Protein AF-0000000077962799 (afdb_homodimer)

pLDDT: mean 71.96, std 23.7, range [18.91, 96.94]

Secondary structure (DSSP, 8-state):
-HHHHHHHHHHHHHHHHT---S-TTSHHHHHHHHHHHHHHHHHHHHHHHHHHHHHHHHHHHHHHHHTT--SS-S-HHHHHTSHHHHHHHHHHHHHHHHHHHHHHH-HHHHHHHHHHHHHHHTS--HHHHHHHHHHHHHHHHHHT--GGGGGGG-SS----PPPHHHHHHHHHHHHHTT-HHHHHHHHHHHHHHHHTT---SS-HHHHHHHHHHHHHHHHHHHHSTTGGGS-HHHHHHHHHHHHHHHHS--TT-HHHHHHHHHSSTHHHHHHHHTSSTTTTTTT---------/-HHHHHHHHHHHHHHHHT---S-TTSHHHHHHHHHHHHHHHHHHHHHHHHHHHHHHHHHHHHHHHHTT--SS-S-HHHHHHSHHHHHHHHHHHHHHHHHHHHHHH-HHHHHHHHHHHHHHHTS--HHHHHHHHHHHHHHHHHHT--GGGHHHH-SS----PPPHHHHHHHHHHHHHTT-HHHHHHHHHHHHHHHHTT---SS-HHHHHHHHHHHHHHHHHHHHSTTGGGS-HHHHHHHHHHHHHHHHS--TT-HHHHHHHHHSSTHHHHHHHHTSSGGGTTTT---------

Sequence (584 aa):
MELKWMYLLLLAVWTSCFAIEEFYSSTEHMTQLLSVRKEFSRSLRRYLEALDNRMNFLRGTLNALEEGFEDTPKDPESLLSHPLAAFKLVSRLSRARDITLNLLEEQHAEESKENLHTAAQGLPREDDVQGVVMALIRLQEIYRLDPWNFSLLSEKSHNLTLDPNESFQIAAISALHHRLHYALLWMEDTLRRLDEGQDASITKDEVLYQRASINSQLAITRFLPGLETFSKDLYSGLYQILTESTKTWDMTSPLLNHVASLHPMEKTYRDLCSGTGAGKVMLSHDSTNDLKMELKWMYLLLLAVWTSCFAIEEFYSSTEHMTQLLSVRKEFSRSLRRYLEALDNRMNFLRGTLNALEEGFEDTPKDPESLLSHPLAAFKLVSRLSRARDITLNLLEEQHAEESKENLHTAAQGLPREDDVQGVVMALIRLQEIYRLDPWNFSLLSEKSHNLTLDPNESFQIAAISALHHRLHYALLWMEDTLRRLDEGQDASITKDEVLYQRASINSQLAITRFLPGLETFSKDLYSGLYQILTESTKTWDMTSPLLNHVASLHPMEKTYRDLCSGTGAGKVMLSHDSTNDLK

InterPro domains:
  IPR011990 Tetratricopeptide-like helical domain superfamily [G3DSA:1.25.40.10] (126-223)
  IPR013547 Prolyl 4-hydroxylase, N-terminal [PF08336] (26-150)

Organism: NCBI:txid2873325

Solvent-accessible surface area (backbone atoms only — not comparable to full-atom values): 32682 Å² total; per-residue (Å²): 117,67,68,63,51,51,51,52,48,52,53,49,46,55,56,52,68,60,55,60,67,92,37,79,70,46,65,67,48,46,50,51,46,50,53,49,50,47,50,44,51,51,40,49,49,51,36,51,50,47,50,50,53,52,48,51,54,52,49,52,43,49,49,59,61,46,58,95,46,64,86,74,54,92,53,54,60,66,52,50,66,35,60,68,47,40,38,51,54,44,44,44,40,20,49,43,23,52,54,51,53,50,62,76,61,40,59,67,60,51,48,37,48,51,50,36,52,56,50,37,68,72,39,48,47,70,67,52,36,49,42,45,44,51,53,47,50,50,49,26,63,75,68,69,54,51,83,81,46,56,62,68,69,38,86,68,77,70,76,77,74,79,50,37,55,56,32,38,48,50,13,52,50,29,41,74,71,66,39,40,72,60,13,48,54,25,39,50,51,20,50,53,39,48,72,74,66,53,79,58,88,69,50,71,67,59,50,51,52,50,46,51,52,45,51,52,51,46,53,48,41,71,73,40,76,71,48,81,78,54,59,75,61,59,52,51,50,52,45,49,49,49,55,54,31,60,74,60,62,61,79,73,42,59,67,56,40,53,56,33,69,68,45,83,64,44,66,62,52,53,37,49,70,63,70,69,37,69,70,64,77,69,66,73,78,69,78,76,70,83,64,130,117,67,66,63,51,50,52,52,49,52,53,49,47,56,57,53,70,59,55,59,66,94,38,78,68,45,64,65,48,47,51,49,47,51,51,48,50,47,53,45,49,50,41,50,50,52,35,51,51,47,51,51,52,53,49,52,53,52,50,52,44,48,49,60,61,45,59,96,46,64,85,74,54,92,54,54,60,67,52,50,64,32,61,67,48,40,39,50,53,44,44,44,39,21,48,43,22,51,53,50,54,50,62,75,62,41,58,67,57,50,49,37,48,51,51,36,52,54,51,35,69,71,40,49,46,70,67,52,36,50,42,44,44,50,52,46,51,48,50,26,64,74,69,68,54,51,81,78,45,56,63,64,68,39,84,68,78,67,79,74,74,79,49,37,57,56,33,38,47,49,13,51,50,28,43,74,70,67,39,40,72,58,13,49,52,26,40,49,51,20,50,52,38,49,73,73,64,52,80,57,91,68,50,71,67,59,50,52,53,51,46,50,52,47,52,50,50,46,54,49,42,71,72,40,76,72,50,81,78,55,58,77,60,58,52,52,50,52,46,49,48,50,55,54,31,61,74,60,64,62,78,71,43,58,66,55,40,54,56,36,69,69,44,83,64,48,66,60,52,55,36,49,72,64,71,71,38,72,70,65,78,69,66,72,82,70,79,75,78,75,75,124

Foldseek 3Di:
DVVVVVVVVVVVVVVVVVVLPVQCPDPVSVVVVVVLVVVLVVLVVVLVVLVVVLVVLLVVLVCQQPPPDDPDDPCPPVQCVPPVSVVSNVVSVVVSVVSVVCSVPPVVSVVSVVVSVVSVVPHDDPVSVLSVLVVVVVVCVVVVDAPVCVCVPDPPNPVDDDALVRLLVSLVSCVVLVVLVNSLRSLVVSLVRVVVVTDDPDDNVNSVVVSVLSVVVVVVCVLPPPCSPPDPVVSVVVVCCVVVCVVVVPCPDVVNVVSCVVDVCSVVVCCVVVVNNPPPVPDPPPPPPPPD/DVVVVVVVVVVVVVVVVPVLPVQCPDPVSVVVVVVLVVVLVVLVVVLVVLVVVLVVLLVVLVCQQPPPDDPDDPCPPVQCVPPVSVVSNVVSVVVSVVSVVCSVPPVVSVVSVVVSVVSVVPHDDPVSVLSVLVVVVVVCVVVVDAPVCVCVPDPPNPVDDDALVRLLVSLVSCVVLVVLVNSLRSLVVSLVRVVVVTDDPDDNVNSVVVSVLSVVVVVVCVLPPPCSPPDPVVSVVVVCCVVVCVVVVPCPDVVNVVSCVVGVCSVVVCCVVVVNPPPPPPDPPPPPPPPD

Structure (mmCIF, N/CA/C/O backbone):
data_AF-0000000077962799-model_v1
#
loop_
_entity.id
_entity.type
_entity.pdbx_description
1 polymer 'Prolyl 4-hydroxylase alpha-subunit N-terminal domain-containing protein'
#
loop_
_atom_site.group_PDB
_atom_site.id
_atom_site.type_symbol
_atom_site.label_atom_id
_atom_site.label_alt_id
_atom_site.label_comp_id
_atom_site.label_asym_id
_atom_site.label_entity_id
_atom_site.label_seq_id
_atom_site.pdbx_PDB_ins_code
_atom_site.Cartn_x
_atom_site.Cartn_y
_atom_site.Cartn_z
_atom_site.occupancy
_atom_site.B_iso_or_equiv
_atom_site.auth_seq_id
_atom_site.auth_comp_id
_atom_site.auth_asym_id
_atom_site.auth_atom_id
_atom_site.pdbx_PDB_model_num
ATOM 1 N N . MET A 1 1 ? 14.133 -48.344 -53.25 1 56.03 1 MET A N 1
ATOM 2 C CA . MET A 1 1 ? 14.273 -46.906 -53.094 1 56.03 1 MET A CA 1
ATOM 3 C C . MET A 1 1 ? 13.078 -46.312 -52.344 1 56.03 1 MET A C 1
ATOM 5 O O . MET A 1 1 ? 13.203 -45.281 -51.656 1 56.03 1 MET A O 1
ATOM 9 N N . GLU A 1 2 ? 11.953 -47.031 -52.406 1 65.06 2 GLU A N 1
ATOM 10 C CA . GLU A 1 2 ? 10.719 -46.5 -51.844 1 65.06 2 GLU A CA 1
ATOM 11 C C . GLU A 1 2 ? 10.695 -46.688 -50.312 1 65.06 2 GLU A C 1
ATOM 13 O O . GLU A 1 2 ? 10.211 -45.844 -49.594 1 65.06 2 GLU A O 1
ATOM 18 N N . LEU A 1 3 ? 11.281 -47.781 -49.844 1 64.44 3 LEU A N 1
ATOM 19 C CA . LEU A 1 3 ? 11.258 -48.094 -48.438 1 64.44 3 LEU A CA 1
ATOM 20 C C . LEU A 1 3 ? 12.18 -47.156 -47.656 1 64.44 3 LEU A C 1
ATOM 22 O O . LEU A 1 3 ? 11.859 -46.75 -46.531 1 64.44 3 LEU A O 1
ATOM 26 N N . LYS A 1 4 ? 13.281 -46.812 -48.312 1 66.81 4 LYS A N 1
ATOM 27 C CA . LYS A 1 4 ? 14.219 -45.875 -47.656 1 66.81 4 LYS A CA 1
ATOM 28 C C . LYS A 1 4 ? 13.609 -44.5 -47.531 1 66.81 4 LYS A C 1
ATOM 30 O O . LYS A 1 4 ? 13.797 -43.844 -46.5 1 66.81 4 LYS A O 1
ATOM 35 N N . TRP A 1 5 ? 12.75 -44.156 -48.438 1 64.31 5 TRP A N 1
ATOM 36 C CA . TRP A 1 5 ? 12.102 -42.844 -48.406 1 64.31 5 TRP A CA 1
ATOM 37 C C . TRP A 1 5 ? 11 -42.812 -47.344 1 64.31 5 TRP A C 1
ATOM 39 O O . TRP A 1 5 ? 10.812 -41.812 -46.656 1 64.31 5 TRP A O 1
ATOM 49 N N . MET A 1 6 ? 10.383 -43.969 -47.094 1 60.94 6 MET A N 1
ATOM 50 C CA . MET A 1 6 ? 9.336 -44.031 -46.062 1 60.94 6 MET A CA 1
ATOM 51 C C . MET A 1 6 ? 9.938 -43.969 -44.656 1 60.94 6 MET A C 1
ATOM 53 O O . MET A 1 6 ? 9.375 -43.312 -43.781 1 60.94 6 MET A O 1
ATOM 57 N N . TYR A 1 7 ? 11.086 -44.562 -44.469 1 63.09 7 TYR A N 1
ATOM 58 C CA . TYR A 1 7 ? 11.758 -44.469 -43.188 1 63.09 7 TYR A CA 1
ATOM 59 C C . TYR A 1 7 ? 12.281 -43.062 -42.938 1 63.09 7 TYR A C 1
ATOM 61 O O . TYR A 1 7 ? 12.203 -42.562 -41.812 1 63.09 7 TYR A O 1
ATOM 69 N N . LEU A 1 8 ? 12.734 -42.375 -43.938 1 63.22 8 LEU A N 1
ATOM 70 C CA . LEU A 1 8 ? 13.172 -41 -43.812 1 63.22 8 LEU A CA 1
ATOM 71 C C . LEU A 1 8 ? 11.992 -40.062 -43.531 1 63.22 8 LEU A C 1
ATOM 73 O O . LEU A 1 8 ? 12.109 -39.125 -42.75 1 63.22 8 LEU A O 1
ATOM 77 N N . LEU A 1 9 ? 10.883 -40.375 -44.062 1 58.22 9 LEU A N 1
ATOM 78 C CA . LEU A 1 9 ? 9.68 -39.594 -43.781 1 58.22 9 LEU A CA 1
ATOM 79 C C . LEU A 1 9 ? 9.18 -39.875 -42.375 1 58.22 9 LEU A C 1
ATOM 81 O O . LEU A 1 9 ? 8.773 -38.938 -41.656 1 58.22 9 LEU A O 1
ATOM 85 N N . LEU A 1 10 ? 9.25 -41.062 -41.875 1 56.16 10 LEU A N 1
ATOM 86 C CA . LEU A 1 10 ? 8.852 -41.406 -40.5 1 56.16 10 LEU A CA 1
ATOM 87 C C . LEU A 1 10 ? 9.805 -40.75 -39.5 1 56.16 10 LEU A C 1
ATOM 89 O O . LEU A 1 10 ? 9.367 -40.25 -38.469 1 56.16 10 LEU A O 1
ATOM 93 N N . LEU A 1 11 ? 11.102 -40.719 -39.781 1 54.19 11 LEU A N 1
ATOM 94 C CA . LEU A 1 11 ? 12.055 -40.031 -38.906 1 54.19 11 LEU A CA 1
ATOM 95 C C . LEU A 1 11 ? 11.797 -38.531 -38.938 1 54.19 11 LEU A C 1
ATOM 97 O O . LEU A 1 11 ? 11.922 -37.844 -37.906 1 54.19 11 LEU A O 1
ATOM 101 N N . ALA A 1 12 ? 11.477 -37.969 -40.031 1 53.16 12 ALA A N 1
ATOM 102 C CA . ALA A 1 12 ? 11.164 -36.531 -40.156 1 53.16 12 ALA A CA 1
ATOM 103 C C . ALA A 1 12 ? 9.867 -36.219 -39.406 1 53.16 12 ALA A C 1
ATOM 105 O O . ALA A 1 12 ? 9.766 -35.156 -38.781 1 53.16 12 ALA A O 1
ATOM 106 N N . VAL A 1 13 ? 8.883 -37.062 -39.5 1 50.28 13 VAL A N 1
ATOM 107 C CA . VAL A 1 13 ? 7.645 -36.844 -38.781 1 50.28 13 VAL A CA 1
ATOM 108 C C . VAL A 1 13 ? 7.902 -37 -37.281 1 50.28 13 VAL A C 1
ATOM 110 O O . VAL A 1 13 ? 7.363 -36.25 -36.469 1 50.28 13 VAL A O 1
ATOM 113 N N . TRP A 1 14 ? 8.75 -37.969 -36.875 1 47.94 14 TRP A N 1
ATOM 114 C CA . TRP A 1 14 ? 9.102 -38.094 -35.469 1 47.94 14 TRP A CA 1
ATOM 115 C C . TRP A 1 14 ? 9.828 -36.844 -34.969 1 47.94 14 TRP A C 1
ATOM 117 O O . TRP A 1 14 ? 9.633 -36.438 -33.844 1 47.94 14 TRP A O 1
ATOM 127 N N . THR A 1 15 ? 10.742 -36.312 -35.781 1 45.78 15 THR A N 1
ATOM 128 C CA . THR A 1 15 ? 11.375 -35.062 -35.344 1 45.78 15 THR A CA 1
ATOM 129 C C . THR A 1 15 ? 10.367 -33.906 -35.344 1 45.78 15 THR A C 1
ATOM 131 O O . THR A 1 15 ? 10.484 -33 -34.531 1 45.78 15 THR A O 1
ATOM 134 N N . SER A 1 16 ? 9.484 -33.844 -36.312 1 41.38 16 SER A N 1
ATOM 135 C CA . SER A 1 16 ? 8.508 -32.781 -36.344 1 41.38 16 SER A CA 1
ATOM 136 C C . SER A 1 16 ? 7.473 -32.906 -35.219 1 41.38 16 SER A C 1
ATOM 138 O O . SER A 1 16 ? 6.875 -31.938 -34.781 1 41.38 16 SER A O 1
ATOM 140 N N . CYS A 1 17 ? 6.992 -34.031 -34.969 1 39.09 17 CYS A N 1
ATOM 141 C CA . CYS A 1 17 ? 5.988 -34.25 -33.906 1 39.09 17 CYS A CA 1
ATOM 142 C C . CYS A 1 17 ? 6.527 -33.844 -32.562 1 39.09 17 CYS A C 1
ATOM 144 O O . CYS A 1 17 ? 5.754 -33.625 -31.625 1 39.09 17 CYS A O 1
ATOM 146 N N . PHE A 1 18 ? 7.812 -34.031 -32.406 1 38.09 18 PHE A N 1
ATOM 147 C CA . PHE A 1 18 ? 8.367 -33.469 -31.203 1 38.09 18 PHE A CA 1
ATOM 148 C C . PHE A 1 18 ? 8.531 -31.953 -31.344 1 38.09 18 PHE A C 1
ATOM 150 O O . PHE A 1 18 ? 9.438 -31.359 -30.75 1 38.09 18 PHE A O 1
ATOM 157 N N . ALA A 1 19 ? 8.117 -31.391 -32.438 1 35.84 19 ALA A N 1
ATOM 158 C CA . ALA A 1 19 ? 7.977 -29.953 -32.281 1 35.84 19 ALA A CA 1
ATOM 159 C C . ALA A 1 19 ? 7.223 -29.625 -30.984 1 35.84 19 ALA A C 1
ATOM 161 O O . ALA A 1 19 ? 5.992 -29.578 -30.969 1 35.84 19 ALA A O 1
ATOM 162 N N . ILE A 1 20 ? 7.594 -30.125 -29.906 1 38.34 20 ILE A N 1
ATOM 163 C CA . ILE A 1 20 ? 7.25 -29.484 -28.641 1 38.34 20 ILE A CA 1
ATOM 164 C C . ILE A 1 20 ? 7.07 -27.984 -28.875 1 38.34 20 ILE A C 1
ATOM 166 O O . ILE A 1 20 ? 7.98 -27.312 -29.359 1 38.34 20 ILE A O 1
ATOM 170 N N . GLU A 1 21 ? 5.98 -27.422 -29.188 1 40.56 21 GLU A N 1
ATOM 171 C CA . GLU A 1 21 ? 5.766 -25.984 -29.078 1 40.56 21 GLU A CA 1
ATOM 172 C C . GLU A 1 21 ? 6.875 -25.328 -28.25 1 40.56 21 GLU A C 1
ATOM 174 O O . GLU A 1 21 ? 7.461 -25.969 -27.375 1 40.56 21 GLU A O 1
ATOM 179 N N . GLU A 1 22 ? 7.555 -24.297 -28.781 1 43.28 22 GLU A N 1
ATOM 180 C CA . GLU A 1 22 ? 8.586 -23.453 -28.172 1 43.28 22 GLU A CA 1
ATOM 181 C C . GLU A 1 22 ? 8.383 -23.328 -26.672 1 43.28 22 GLU A C 1
ATOM 183 O O . GLU A 1 22 ? 7.801 -22.359 -26.188 1 43.28 22 GLU A O 1
ATOM 188 N N . PHE A 1 23 ? 7.82 -24.328 -26.016 1 44.53 23 PHE A N 1
ATOM 189 C CA . PHE A 1 23 ? 7.875 -24.438 -24.562 1 44.53 23 PHE A CA 1
ATOM 190 C C . PHE A 1 23 ? 9.258 -24.062 -24.047 1 44.53 23 PHE A C 1
ATOM 192 O O . PHE A 1 23 ? 10.25 -24.172 -24.766 1 44.53 23 PHE A O 1
ATOM 199 N N . TYR A 1 24 ? 9.211 -23.312 -23.016 1 49.34 24 TYR A N 1
ATOM 200 C CA . TYR A 1 24 ? 10.438 -23.062 -22.281 1 49.34 24 TYR A CA 1
ATOM 201 C C . TYR A 1 24 ? 11.234 -24.344 -22.062 1 49.34 24 TYR A C 1
ATOM 203 O O . TYR A 1 24 ? 11.133 -24.984 -21.016 1 49.34 24 TYR A O 1
ATOM 211 N N . SER A 1 25 ? 11.383 -25.156 -23.203 1 55.72 25 SER A N 1
ATOM 212 C CA . SER A 1 25 ? 11.93 -26.5 -23.062 1 55.72 25 SER A CA 1
ATOM 213 C C . SER A 1 25 ? 13.453 -26.484 -23.078 1 55.72 25 SER A C 1
ATOM 215 O O . SER A 1 25 ? 14.102 -27.359 -22.531 1 55.72 25 SER A O 1
ATOM 217 N N . SER A 1 26 ? 13.984 -25.344 -23.609 1 65.25 26 SER A N 1
ATOM 218 C CA . SER A 1 26 ? 15.438 -25.5 -23.641 1 65.25 26 SER A CA 1
ATOM 219 C C . SER A 1 26 ? 16.062 -24.969 -22.359 1 65.25 26 SER A C 1
ATOM 221 O O . SER A 1 26 ? 15.484 -24.125 -21.672 1 65.25 26 SER A O 1
ATOM 223 N N . THR A 1 27 ? 17.078 -25.625 -21.875 1 73.38 27 THR A N 1
ATOM 224 C CA . THR A 1 27 ? 17.859 -25.219 -20.719 1 73.38 27 THR A CA 1
ATOM 225 C C . THR A 1 27 ? 18.219 -23.734 -20.812 1 73.38 27 THR A C 1
ATOM 227 O O . THR A 1 27 ? 18.25 -23.031 -19.797 1 73.38 27 THR A O 1
ATOM 230 N N . GLU A 1 28 ? 18.375 -23.25 -22.016 1 76.5 28 GLU A N 1
ATOM 231 C CA . GLU A 1 28 ? 18.703 -21.844 -22.219 1 76.5 28 GLU A CA 1
ATOM 232 C C . GLU A 1 28 ? 17.516 -20.953 -21.875 1 76.5 28 GLU A C 1
ATOM 234 O O . GLU A 1 28 ? 17.688 -19.922 -21.203 1 76.5 28 GLU A O 1
ATOM 239 N N . HIS A 1 29 ? 16.375 -21.359 -22.297 1 82.25 29 HIS A N 1
ATOM 240 C CA . HIS A 1 29 ? 15.188 -20.594 -22 1 82.25 29 HIS A CA 1
ATOM 241 C C . HIS A 1 29 ? 14.883 -20.578 -20.516 1 82.25 29 HIS A C 1
ATOM 243 O O . HIS A 1 29 ? 14.5 -19.547 -19.953 1 82.25 29 HIS A O 1
ATOM 249 N N . MET A 1 30 ? 15.125 -21.672 -19.875 1 85.19 30 MET A N 1
ATOM 250 C CA . MET A 1 30 ? 14.867 -21.766 -18.438 1 85.19 30 MET A CA 1
ATOM 251 C C . MET A 1 30 ? 15.844 -20.891 -17.656 1 85.19 30 MET A C 1
ATOM 253 O O . MET A 1 30 ? 15.469 -20.297 -16.641 1 85.19 30 MET A O 1
ATOM 257 N N . THR A 1 31 ? 17.047 -20.844 -18.141 1 84.75 31 THR A N 1
ATOM 258 C CA . THR A 1 31 ? 18.031 -19.969 -17.5 1 84.75 31 THR A CA 1
ATOM 259 C C . THR A 1 31 ? 17.625 -18.5 -17.625 1 84.75 31 THR A C 1
ATOM 261 O O . THR A 1 31 ? 17.812 -17.719 -16.703 1 84.75 31 THR A O 1
ATOM 264 N N . GLN A 1 32 ? 17.125 -18.172 -18.812 1 88.38 32 GLN A N 1
ATOM 265 C CA . GLN A 1 32 ? 16.594 -16.828 -19 1 88.38 32 GLN A CA 1
ATOM 266 C C . GLN A 1 32 ? 15.445 -16.547 -18.031 1 88.38 32 GLN A C 1
ATOM 268 O O . GLN A 1 32 ? 15.32 -15.438 -17.516 1 88.38 32 GLN A O 1
ATOM 273 N N . LEU A 1 33 ? 14.625 -17.531 -17.766 1 91.31 33 LEU A N 1
ATOM 274 C CA . LEU A 1 33 ? 13.492 -17.359 -16.859 1 91.31 33 LEU A CA 1
ATOM 275 C C . LEU A 1 33 ? 13.969 -17.125 -15.43 1 91.31 33 LEU A C 1
ATOM 277 O O . LEU A 1 33 ? 13.32 -16.391 -14.672 1 91.31 33 LEU A O 1
ATOM 281 N N . LEU A 1 34 ? 15.094 -17.75 -15.102 1 91 34 LEU A N 1
ATOM 282 C CA . LEU A 1 34 ? 15.672 -17.469 -13.789 1 91 34 LEU A CA 1
ATOM 283 C C . LEU A 1 34 ? 16.047 -16 -13.648 1 91 34 LEU A C 1
ATOM 285 O O . LEU A 1 34 ? 15.852 -15.406 -12.586 1 91 34 LEU A O 1
ATOM 289 N N . SER A 1 35 ? 16.609 -15.445 -14.742 1 90.31 35 SER A N 1
ATOM 290 C CA . SER A 1 35 ? 16.938 -14.023 -14.734 1 90.31 35 SER A CA 1
ATOM 291 C C . SER A 1 35 ? 15.672 -13.164 -14.68 1 90.31 35 SER A C 1
ATOM 293 O O . SER A 1 35 ? 15.648 -12.133 -14.008 1 90.31 35 SER A O 1
ATOM 295 N N . VAL A 1 36 ? 14.656 -13.57 -15.391 1 93.88 36 VAL A N 1
ATOM 296 C CA . VAL A 1 36 ? 13.375 -12.867 -15.375 1 93.88 36 VAL A CA 1
ATOM 297 C C . VAL A 1 36 ? 12.781 -12.906 -13.969 1 93.88 36 VAL A C 1
ATOM 299 O O . VAL A 1 36 ? 12.258 -11.906 -13.477 1 93.88 36 VAL A O 1
ATOM 302 N N . ARG A 1 37 ? 12.828 -14.078 -13.305 1 95.19 37 ARG A N 1
ATOM 303 C CA . ARG A 1 37 ? 12.359 -14.203 -11.93 1 95.19 37 ARG A CA 1
ATOM 304 C C . ARG A 1 37 ? 13.047 -13.188 -11.023 1 95.19 37 ARG A C 1
ATOM 306 O O . ARG A 1 37 ? 12.391 -12.516 -10.227 1 95.19 37 ARG A O 1
ATOM 313 N N . LYS A 1 38 ? 14.383 -13.125 -11.195 1 93.25 38 LYS A N 1
ATOM 314 C CA . LYS A 1 38 ? 15.18 -12.203 -10.383 1 93.25 38 LYS A CA 1
ATOM 315 C C . LYS A 1 38 ? 14.742 -10.758 -10.609 1 93.25 38 LYS A C 1
ATOM 317 O O . LYS A 1 38 ? 14.562 -10 -9.656 1 93.25 38 LYS A O 1
ATOM 322 N N . GLU A 1 39 ? 14.609 -10.414 -11.836 1 93.5 39 GLU A N 1
ATOM 323 C CA . GLU A 1 39 ? 14.219 -9.055 -12.18 1 93.5 39 GLU A CA 1
ATOM 324 C C . GLU A 1 39 ? 12.812 -8.742 -11.68 1 93.5 39 GLU A C 1
ATOM 326 O O . GLU A 1 39 ? 12.547 -7.637 -11.203 1 93.5 39 GLU A O 1
ATOM 331 N N . PHE A 1 40 ? 11.93 -9.648 -11.867 1 96.75 40 PHE A N 1
ATOM 332 C CA . PHE A 1 40 ? 10.57 -9.445 -11.398 1 96.75 40 PHE A CA 1
ATOM 333 C C . PHE A 1 40 ? 10.539 -9.289 -9.883 1 96.75 40 PHE A C 1
ATOM 335 O O . PHE A 1 40 ? 9.836 -8.422 -9.352 1 96.75 40 PHE A O 1
ATOM 342 N N . SER A 1 41 ? 11.273 -10.164 -9.156 1 95.81 41 SER A N 1
ATOM 343 C CA . SER A 1 41 ? 11.352 -10.055 -7.703 1 95.81 41 SER A CA 1
ATOM 344 C C . SER A 1 41 ? 11.852 -8.672 -7.281 1 95.81 41 SER A C 1
ATOM 346 O O . SER A 1 41 ? 11.344 -8.102 -6.312 1 95.81 41 SER A O 1
ATOM 348 N N . ARG A 1 42 ? 12.797 -8.18 -8.047 1 93.94 42 ARG A N 1
ATOM 349 C CA . ARG A 1 42 ? 13.328 -6.852 -7.75 1 93.94 42 ARG A CA 1
ATOM 350 C C . ARG A 1 42 ? 12.266 -5.781 -7.953 1 93.94 42 ARG A C 1
ATOM 352 O O . ARG A 1 42 ? 12.117 -4.883 -7.121 1 93.94 42 ARG A O 1
ATOM 359 N N . SER A 1 43 ? 11.547 -5.879 -9.062 1 94.56 43 SER A N 1
ATOM 360 C CA . SER A 1 43 ? 10.477 -4.93 -9.336 1 94.56 43 SER A CA 1
ATOM 361 C C . SER A 1 43 ? 9.391 -5 -8.273 1 94.56 43 SER A C 1
ATOM 363 O O . SER A 1 43 ? 8.859 -3.971 -7.852 1 94.56 43 SER A O 1
ATOM 365 N N . LEU A 1 44 ? 9.062 -6.16 -7.887 1 96.19 44 LEU A N 1
ATOM 366 C CA . LEU A 1 44 ? 8.047 -6.363 -6.855 1 96.19 44 LEU A CA 1
ATOM 367 C C . LEU A 1 44 ? 8.5 -5.77 -5.527 1 96.19 44 LEU A C 1
ATOM 369 O O . LEU A 1 44 ? 7.711 -5.113 -4.836 1 96.19 44 LEU A O 1
ATOM 373 N N . ARG A 1 45 ? 9.781 -5.977 -5.188 1 95.06 45 ARG A N 1
ATOM 374 C CA . ARG A 1 45 ? 10.328 -5.41 -3.961 1 95.06 45 ARG A CA 1
ATOM 375 C C . ARG A 1 45 ? 10.258 -3.887 -3.984 1 95.06 45 ARG A C 1
ATOM 377 O O . ARG A 1 45 ? 9.93 -3.26 -2.975 1 95.06 45 ARG A O 1
ATOM 384 N N . ARG A 1 46 ? 10.547 -3.322 -5.078 1 92.75 46 ARG A N 1
ATOM 385 C CA . ARG A 1 46 ? 10.508 -1.869 -5.207 1 92.75 46 ARG A CA 1
ATOM 386 C C . ARG A 1 46 ? 9.086 -1.346 -5.012 1 92.75 46 ARG A C 1
ATOM 388 O O . ARG A 1 46 ? 8.875 -0.341 -4.328 1 92.75 46 ARG A O 1
ATOM 395 N N . TYR A 1 47 ? 8.156 -1.927 -5.625 1 94.19 47 TYR A N 1
ATOM 396 C CA . TYR A 1 47 ? 6.766 -1.524 -5.48 1 94.19 47 TYR A CA 1
ATOM 397 C C . TYR A 1 47 ? 6.301 -1.671 -4.035 1 94.19 47 TYR A C 1
ATOM 399 O O . TYR A 1 47 ? 5.621 -0.792 -3.504 1 94.19 47 TYR A O 1
ATOM 407 N N . LEU A 1 48 ? 6.664 -2.789 -3.418 1 95.25 48 LEU A N 1
ATOM 408 C CA . LEU A 1 48 ? 6.301 -3.018 -2.023 1 95.25 48 LEU A CA 1
ATOM 409 C C . LEU A 1 48 ? 6.898 -1.945 -1.122 1 95.25 48 LEU A C 1
ATOM 411 O O . LEU A 1 48 ? 6.254 -1.494 -0.172 1 95.25 48 LEU A O 1
ATOM 415 N N . GLU A 1 49 ? 8.117 -1.547 -1.389 1 93.75 49 GLU A N 1
ATOM 416 C CA . GLU A 1 49 ? 8.773 -0.491 -0.62 1 93.75 49 GLU A CA 1
ATOM 417 C C . GLU A 1 49 ? 8.039 0.839 -0.779 1 93.75 49 GLU A C 1
ATOM 419 O O . GLU A 1 49 ? 7.848 1.568 0.196 1 93.75 49 GLU A O 1
ATOM 424 N N . ALA A 1 50 ? 7.668 1.164 -1.982 1 91 50 ALA A N 1
ATOM 425 C CA . ALA A 1 50 ? 6.91 2.387 -2.236 1 91 50 ALA A CA 1
ATOM 426 C C . ALA A 1 50 ? 5.582 2.375 -1.488 1 91 50 ALA A C 1
ATOM 428 O O . ALA A 1 50 ? 5.172 3.393 -0.923 1 91 50 ALA A O 1
ATOM 429 N N . LEU A 1 51 ? 4.887 1.244 -1.482 1 91.44 51 LEU A N 1
ATOM 430 C CA . LEU A 1 51 ? 3.625 1.113 -0.761 1 91.44 51 LEU A CA 1
ATOM 431 C C . LEU A 1 51 ? 3.842 1.259 0.742 1 91.44 51 LEU A C 1
ATOM 433 O O . LEU A 1 51 ? 3.041 1.896 1.43 1 91.44 51 LEU A O 1
ATOM 437 N N . ASP A 1 52 ? 4.883 0.642 1.196 1 93.81 52 ASP A N 1
ATOM 438 C CA . ASP A 1 52 ? 5.188 0.707 2.623 1 93.81 52 ASP A CA 1
ATOM 439 C C . ASP A 1 52 ? 5.426 2.148 3.068 1 93.81 52 ASP A C 1
ATOM 441 O O . ASP A 1 52 ? 4.953 2.561 4.129 1 93.81 52 ASP A O 1
ATOM 445 N N . ASN A 1 53 ? 6.164 2.873 2.311 1 91.88 53 ASN A N 1
ATOM 446 C CA . ASN A 1 53 ? 6.406 4.281 2.615 1 91.88 53 ASN A CA 1
ATOM 447 C C . ASN A 1 53 ? 5.105 5.082 2.633 1 91.88 53 ASN A C 1
ATOM 449 O O . ASN A 1 53 ? 4.883 5.887 3.537 1 91.88 53 ASN A O 1
ATOM 453 N N . ARG A 1 54 ? 4.336 4.883 1.614 1 91.38 54 ARG A N 1
ATOM 454 C CA . ARG A 1 54 ? 3.037 5.539 1.544 1 91.38 54 ARG A CA 1
ATOM 455 C C . ARG A 1 54 ? 2.188 5.211 2.768 1 91.38 54 ARG A C 1
ATOM 457 O O . ARG A 1 54 ? 1.577 6.098 3.363 1 91.38 54 ARG A O 1
ATOM 464 N N . MET A 1 55 ? 2.172 3.977 3.154 1 94.12 55 MET A N 1
ATOM 465 C CA . MET A 1 55 ? 1.378 3.531 4.297 1 94.12 55 MET A CA 1
ATOM 466 C C . MET A 1 55 ? 1.882 4.164 5.59 1 94.12 55 MET A C 1
ATOM 468 O O . MET A 1 55 ? 1.088 4.539 6.453 1 94.12 55 MET A O 1
ATOM 472 N N . ASN A 1 56 ? 3.166 4.285 5.703 1 94.69 56 ASN A N 1
ATOM 473 C CA . ASN A 1 56 ? 3.74 4.875 6.91 1 94.69 56 ASN A CA 1
ATOM 474 C C . ASN A 1 56 ? 3.336 6.34 7.062 1 94.69 56 ASN A C 1
ATOM 476 O O . ASN A 1 56 ? 2.979 6.777 8.156 1 94.69 56 ASN A O 1
ATOM 480 N N . PHE A 1 57 ? 3.342 7.051 5.977 1 93.5 57 PHE A N 1
ATOM 481 C CA . PHE A 1 57 ? 2.932 8.453 6.012 1 93.5 57 PHE A CA 1
ATOM 482 C C . PHE A 1 57 ? 1.451 8.578 6.348 1 93.5 57 PHE A C 1
ATOM 484 O O . PHE A 1 57 ? 1.061 9.422 7.156 1 93.5 57 PHE A O 1
ATOM 491 N N . LEU A 1 58 ? 0.677 7.75 5.77 1 95.44 58 LEU A N 1
ATOM 492 C CA . LEU A 1 58 ? -0.763 7.797 6 1 95.44 58 LEU A CA 1
ATOM 493 C C . LEU A 1 58 ? -1.1 7.383 7.43 1 95.44 58 LEU A C 1
ATOM 495 O O . LEU A 1 58 ? -2.006 7.945 8.047 1 95.44 58 LEU A O 1
ATOM 499 N N . ARG A 1 59 ? -0.395 6.43 7.957 1 96.56 59 ARG A N 1
ATOM 500 C CA . ARG A 1 59 ? -0.584 6.023 9.344 1 96.56 59 ARG A CA 1
ATOM 501 C C . ARG A 1 59 ? -0.213 7.148 10.305 1 96.56 59 ARG A C 1
ATOM 503 O O . ARG A 1 59 ? -0.895 7.371 11.305 1 96.56 59 ARG A O 1
ATOM 510 N N . GLY A 1 60 ? 0.895 7.793 9.984 1 94.62 60 GLY A N 1
ATOM 511 C CA . GLY A 1 60 ? 1.268 8.953 10.773 1 94.62 60 GLY A CA 1
ATOM 512 C C . GLY A 1 60 ? 0.208 10.039 10.781 1 94.62 60 GLY A C 1
ATOM 513 O O . GLY A 1 60 ? -0.085 10.625 11.82 1 94.62 60 GLY A O 1
ATOM 514 N N . THR A 1 61 ? -0.346 10.258 9.633 1 95.06 61 THR A N 1
ATOM 515 C CA . THR A 1 61 ? -1.416 11.242 9.484 1 95.06 61 THR A CA 1
ATOM 516 C C . THR A 1 61 ? -2.641 10.828 10.297 1 95.06 61 THR A C 1
ATOM 518 O O . THR A 1 61 ? -3.246 11.656 10.977 1 95.06 61 THR A O 1
ATOM 521 N N . LEU A 1 62 ? -2.98 9.57 10.242 1 96.38 62 LEU A N 1
ATOM 522 C CA . LEU A 1 62 ? -4.117 9.047 10.992 1 96.38 62 LEU A CA 1
ATOM 523 C C . LEU A 1 62 ? -3.9 9.211 12.492 1 96.38 62 LEU A C 1
ATOM 525 O O . LEU A 1 62 ? -4.805 9.641 13.211 1 96.38 62 LEU A O 1
ATOM 529 N N . ASN A 1 63 ? -2.727 8.922 12.938 1 93.88 63 ASN A N 1
ATOM 530 C CA . ASN A 1 63 ? -2.396 9.062 14.352 1 93.88 63 ASN A CA 1
ATOM 531 C C . ASN A 1 63 ? -2.486 10.516 14.812 1 93.88 63 ASN A C 1
ATOM 533 O O . ASN A 1 63 ? -3.004 10.797 15.891 1 93.88 63 ASN A O 1
ATOM 537 N N . ALA A 1 64 ? -1.965 11.383 13.984 1 91.62 64 ALA A N 1
ATOM 538 C CA . ALA A 1 64 ? -2.014 12.805 14.305 1 91.62 64 ALA A CA 1
ATOM 539 C C . ALA A 1 64 ? -3.455 13.297 14.398 1 91.62 64 ALA A C 1
ATOM 541 O O . ALA A 1 64 ? -3.785 14.109 15.273 1 91.62 64 ALA A O 1
ATOM 542 N N . LEU A 1 65 ? -4.32 12.852 13.547 1 92.94 65 LEU A N 1
ATOM 543 C CA . LEU A 1 65 ? -5.715 13.266 13.508 1 92.94 65 LEU A CA 1
ATOM 544 C C . LEU A 1 65 ? -6.465 12.766 14.742 1 92.94 65 LEU A C 1
ATOM 546 O O . LEU A 1 65 ? -7.398 13.414 15.211 1 92.94 65 LEU A O 1
ATOM 550 N N . GLU A 1 66 ? -6.035 11.68 15.234 1 90.12 66 GLU A N 1
ATOM 551 C CA . GLU A 1 66 ? -6.793 11.047 16.312 1 90.12 66 GLU A CA 1
ATOM 552 C C . GLU A 1 66 ? -6.227 11.422 17.672 1 90.12 66 GLU A C 1
ATOM 554 O O . GLU A 1 66 ? -6.906 11.289 18.688 1 90.12 66 GLU A O 1
ATOM 559 N N . GLU A 1 67 ? -5.039 11.828 17.656 1 87.25 67 GLU A N 1
ATOM 560 C CA . GLU A 1 67 ? -4.414 12.211 18.906 1 87.25 67 GLU A CA 1
ATOM 561 C C . GLU A 1 67 ? -5.109 13.414 19.531 1 87.25 67 GLU A C 1
ATOM 563 O O . GLU A 1 67 ? -5.215 14.469 18.906 1 87.25 67 GLU A O 1
ATOM 568 N N . GLY A 1 68 ? -5.668 13.359 20.734 1 78.69 68 GLY A N 1
ATOM 569 C CA . GLY A 1 68 ? -6.234 14.469 21.469 1 78.69 68 GLY A CA 1
ATOM 570 C C . GLY A 1 68 ? -7.723 14.656 21.234 1 78.69 68 GLY A C 1
ATOM 571 O O . GLY A 1 68 ? -8.375 15.43 21.938 1 78.69 68 GLY A O 1
ATOM 572 N N . PHE A 1 69 ? -8.188 14.078 20.156 1 83 69 PHE A N 1
ATOM 573 C CA . PHE A 1 69 ? -9.609 14.211 19.844 1 83 69 PHE A CA 1
ATOM 574 C C . PHE A 1 69 ? -10.297 12.852 19.875 1 83 69 PHE A C 1
ATOM 576 O O . PHE A 1 69 ? -9.914 11.938 19.141 1 83 69 PHE A O 1
ATOM 583 N N . GLU A 1 70 ? -11.188 12.836 20.797 1 78.5 70 GLU A N 1
ATOM 584 C CA . GLU A 1 70 ? -11.984 11.617 20.828 1 78.5 70 GLU A CA 1
ATOM 585 C C . GLU A 1 70 ? -13.023 11.594 19.703 1 78.5 70 GLU A C 1
ATOM 587 O O . GLU A 1 70 ? -13.477 12.648 19.25 1 78.5 70 GLU A O 1
ATOM 592 N N . ASP A 1 71 ? -13.359 10.492 19.25 1 73.56 71 ASP A N 1
ATOM 593 C CA . ASP A 1 71 ? -14.344 10.352 18.188 1 73.56 71 ASP A CA 1
ATOM 594 C C . ASP A 1 71 ? -15.711 10.883 18.625 1 73.56 71 ASP A C 1
ATOM 596 O O . ASP A 1 71 ? -16.438 11.469 17.812 1 73.56 71 ASP A O 1
ATOM 600 N N . THR A 1 72 ? -16 10.633 19.812 1 76.5 72 THR A N 1
ATOM 601 C CA . THR A 1 72 ? -17.266 11.133 20.344 1 76.5 72 THR A CA 1
ATOM 602 C C . THR A 1 72 ? -17.031 11.805 21.703 1 76.5 72 THR A C 1
ATOM 604 O O . THR A 1 72 ? -17.312 11.219 22.75 1 76.5 72 THR A O 1
ATOM 607 N N . PRO A 1 73 ? -16.562 13.023 21.547 1 78.62 73 PRO A N 1
ATOM 608 C CA . PRO A 1 73 ? -16.344 13.703 22.828 1 78.62 73 PRO A CA 1
ATOM 609 C C . PRO A 1 73 ? -17.641 13.984 23.578 1 78.62 73 PRO A C 1
ATOM 611 O O . PRO A 1 73 ? -18.672 14.242 22.953 1 78.62 73 PRO A O 1
ATOM 614 N N . LYS A 1 74 ? -17.625 13.898 24.859 1 78.06 74 LYS A N 1
ATOM 615 C CA . LYS A 1 74 ? -18.781 14.125 25.719 1 78.06 74 LYS A CA 1
ATOM 616 C C . LYS A 1 74 ? -19.312 15.547 25.547 1 78.06 74 LYS A C 1
ATOM 618 O O . LYS A 1 74 ? -20.531 15.758 25.438 1 78.06 74 LYS A O 1
ATOM 623 N N . ASP A 1 75 ? -18.469 16.562 25.469 1 81.31 75 ASP A N 1
ATOM 624 C CA . ASP A 1 75 ? -18.844 17.953 25.312 1 81.31 75 ASP A CA 1
ATOM 625 C C . ASP A 1 75 ? -17.984 18.625 24.234 1 81.31 75 ASP A C 1
ATOM 627 O O . ASP A 1 75 ? -17.078 19.406 24.547 1 81.31 75 ASP A O 1
ATOM 631 N N . PRO A 1 76 ? -18.438 18.312 23.016 1 82.38 76 PRO A N 1
ATOM 632 C CA . PRO A 1 76 ? -17.641 18.844 21.906 1 82.38 76 PRO A CA 1
ATOM 633 C C . PRO A 1 76 ? -17.609 20.359 21.875 1 82.38 76 PRO A C 1
ATOM 635 O O . PRO A 1 76 ? -16.578 20.953 21.516 1 82.38 76 PRO A O 1
ATOM 638 N N . GLU A 1 77 ? -18.641 20.984 22.312 1 77.62 77 GLU A N 1
ATOM 639 C CA . GLU A 1 77 ? -18.688 22.438 22.281 1 77.62 77 GLU A CA 1
ATOM 640 C C . GLU A 1 77 ? -17.703 23.047 23.266 1 77.62 77 GLU A C 1
ATOM 642 O O . GLU A 1 77 ? -17.031 24.031 22.953 1 77.62 77 GLU A O 1
ATOM 647 N N . SER A 1 78 ? -17.641 22.422 24.391 1 76.44 78 SER A N 1
ATOM 648 C CA . SER A 1 78 ? -16.703 22.922 25.391 1 76.44 78 SER A CA 1
ATOM 649 C C . SER A 1 78 ? -15.258 22.734 24.938 1 76.44 78 SER A C 1
ATOM 651 O O . SER A 1 78 ? -14.414 23.594 25.172 1 76.44 78 SER A O 1
ATOM 653 N N . LEU A 1 79 ? -15 21.703 24.344 1 80.44 79 LEU A N 1
ATOM 654 C CA . LEU A 1 79 ? -13.656 21.391 23.844 1 80.44 79 LEU A CA 1
ATOM 655 C C . LEU A 1 79 ? -13.242 22.359 22.75 1 80.44 79 LEU A C 1
ATOM 657 O O . LEU A 1 79 ? -12.141 22.938 22.812 1 80.44 79 LEU A O 1
ATOM 661 N N . LEU A 1 80 ? -14.211 22.688 21.891 1 83 80 LEU A N 1
ATOM 662 C CA . LEU A 1 80 ? -13.867 23.453 20.688 1 83 80 LEU A CA 1
ATOM 663 C C . LEU A 1 80 ? -13.984 24.953 20.938 1 83 80 LEU A C 1
ATOM 665 O O . LEU A 1 80 ? -13.617 25.766 20.078 1 83 80 LEU A O 1
ATOM 669 N N . SER A 1 81 ? -14.484 25.234 22.125 1 77.56 81 SER A N 1
ATOM 670 C CA . SER A 1 81 ? -14.5 26.641 22.516 1 77.56 81 SER A CA 1
ATOM 671 C C . SER A 1 81 ? -13.109 27.125 22.891 1 77.56 81 SER A C 1
ATOM 673 O O . SER A 1 81 ? -12.844 28.328 22.906 1 77.56 81 SER A O 1
ATOM 675 N N . HIS A 1 82 ? -12.266 26.094 23.234 1 79.69 82 HIS A N 1
ATOM 676 C CA . HIS A 1 82 ? -10.883 26.453 23.484 1 79.69 82 HIS A CA 1
ATOM 677 C C . HIS A 1 82 ? -10.148 26.797 22.188 1 79.69 82 HIS A C 1
ATOM 679 O O . HIS A 1 82 ? -10.086 25.969 21.281 1 79.69 82 HIS A O 1
ATOM 685 N N . PRO A 1 83 ? -9.586 27.953 22.078 1 83 83 PRO A N 1
ATOM 686 C CA . PRO A 1 83 ? -9 28.422 20.828 1 83 83 PRO A CA 1
ATOM 687 C C . PRO A 1 83 ? -7.895 27.5 20.312 1 83 83 PRO A C 1
ATOM 689 O O . PRO A 1 83 ? -7.777 27.281 19.109 1 83 83 PRO A O 1
ATOM 692 N N . LEU A 1 84 ? -7.105 26.953 21.188 1 86.75 84 LEU A N 1
ATOM 693 C CA . LEU A 1 84 ? -6.016 26.078 20.766 1 86.75 84 LEU A CA 1
ATOM 694 C C . LEU A 1 84 ? -6.555 24.766 20.203 1 86.75 84 LEU A C 1
ATOM 696 O O . LEU A 1 84 ? -5.961 24.188 19.297 1 86.75 84 LEU A O 1
ATOM 700 N N . ALA A 1 85 ? -7.664 24.266 20.766 1 86 85 ALA A N 1
ATOM 701 C CA . ALA A 1 85 ? -8.289 23.047 20.281 1 86 85 ALA A CA 1
ATOM 702 C C . ALA A 1 85 ? -8.836 23.234 18.875 1 86 85 ALA A C 1
ATOM 704 O O . ALA A 1 85 ? -8.703 22.344 18.016 1 86 85 ALA A O 1
ATOM 705 N N . ALA A 1 86 ? -9.469 24.391 18.719 1 87.5 86 ALA A N 1
ATOM 706 C CA . ALA A 1 86 ? -9.992 24.703 17.391 1 87.5 86 ALA A CA 1
ATOM 707 C C . ALA A 1 86 ? -8.867 24.797 16.359 1 87.5 86 ALA A C 1
ATOM 709 O O . ALA A 1 86 ? -8.977 24.234 15.273 1 87.5 86 ALA A O 1
ATOM 710 N N . PHE A 1 87 ? -7.82 25.438 16.734 1 91.5 87 PHE A N 1
ATOM 711 C CA . PHE A 1 87 ? -6.672 25.547 15.836 1 91.5 87 PHE A CA 1
ATOM 712 C C . PHE A 1 87 ? -6.109 24.172 15.516 1 91.5 87 PHE A C 1
ATOM 714 O O . PHE A 1 87 ? -5.852 23.844 14.352 1 91.5 87 PHE A O 1
ATOM 721 N N . LYS A 1 88 ? -5.883 23.359 16.547 1 92.31 88 LYS A N 1
ATOM 722 C CA . LYS A 1 88 ? -5.316 22.016 16.375 1 92.31 88 LYS A CA 1
ATOM 723 C C . LYS A 1 88 ? -6.156 21.188 15.406 1 92.31 88 LYS A C 1
ATOM 725 O O . LYS A 1 88 ? -5.617 20.531 14.523 1 92.31 88 LYS A O 1
ATOM 730 N N . LEU A 1 89 ? -7.438 21.219 15.617 1 92.12 89 LEU A N 1
ATOM 731 C CA . LEU A 1 89 ? -8.352 20.453 14.773 1 92.12 89 LEU A CA 1
ATOM 732 C C . LEU A 1 89 ? -8.242 20.891 13.32 1 92.12 89 LEU A C 1
ATOM 734 O O . LEU A 1 89 ? -8.023 20.047 12.438 1 92.12 89 LEU A O 1
ATOM 738 N N . VAL A 1 90 ? -8.328 22.172 13.07 1 94.19 90 VAL A N 1
ATOM 739 C CA . VAL A 1 90 ? -8.328 22.703 11.711 1 94.19 90 VAL A CA 1
ATOM 740 C C . VAL A 1 90 ? -6.957 22.484 11.078 1 94.19 90 VAL A C 1
ATOM 742 O O . VAL A 1 90 ? -6.859 22.078 9.922 1 94.19 90 VAL A O 1
ATOM 745 N N . SER A 1 91 ? -5.93 22.766 11.805 1 95.38 91 SER A N 1
ATOM 746 C CA . SER A 1 91 ? -4.566 22.625 11.305 1 95.38 91 SER A CA 1
ATOM 747 C C . SER A 1 91 ? -4.27 21.172 10.93 1 95.38 91 SER A C 1
ATOM 749 O O . SER A 1 91 ? -3.719 20.891 9.859 1 95.38 91 SER A O 1
ATOM 751 N N . ARG A 1 92 ? -4.617 20.266 11.789 1 95.31 92 ARG A N 1
ATOM 752 C CA . ARG A 1 92 ? -4.348 18.844 11.539 1 95.31 92 ARG A CA 1
ATOM 753 C C . ARG A 1 92 ? -5.164 18.344 10.359 1 95.31 92 ARG A C 1
ATOM 755 O O . ARG A 1 92 ? -4.68 17.531 9.57 1 95.31 92 ARG A O 1
ATOM 762 N N . LEU A 1 93 ? -6.402 18.766 10.234 1 96.62 93 LEU A N 1
ATOM 763 C CA . LEU A 1 93 ? -7.223 18.391 9.094 1 96.62 93 LEU A CA 1
ATOM 764 C C . LEU A 1 93 ? -6.629 18.938 7.797 1 96.62 93 LEU A C 1
ATOM 766 O O . LEU A 1 93 ? -6.598 18.25 6.781 1 96.62 93 LEU A O 1
ATOM 770 N N . SER A 1 94 ? -6.184 20.125 7.867 1 96.94 94 SER A N 1
ATOM 771 C CA . SER A 1 94 ? -5.57 20.75 6.695 1 96.94 94 SER A CA 1
ATOM 772 C C . SER A 1 94 ? -4.293 20.016 6.293 1 96.94 94 SER A C 1
ATOM 774 O O . SER A 1 94 ? -4.062 19.75 5.109 1 96.94 94 SER A O 1
ATOM 776 N N . ARG A 1 95 ? -3.508 19.719 7.25 1 95.69 95 ARG A N 1
ATOM 777 C CA . ARG A 1 95 ? -2.287 18.953 6.98 1 95.69 95 ARG A CA 1
ATOM 778 C C . ARG A 1 95 ? -2.607 17.594 6.398 1 95.69 95 ARG A C 1
ATOM 780 O O . ARG A 1 95 ? -1.947 17.141 5.461 1 95.69 95 ARG A O 1
ATOM 787 N N . ALA A 1 96 ? -3.562 16.953 6.996 1 96.69 96 ALA A N 1
ATOM 788 C CA . ALA A 1 96 ? -3.988 15.641 6.5 1 96.69 96 ALA A CA 1
ATOM 789 C C . ALA A 1 96 ? -4.41 15.727 5.035 1 96.69 96 ALA A C 1
ATOM 791 O O . ALA A 1 96 ? -4.102 14.828 4.242 1 96.69 96 ALA A O 1
ATOM 792 N N . ARG A 1 97 ? -5.148 16.75 4.734 1 96.75 97 ARG A N 1
ATOM 793 C CA . ARG A 1 97 ? -5.562 16.984 3.355 1 96.75 97 ARG A CA 1
ATOM 794 C C . ARG A 1 97 ? -4.355 17.016 2.422 1 96.75 97 ARG A C 1
ATOM 796 O O . ARG A 1 97 ? -4.285 16.266 1.456 1 96.75 97 ARG A O 1
ATOM 803 N N . ASP A 1 98 ? -3.414 17.781 2.77 1 95.5 98 ASP A N 1
ATOM 804 C CA . ASP A 1 98 ? -2.266 18.016 1.899 1 95.5 98 ASP A CA 1
ATOM 805 C C . ASP A 1 98 ? -1.426 16.75 1.755 1 95.5 98 ASP A C 1
ATOM 807 O O . ASP A 1 98 ? -1.025 16.391 0.647 1 95.5 98 ASP A O 1
ATOM 811 N N . ILE A 1 99 ? -1.165 16.156 2.857 1 94.44 99 ILE A N 1
ATOM 812 C CA . ILE A 1 99 ? -0.365 14.93 2.83 1 94.44 99 ILE A CA 1
ATOM 813 C C . ILE A 1 99 ? -1.069 13.875 1.986 1 94.44 99 ILE A C 1
ATOM 815 O O . ILE A 1 99 ? -0.449 13.234 1.129 1 94.44 99 ILE A O 1
ATOM 819 N N . THR A 1 100 ? -2.342 13.656 2.225 1 95.69 100 THR A N 1
ATOM 820 C CA . THR A 1 100 ? -3.107 12.625 1.535 1 95.69 100 THR A CA 1
ATOM 821 C C . THR A 1 100 ? -3.152 12.898 0.034 1 95.69 100 THR A C 1
ATOM 823 O O . THR A 1 100 ? -2.857 12.008 -0.771 1 95.69 100 THR A O 1
ATOM 826 N N . LEU A 1 101 ? -3.449 14.109 -0.344 1 94.25 101 LEU A N 1
ATOM 827 C CA . LEU A 1 101 ? -3.564 14.445 -1.76 1 94.25 101 LEU A CA 1
ATOM 828 C C . LEU A 1 101 ? -2.215 14.32 -2.459 1 94.25 101 LEU A C 1
ATOM 830 O O . LEU A 1 101 ? -2.139 13.836 -3.59 1 94.25 101 LEU A O 1
ATOM 834 N N . ASN A 1 102 ? -1.188 14.734 -1.796 1 91.81 102 ASN A N 1
ATOM 835 C CA . ASN A 1 102 ? 0.146 14.617 -2.373 1 91.81 102 ASN A CA 1
ATOM 836 C C . ASN A 1 102 ? 0.539 13.156 -2.572 1 91.81 102 ASN A C 1
ATOM 838 O O . ASN A 1 102 ? 1.091 12.789 -3.613 1 91.81 102 ASN A O 1
ATOM 842 N N . LEU A 1 103 ? 0.241 12.352 -1.598 1 91.25 103 LEU A N 1
ATOM 843 C CA . LEU A 1 103 ? 0.599 10.945 -1.657 1 91.25 103 LEU A CA 1
ATOM 844 C C . LEU A 1 103 ? -0.214 10.219 -2.727 1 91.25 103 LEU A C 1
ATOM 846 O O . LEU A 1 103 ? 0.304 9.336 -3.418 1 91.25 103 LEU A O 1
ATOM 850 N N . LEU A 1 104 ? -1.49 10.562 -2.855 1 89.12 104 LEU A N 1
ATOM 851 C CA . LEU A 1 104 ? -2.354 9.906 -3.832 1 89.12 104 LEU A CA 1
ATOM 852 C C . LEU A 1 104 ? -1.995 10.344 -5.25 1 89.12 104 LEU A C 1
ATOM 854 O O . LEU A 1 104 ? -2.242 9.609 -6.211 1 89.12 104 LEU A O 1
ATOM 858 N N . GLU A 1 105 ? -1.337 11.484 -5.387 1 83.38 105 GLU A N 1
ATOM 859 C CA . GLU A 1 105 ? -0.976 12.016 -6.699 1 83.38 105 GLU A CA 1
ATOM 860 C C . GLU A 1 105 ? 0.478 11.695 -7.039 1 83.38 105 GLU A C 1
ATOM 862 O O . GLU A 1 105 ? 0.914 11.906 -8.172 1 83.38 105 GLU A O 1
ATOM 867 N N . GLU A 1 106 ? 1.198 11.297 -6.078 1 78.75 106 GLU A N 1
ATOM 868 C CA . GLU A 1 106 ? 2.623 11.055 -6.273 1 78.75 106 GLU A CA 1
ATOM 869 C C . GLU A 1 106 ? 2.873 10.188 -7.504 1 78.75 106 GLU A C 1
ATOM 871 O O . GLU A 1 106 ? 2.342 9.078 -7.605 1 78.75 106 GLU A O 1
ATOM 876 N N . GLN A 1 107 ? 3.719 10.516 -8.352 1 70.38 107 GLN A N 1
ATOM 877 C CA . GLN A 1 107 ? 4.039 9.914 -9.641 1 70.38 107 GLN A CA 1
ATOM 878 C C . GLN A 1 107 ? 4.949 8.703 -9.469 1 70.38 107 GLN A C 1
ATOM 880 O O . GLN A 1 107 ? 4.809 7.707 -10.188 1 70.38 107 GLN A O 1
ATOM 885 N N . HIS A 1 108 ? 5.777 8.789 -8.43 1 72 108 HIS A N 1
ATOM 886 C CA . HIS A 1 108 ? 6.742 7.707 -8.258 1 72 108 HIS A CA 1
ATOM 887 C C . HIS A 1 108 ? 6.039 6.383 -7.965 1 72 108 HIS A C 1
ATOM 889 O O . HIS A 1 108 ? 6.414 5.344 -8.508 1 72 108 HIS A O 1
ATOM 895 N N . ALA A 1 109 ? 5.043 6.445 -7.129 1 75.38 109 ALA A N 1
ATOM 896 C CA . ALA A 1 109 ? 4.297 5.23 -6.805 1 75.38 109 ALA A CA 1
ATOM 897 C C . ALA A 1 109 ? 3.559 4.699 -8.031 1 75.38 109 ALA A C 1
ATOM 899 O O . ALA A 1 109 ? 3.498 3.488 -8.25 1 75.38 109 ALA A O 1
ATOM 900 N N . GLU A 1 110 ? 3.158 5.59 -8.789 1 79.94 110 GLU A N 1
ATOM 901 C CA . GLU A 1 110 ? 2.451 5.207 -10.008 1 79.94 110 GLU A CA 1
ATOM 902 C C . GLU A 1 110 ? 3.408 4.609 -11.031 1 79.94 110 GLU A C 1
ATOM 904 O O . GLU A 1 110 ? 3.059 3.662 -11.742 1 79.94 110 GLU A O 1
ATOM 909 N N . GLU A 1 111 ? 4.559 5.16 -11.055 1 85.19 111 GLU A N 1
ATOM 910 C CA . GLU A 1 111 ? 5.582 4.625 -11.953 1 85.19 111 GLU A CA 1
ATOM 911 C C . GLU A 1 111 ? 5.969 3.203 -11.555 1 85.19 111 GLU A C 1
ATOM 913 O O . GLU A 1 111 ? 6.129 2.336 -12.414 1 85.19 111 GLU A O 1
ATOM 918 N N . SER A 1 112 ? 6.219 3.008 -10.281 1 89.12 112 SER A N 1
ATOM 919 C CA . SER A 1 112 ? 6.551 1.672 -9.805 1 89.12 112 SER A CA 1
ATOM 920 C C . SER A 1 112 ? 5.438 0.678 -10.117 1 89.12 112 SER A C 1
ATOM 922 O O . SER A 1 112 ? 5.703 -0.482 -10.438 1 89.12 112 SER A O 1
ATOM 924 N N . LYS A 1 113 ? 4.23 1.114 -10.008 1 89.44 113 LYS A N 1
ATOM 925 C CA . LYS A 1 113 ? 3.078 0.279 -10.336 1 89.44 113 LYS A CA 1
ATOM 926 C C . LYS A 1 113 ? 3.084 -0.111 -11.812 1 89.44 113 LYS A C 1
ATOM 928 O O . LYS A 1 113 ? 2.877 -1.278 -12.148 1 89.44 113 LYS A O 1
ATOM 933 N N . GLU A 1 114 ? 3.299 0.857 -12.641 1 90.19 114 GLU A N 1
ATOM 934 C CA . GLU A 1 114 ? 3.328 0.617 -14.078 1 90.19 114 GLU A CA 1
ATOM 935 C C . GLU A 1 114 ? 4.465 -0.328 -14.461 1 90.19 114 GLU A C 1
ATOM 937 O O . GLU A 1 114 ? 4.301 -1.191 -15.32 1 90.19 114 GLU A O 1
ATOM 942 N N . ASN A 1 115 ? 5.598 -0.119 -13.844 1 91.56 115 ASN A N 1
ATOM 943 C CA . ASN A 1 115 ? 6.734 -0.996 -14.102 1 91.56 115 ASN A CA 1
ATOM 944 C C . ASN A 1 115 ? 6.434 -2.438 -13.703 1 91.56 115 ASN A C 1
ATOM 946 O O . ASN A 1 115 ? 6.77 -3.371 -14.43 1 91.56 115 ASN A O 1
ATOM 950 N N . LEU A 1 116 ? 5.828 -2.545 -12.617 1 95 116 LEU A N 1
ATOM 951 C CA . LEU A 1 116 ? 5.473 -3.881 -12.148 1 95 116 LEU A CA 1
ATOM 952 C C . LEU A 1 116 ? 4.461 -4.531 -13.086 1 95 116 LEU A C 1
ATOM 954 O O . LEU A 1 116 ? 4.551 -5.73 -13.367 1 95 116 LEU A O 1
ATOM 958 N N . HIS A 1 117 ? 3.496 -3.734 -13.516 1 94 117 HIS A N 1
ATOM 959 C CA . HIS A 1 117 ? 2.49 -4.227 -14.445 1 94 117 HIS A CA 1
ATOM 960 C C . HIS A 1 117 ? 3.135 -4.746 -15.727 1 94 117 HIS A C 1
ATOM 962 O O . HIS A 1 117 ? 2.795 -5.832 -16.203 1 94 117 HIS A O 1
ATOM 968 N N . THR A 1 118 ? 4.059 -3.973 -16.219 1 94.69 118 THR A N 1
ATOM 969 C CA . THR A 1 118 ? 4.77 -4.352 -17.438 1 94.69 118 THR A CA 1
ATOM 970 C C . THR A 1 118 ? 5.598 -5.613 -17.219 1 94.69 118 THR A C 1
ATOM 972 O O . THR A 1 118 ? 5.602 -6.52 -18.047 1 94.69 118 THR A O 1
ATOM 975 N N . ALA A 1 119 ? 6.301 -5.652 -16.125 1 95.44 119 ALA A N 1
ATOM 976 C CA . ALA A 1 119 ? 7.105 -6.824 -15.789 1 95.44 119 ALA A CA 1
ATOM 977 C C . ALA A 1 119 ? 6.23 -8.07 -15.664 1 95.44 119 ALA A C 1
ATOM 979 O O . ALA A 1 119 ? 6.617 -9.148 -16.109 1 95.44 119 ALA A O 1
ATOM 980 N N . ALA A 1 120 ? 5.062 -7.934 -15.07 1 96.56 120 ALA A N 1
ATOM 981 C CA . ALA A 1 120 ? 4.152 -9.062 -14.867 1 96.56 120 ALA A CA 1
ATOM 982 C C . ALA A 1 120 ? 3.631 -9.594 -16.203 1 96.56 120 ALA A C 1
ATOM 984 O O . ALA A 1 120 ? 3.434 -10.797 -16.359 1 96.56 120 ALA A O 1
ATOM 985 N N . GLN A 1 121 ? 3.439 -8.711 -17.141 1 94.19 121 GLN A N 1
ATOM 986 C CA . GLN A 1 121 ? 2.926 -9.102 -18.453 1 94.19 121 GLN A CA 1
ATOM 987 C C . GLN A 1 121 ? 3.93 -9.977 -19.203 1 94.19 121 GLN A C 1
ATOM 989 O O . GLN A 1 121 ? 3.547 -10.766 -20.062 1 94.19 121 GLN A O 1
ATOM 994 N N . GLY A 1 122 ? 5.16 -9.844 -18.828 1 93.81 122 GLY A N 1
ATOM 995 C CA . GLY A 1 122 ? 6.203 -10.602 -19.5 1 93.81 122 GLY A CA 1
ATOM 996 C C . GLY A 1 122 ? 6.426 -11.969 -18.906 1 93.81 122 GLY A C 1
ATOM 997 O O . GLY A 1 122 ? 7.246 -12.75 -19.391 1 93.81 122 GLY A O 1
ATOM 998 N N . LEU A 1 123 ? 5.703 -12.328 -17.953 1 96.88 123 LEU A N 1
ATOM 999 C CA . LEU A 1 123 ? 5.867 -13.609 -17.266 1 96.88 123 LEU A CA 1
ATOM 1000 C C . LEU A 1 123 ? 5.094 -14.711 -17.969 1 96.88 123 LEU A C 1
ATOM 1002 O O . LEU A 1 123 ? 4.203 -14.43 -18.781 1 96.88 123 LEU A O 1
ATOM 1006 N N . PRO A 1 124 ? 5.438 -15.977 -17.656 1 95.31 124 PRO A N 1
ATOM 1007 C CA . PRO A 1 124 ? 4.762 -17.109 -18.297 1 95.31 124 PRO A CA 1
ATOM 1008 C C . PRO A 1 124 ? 3.26 -17.125 -18.016 1 95.31 124 PRO A C 1
ATOM 1010 O O . PRO A 1 124 ? 2.812 -16.656 -16.969 1 95.31 124 PRO A O 1
ATOM 1013 N N . ARG A 1 125 ? 2.541 -17.688 -18.984 1 95.12 125 ARG A N 1
ATOM 1014 C CA . ARG A 1 125 ? 1.091 -17.812 -18.891 1 95.12 125 ARG A CA 1
ATOM 1015 C C . ARG A 1 125 ? 0.692 -19.266 -18.594 1 95.12 125 ARG A C 1
ATOM 1017 O O . ARG A 1 125 ? 1.552 -20.141 -18.5 1 95.12 125 ARG A O 1
ATOM 1024 N N . GLU A 1 126 ? -0.529 -19.422 -18.484 1 93.06 126 GLU A N 1
ATOM 1025 C CA . GLU A 1 126 ? -1.061 -20.75 -18.188 1 93.06 126 GLU A CA 1
ATOM 1026 C C . GLU A 1 126 ? -0.664 -21.766 -19.25 1 93.06 126 GLU A C 1
ATOM 1028 O O . GLU A 1 126 ? -0.392 -22.922 -18.953 1 93.06 126 GLU A O 1
ATOM 1033 N N . ASP A 1 127 ? -0.619 -21.281 -20.469 1 93.44 127 ASP A N 1
ATOM 1034 C CA . ASP A 1 127 ? -0.235 -22.172 -21.562 1 93.44 127 ASP A CA 1
ATOM 1035 C C . ASP A 1 127 ? 1.202 -22.656 -21.391 1 93.44 127 ASP A C 1
ATOM 1037 O O . ASP A 1 127 ? 1.521 -23.797 -21.734 1 93.44 127 ASP A O 1
ATOM 1041 N N . ASP A 1 128 ? 2.029 -21.781 -20.938 1 92.69 128 ASP A N 1
ATOM 1042 C CA . ASP A 1 128 ? 3.418 -22.156 -20.688 1 92.69 128 ASP A CA 1
ATOM 1043 C C . ASP A 1 128 ? 3.512 -23.219 -19.594 1 92.69 128 ASP A C 1
ATOM 1045 O O . ASP A 1 128 ? 4.344 -24.125 -19.672 1 92.69 128 ASP A O 1
ATOM 1049 N N . VAL A 1 129 ? 2.666 -23.125 -18.625 1 95.5 129 VAL A N 1
ATOM 1050 C CA . VAL A 1 129 ? 2.643 -24.109 -17.547 1 95.5 129 VAL A CA 1
ATOM 1051 C C . VAL A 1 129 ? 2.166 -25.453 -18.094 1 95.5 129 VAL A C 1
ATOM 1053 O O . VAL A 1 129 ? 2.742 -26.5 -17.766 1 95.5 129 VAL A O 1
ATOM 1056 N N . GLN A 1 130 ? 1.146 -25.391 -18.875 1 94.31 130 GLN A N 1
ATOM 1057 C CA . GLN A 1 130 ? 0.658 -26.625 -19.484 1 94.31 130 GLN A CA 1
ATOM 1058 C C . GLN A 1 130 ? 1.749 -27.297 -20.297 1 94.31 130 GLN A C 1
ATOM 1060 O O . GLN A 1 130 ? 1.889 -28.531 -20.266 1 94.31 130 GLN A O 1
ATOM 1065 N N . GLY A 1 131 ? 2.475 -26.438 -21.047 1 91.25 131 GLY A N 1
ATOM 1066 C CA . GLY A 1 131 ? 3.568 -26.984 -21.844 1 91.25 131 GLY A CA 1
ATOM 1067 C C . GLY A 1 131 ? 4.602 -27.719 -21 1 91.25 131 GLY A C 1
ATOM 1068 O O . GLY A 1 131 ? 5.004 -28.828 -21.344 1 91.25 131 GLY A O 1
ATOM 1069 N N . VAL A 1 132 ? 5.012 -27.125 -19.906 1 91.62 132 VAL A N 1
ATOM 1070 C CA . VAL A 1 132 ? 6.043 -27.719 -19.062 1 91.62 132 VAL A CA 1
ATOM 1071 C C . VAL A 1 132 ? 5.488 -28.969 -18.375 1 91.62 132 VAL A C 1
ATOM 1073 O O . VAL A 1 132 ? 6.203 -29.969 -18.203 1 91.62 132 VAL A O 1
ATOM 1076 N N . VAL A 1 133 ? 4.238 -28.984 -17.953 1 94.69 133 VAL A N 1
ATOM 1077 C CA . VAL A 1 133 ? 3.623 -30.141 -17.328 1 94.69 133 VAL A CA 1
ATOM 1078 C C . VAL A 1 133 ? 3.564 -31.297 -18.328 1 94.69 133 VAL A C 1
ATOM 1080 O O . VAL A 1 133 ? 3.863 -32.438 -17.969 1 94.69 133 VAL A O 1
ATOM 1083 N N . MET A 1 134 ? 3.203 -31 -19.562 1 92.12 134 MET A N 1
ATOM 1084 C CA . MET A 1 134 ? 3.139 -32.062 -20.562 1 92.12 134 MET A CA 1
ATOM 1085 C C . MET A 1 134 ? 4.523 -32.625 -20.844 1 92.12 134 MET A C 1
ATOM 1087 O O . MET A 1 134 ? 4.668 -33.844 -21.109 1 92.12 134 MET A O 1
ATOM 1091 N N . ALA A 1 135 ? 5.508 -31.781 -20.828 1 87.75 135 ALA A N 1
ATOM 1092 C CA . ALA A 1 135 ? 6.875 -32.281 -20.953 1 87.75 135 ALA A CA 1
ATOM 1093 C C . ALA A 1 135 ? 7.23 -33.219 -19.797 1 87.75 135 ALA A C 1
ATOM 1095 O O . ALA A 1 135 ? 7.871 -34.25 -20 1 87.75 135 ALA A O 1
ATOM 1096 N N . LEU A 1 136 ? 6.824 -32.875 -18.609 1 88.94 136 LEU A N 1
ATOM 1097 C CA . LEU A 1 136 ? 7.055 -33.688 -17.422 1 88.94 136 LEU A CA 1
ATOM 1098 C C . LEU A 1 136 ? 6.352 -35.031 -17.547 1 88.94 136 LEU A C 1
ATOM 1100 O O . LEU A 1 136 ? 6.938 -36.062 -17.234 1 88.94 136 LEU A O 1
ATOM 1104 N N . ILE A 1 137 ? 5.113 -35.031 -18.031 1 90.56 137 ILE A N 1
ATOM 1105 C CA . ILE A 1 137 ? 4.328 -36.25 -18.156 1 90.56 137 ILE A CA 1
ATOM 1106 C C . ILE A 1 137 ? 4.938 -37.156 -19.25 1 90.56 137 ILE A C 1
ATOM 1108 O O . ILE A 1 137 ? 4.941 -38.375 -19.125 1 90.56 137 ILE A O 1
ATOM 1112 N N . ARG A 1 138 ? 5.469 -36.531 -20.281 1 85.56 138 ARG A N 1
ATOM 1113 C CA . ARG A 1 138 ? 6.125 -37.312 -21.328 1 85.56 138 ARG A CA 1
ATOM 1114 C C . ARG A 1 138 ? 7.336 -38.062 -20.766 1 85.56 138 ARG A C 1
ATOM 1116 O O . ARG A 1 138 ? 7.555 -39.219 -21.109 1 85.56 138 ARG A O 1
ATOM 1123 N N . LEU A 1 139 ? 8.07 -37.344 -19.953 1 80.56 139 LEU A N 1
ATOM 1124 C CA . LEU A 1 139 ? 9.203 -38 -19.312 1 80.56 139 LEU A CA 1
ATOM 1125 C C . LEU A 1 139 ? 8.734 -39.156 -18.422 1 80.56 139 LEU A C 1
ATOM 1127 O O . LEU A 1 139 ? 9.359 -40.219 -18.391 1 80.56 139 LEU A O 1
ATOM 1131 N N . GLN A 1 140 ? 7.668 -38.906 -17.734 1 84.31 140 GLN A N 1
ATOM 1132 C CA . GLN A 1 140 ? 7.094 -39.938 -16.891 1 84.31 140 GLN A CA 1
ATOM 1133 C C . GLN A 1 140 ? 6.66 -41.156 -17.719 1 84.31 140 GLN A C 1
ATOM 1135 O O . GLN A 1 140 ? 6.852 -42.312 -17.297 1 84.31 140 GLN A O 1
ATOM 1140 N N . GLU A 1 141 ? 6.145 -40.875 -18.844 1 81.06 141 GLU A N 1
ATOM 1141 C CA . GLU A 1 141 ? 5.68 -41.938 -19.734 1 81.06 141 GLU A CA 1
ATOM 1142 C C . GLU A 1 141 ? 6.852 -42.75 -20.297 1 81.06 141 GLU A C 1
ATOM 1144 O O . GLU A 1 141 ? 6.812 -43.969 -20.328 1 81.06 141 GLU A O 1
ATOM 1149 N N . ILE A 1 142 ? 7.863 -42 -20.672 1 74.75 142 ILE A N 1
ATOM 1150 C CA . ILE A 1 142 ? 9.008 -42.656 -21.312 1 74.75 142 ILE A CA 1
ATOM 1151 C C . ILE A 1 142 ? 9.781 -43.469 -20.281 1 74.75 142 ILE A C 1
ATOM 1153 O O . ILE A 1 142 ? 10.172 -44.594 -20.547 1 74.75 142 ILE A O 1
ATOM 1157 N N . TYR A 1 143 ? 9.898 -42.969 -19.031 1 74.62 143 TYR A N 1
ATOM 1158 C CA . TYR A 1 143 ? 10.773 -43.594 -18.062 1 74.62 143 TYR A CA 1
ATOM 1159 C C . TYR A 1 143 ? 9.961 -44.344 -17 1 74.62 143 TYR A C 1
ATOM 1161 O O . TYR A 1 143 ? 10.523 -44.969 -16.094 1 74.62 143 TYR A O 1
ATOM 1169 N N . ARG A 1 144 ? 8.578 -44.312 -17.156 1 75 144 ARG A N 1
ATOM 1170 C CA . ARG A 1 144 ? 7.676 -45 -16.234 1 75 144 ARG A CA 1
ATOM 1171 C C . ARG A 1 144 ? 7.953 -44.594 -14.789 1 75 144 ARG A C 1
ATOM 1173 O O . ARG A 1 144 ? 8.141 -45.438 -13.914 1 75 144 ARG A O 1
ATOM 1180 N N . LEU A 1 145 ? 8.031 -43.281 -14.625 1 77.69 145 LEU A N 1
ATOM 1181 C CA . LEU A 1 145 ? 8.312 -42.688 -13.312 1 77.69 145 LEU A CA 1
ATOM 1182 C C . LEU A 1 145 ? 7.02 -42.406 -12.555 1 77.69 145 LEU A C 1
ATOM 1184 O O . LEU A 1 145 ? 6.008 -42.062 -13.164 1 77.69 145 LEU A O 1
ATOM 1188 N N . ASP A 1 146 ? 7.156 -42.625 -11.258 1 78.5 146 ASP A N 1
ATOM 1189 C CA . ASP A 1 146 ? 6.094 -42.156 -10.367 1 78.5 146 ASP A CA 1
ATOM 1190 C C . ASP A 1 146 ? 6.418 -40.781 -9.797 1 78.5 146 ASP A C 1
ATOM 1192 O O . ASP A 1 146 ? 7.582 -40.375 -9.797 1 78.5 146 ASP A O 1
ATOM 1196 N N . PRO A 1 147 ? 5.367 -40.062 -9.367 1 85.06 147 PRO A N 1
ATOM 1197 C CA . PRO A 1 147 ? 5.602 -38.75 -8.805 1 85.06 147 PRO A CA 1
ATOM 1198 C C . PRO A 1 147 ? 6.656 -38.75 -7.703 1 85.06 147 PRO A C 1
ATOM 1200 O O . PRO A 1 147 ? 7.438 -37.781 -7.59 1 85.06 147 PRO A O 1
ATOM 1203 N N . TRP A 1 148 ? 6.77 -39.719 -6.98 1 74.94 148 TRP A N 1
ATOM 1204 C CA . TRP A 1 148 ? 7.688 -39.781 -5.848 1 74.94 148 TRP A CA 1
ATOM 1205 C C . TRP A 1 148 ? 9.102 -40.094 -6.312 1 74.94 148 TRP A C 1
ATOM 1207 O O . TRP A 1 148 ? 10.07 -39.875 -5.582 1 74.94 148 TRP A O 1
ATOM 1217 N N . ASN A 1 149 ? 9.234 -40.562 -7.566 1 71.19 149 ASN A N 1
ATOM 1218 C CA . ASN A 1 149 ? 10.539 -41 -8.062 1 71.19 149 ASN A CA 1
ATOM 1219 C C . ASN A 1 149 ? 11.273 -39.844 -8.75 1 71.19 149 ASN A C 1
ATOM 1221 O O . ASN A 1 149 ? 12.461 -39.969 -9.055 1 71.19 149 ASN A O 1
ATOM 1225 N N . PHE A 1 150 ? 10.547 -38.844 -9.031 1 74.19 150 PHE A N 1
ATOM 1226 C CA . PHE A 1 150 ? 11.219 -37.75 -9.719 1 74.19 150 PHE A CA 1
ATOM 1227 C C . PHE A 1 150 ? 12.414 -37.25 -8.906 1 74.19 150 PHE A C 1
ATOM 1229 O O . PHE A 1 150 ? 13.406 -36.781 -9.477 1 74.19 150 PHE A O 1
ATOM 1236 N N . SER A 1 151 ? 12.25 -37.312 -7.617 1 60.59 151 SER A N 1
ATOM 1237 C CA . SER A 1 151 ? 13.352 -36.875 -6.77 1 60.59 151 SER A CA 1
ATOM 1238 C C . SER A 1 151 ? 14.609 -37.688 -7.008 1 60.59 151 SER A C 1
ATOM 1240 O O . SER A 1 151 ? 15.727 -37.25 -6.754 1 60.59 151 SER A O 1
ATOM 1242 N N . LEU A 1 152 ? 14.391 -38.844 -7.484 1 59.06 152 LEU A N 1
ATOM 1243 C CA . LEU A 1 152 ? 15.5 -39.75 -7.691 1 59.06 152 LEU A CA 1
ATOM 1244 C C . LEU A 1 152 ? 16.266 -39.406 -8.961 1 59.06 152 LEU A C 1
ATOM 1246 O O . LEU A 1 152 ? 17.406 -39.844 -9.141 1 59.06 152 LEU A O 1
ATOM 1250 N N . LEU A 1 153 ? 15.656 -38.688 -9.82 1 59.41 153 LEU A N 1
ATOM 1251 C CA . LEU A 1 153 ? 16.312 -38.312 -11.07 1 59.41 153 LEU A CA 1
ATOM 1252 C C . LEU A 1 153 ? 17.469 -37.375 -10.828 1 59.41 153 LEU A C 1
ATOM 1254 O O . LEU A 1 153 ? 18.344 -37.219 -11.68 1 59.41 153 LEU A O 1
ATOM 1258 N N . SER A 1 154 ? 17.375 -36.625 -9.773 1 55.5 154 SER A N 1
ATOM 1259 C CA . SER A 1 154 ? 18.391 -35.594 -9.602 1 55.5 154 SER A CA 1
ATOM 1260 C C . SER A 1 154 ? 19.656 -36.156 -8.953 1 55.5 154 SER A C 1
ATOM 1262 O O . SER A 1 154 ? 19.578 -36.844 -7.926 1 55.5 154 SER A O 1
ATOM 1264 N N . GLU A 1 155 ? 20.578 -36.469 -9.812 1 55.22 155 GLU A N 1
ATOM 1265 C CA . GLU A 1 155 ? 21.844 -36.781 -9.141 1 55.22 155 GLU A CA 1
ATOM 1266 C C . GLU A 1 155 ? 22.031 -35.906 -7.902 1 55.22 155 GLU A C 1
ATOM 1268 O O . GLU A 1 155 ? 22.578 -36.375 -6.895 1 55.22 155 GLU A O 1
ATOM 1273 N N . LYS A 1 156 ? 22 -34.469 -8.148 1 54.34 156 LYS A N 1
ATOM 1274 C CA . LYS A 1 156 ? 22.266 -33.5 -7.086 1 54.34 156 LYS A CA 1
ATOM 1275 C C . LYS A 1 156 ? 20.969 -33.156 -6.344 1 54.34 156 LYS A C 1
ATOM 1277 O O . LYS A 1 156 ? 19.938 -32.906 -6.961 1 54.34 156 LYS A O 1
ATOM 1282 N N . SER A 1 157 ? 20.719 -33.625 -5.152 1 51.5 157 SER A N 1
ATOM 1283 C CA . SER A 1 157 ? 19.641 -33.562 -4.164 1 51.5 157 SER A CA 1
ATOM 1284 C C . SER A 1 157 ? 19.062 -32.156 -4.055 1 51.5 157 SER A C 1
ATOM 1286 O O . SER A 1 157 ? 19.5 -31.375 -3.215 1 51.5 157 SER A O 1
ATOM 1288 N N . HIS A 1 158 ? 18.641 -31.531 -5.191 1 53.84 158 HIS A N 1
ATOM 1289 C CA . HIS A 1 158 ? 18.203 -30.156 -5.023 1 53.84 158 HIS A CA 1
ATOM 1290 C C . HIS A 1 158 ? 16.953 -30.078 -4.168 1 53.84 158 HIS A C 1
ATOM 1292 O O . HIS A 1 158 ? 16.406 -28.984 -3.939 1 53.84 158 HIS A O 1
ATOM 1298 N N . ASN A 1 159 ? 16.859 -31.078 -3.219 1 59.75 159 ASN A N 1
ATOM 1299 C CA . ASN A 1 159 ? 15.742 -31 -2.281 1 59.75 159 ASN A CA 1
ATOM 1300 C C . ASN A 1 159 ? 14.523 -30.344 -2.91 1 59.75 159 ASN A C 1
ATOM 1302 O O . ASN A 1 159 ? 13.984 -29.375 -2.361 1 59.75 159 ASN A O 1
ATOM 1306 N N . LEU A 1 160 ? 14.172 -30.625 -4.176 1 72.12 160 LEU A N 1
ATOM 1307 C CA . LEU A 1 160 ? 13.023 -30.031 -4.855 1 72.12 160 LEU A CA 1
ATOM 1308 C C . LEU A 1 160 ? 11.742 -30.781 -4.496 1 72.12 160 LEU A C 1
ATOM 1310 O O . LEU A 1 160 ? 11.594 -31.969 -4.809 1 72.12 160 LEU A O 1
ATOM 1314 N N . THR A 1 161 ? 11.055 -30.312 -3.422 1 77.69 161 THR A N 1
ATOM 1315 C CA . THR A 1 161 ? 9.773 -30.891 -3.055 1 77.69 161 THR A CA 1
ATOM 1316 C C . THR A 1 161 ? 8.617 -30 -3.498 1 77.69 161 THR A C 1
ATOM 1318 O O . THR A 1 161 ? 8.727 -28.766 -3.447 1 77.69 161 THR A O 1
ATOM 1321 N N . LEU A 1 162 ? 7.621 -30.672 -4.055 1 88.62 162 LEU A N 1
ATOM 1322 C CA . LEU A 1 162 ? 6.41 -29.969 -4.453 1 88.62 162 LEU A CA 1
ATOM 1323 C C . LEU A 1 162 ? 5.473 -29.781 -3.266 1 88.62 162 LEU A C 1
ATOM 1325 O O . LEU A 1 162 ? 5.484 -30.578 -2.328 1 88.62 162 LEU A O 1
ATOM 1329 N N . ASP A 1 163 ? 4.789 -28.75 -3.279 1 89.69 163 ASP A N 1
ATOM 1330 C CA . ASP A 1 163 ? 3.697 -28.609 -2.32 1 89.69 163 ASP A CA 1
ATOM 1331 C C . ASP A 1 163 ? 2.4 -29.203 -2.877 1 89.69 163 ASP A C 1
ATOM 1333 O O . ASP A 1 163 ? 2.332 -29.562 -4.051 1 89.69 163 ASP A O 1
ATOM 1337 N N . PRO A 1 164 ? 1.394 -29.375 -1.973 1 94.12 164 PRO A N 1
ATOM 1338 C CA . PRO A 1 164 ? 0.158 -30.016 -2.434 1 94.12 164 PRO A CA 1
ATOM 1339 C C . PRO A 1 164 ? -0.509 -29.25 -3.574 1 94.12 164 PRO A C 1
ATOM 1341 O O . PRO A 1 164 ? -1.097 -29.859 -4.473 1 94.12 164 PRO A O 1
ATOM 1344 N N . ASN A 1 165 ? -0.456 -27.969 -3.566 1 94.31 165 ASN A N 1
ATOM 1345 C CA . ASN A 1 165 ? -1.062 -27.188 -4.633 1 94.31 165 ASN A CA 1
ATOM 1346 C C . ASN A 1 165 ? -0.368 -27.422 -5.973 1 94.31 165 ASN A C 1
ATOM 1348 O O . ASN A 1 165 ? -1.024 -27.484 -7.012 1 94.31 165 ASN A O 1
ATOM 1352 N N . GLU A 1 166 ? 0.892 -27.516 -5.926 1 94.19 166 GLU A N 1
ATOM 1353 C CA . GLU A 1 166 ? 1.673 -27.766 -7.133 1 94.19 166 GLU A CA 1
ATOM 1354 C C . GLU A 1 166 ? 1.416 -29.172 -7.676 1 94.19 166 GLU A C 1
ATOM 1356 O O . GLU A 1 166 ? 1.246 -29.344 -8.883 1 94.19 166 GLU A O 1
ATOM 1361 N N . SER A 1 167 ? 1.487 -30.125 -6.785 1 95.44 167 SER A N 1
ATOM 1362 C CA . SER A 1 167 ? 1.158 -31.484 -7.191 1 95.44 167 SER A CA 1
ATOM 1363 C C . SER A 1 167 ? -0.234 -31.562 -7.809 1 95.44 167 SER A C 1
ATOM 1365 O O . SER A 1 167 ? -0.424 -32.188 -8.852 1 95.44 167 SER A O 1
ATOM 1367 N N . PHE A 1 168 ? -1.215 -30.891 -7.227 1 96.69 168 PHE A N 1
ATOM 1368 C CA . PHE A 1 168 ? -2.586 -30.844 -7.723 1 96.69 168 PHE A CA 1
ATOM 1369 C C . PHE A 1 168 ? -2.645 -30.203 -9.102 1 96.69 168 PHE A C 1
ATOM 1371 O O . PHE A 1 168 ? -3.422 -30.625 -9.961 1 96.69 168 PHE A O 1
ATOM 1378 N N . GLN A 1 169 ? -1.843 -29.219 -9.266 1 96.88 169 GLN A N 1
ATOM 1379 C CA . GLN A 1 169 ? -1.815 -28.531 -10.547 1 96.88 169 GLN A CA 1
ATOM 1380 C C . GLN A 1 169 ? -1.357 -29.453 -11.664 1 96.88 169 GLN A C 1
ATOM 1382 O O . GLN A 1 169 ? -1.933 -29.453 -12.758 1 96.88 169 GLN A O 1
ATOM 1387 N N . ILE A 1 170 ? -0.332 -30.203 -11.398 1 96.56 170 ILE A N 1
ATOM 1388 C CA . ILE A 1 170 ? 0.143 -31.172 -12.375 1 96.56 170 ILE A CA 1
ATOM 1389 C C . ILE A 1 170 ? -0.968 -32.188 -12.695 1 96.56 170 ILE A C 1
ATOM 1391 O O . ILE A 1 170 ? -1.21 -32.5 -13.859 1 96.56 170 ILE A O 1
ATOM 1395 N N . ALA A 1 171 ? -1.646 -32.625 -11.656 1 96.75 171 ALA A N 1
ATOM 1396 C CA . ALA A 1 171 ? -2.734 -33.594 -11.82 1 96.75 171 ALA A CA 1
ATOM 1397 C C . ALA A 1 171 ? -3.85 -33 -12.688 1 96.75 171 ALA A C 1
ATOM 1399 O O . ALA A 1 171 ? -4.316 -33.656 -13.625 1 96.75 171 ALA A O 1
ATOM 1400 N N . ALA A 1 172 ? -4.25 -31.828 -12.383 1 95.94 172 ALA A N 1
ATOM 1401 C CA . ALA A 1 172 ? -5.352 -31.188 -13.086 1 95.94 172 ALA A CA 1
ATOM 1402 C C . ALA A 1 172 ? -5.012 -30.969 -14.562 1 95.94 172 ALA A C 1
ATOM 1404 O O . ALA A 1 172 ? -5.844 -31.219 -15.438 1 95.94 172 ALA A O 1
ATOM 1405 N N . ILE A 1 173 ? -3.818 -30.5 -14.836 1 96.12 173 ILE A N 1
ATOM 1406 C CA . ILE A 1 173 ? -3.395 -30.25 -16.203 1 96.12 173 ILE A CA 1
ATOM 1407 C C . ILE A 1 173 ? -3.281 -31.578 -16.953 1 96.12 173 ILE A C 1
ATOM 1409 O O . ILE A 1 173 ? -3.646 -31.656 -18.141 1 96.12 173 ILE A O 1
ATOM 1413 N N . SER A 1 174 ? -2.773 -32.594 -16.312 1 94.56 174 SER A N 1
ATOM 1414 C CA . SER A 1 174 ? -2.691 -33.906 -16.922 1 94.56 174 SER A CA 1
ATOM 1415 C C . SER A 1 174 ? -4.07 -34.438 -17.328 1 94.56 174 SER A C 1
ATOM 1417 O O . SER A 1 174 ? -4.242 -35 -18.406 1 94.56 174 SER A O 1
ATOM 1419 N N . ALA A 1 175 ? -5 -34.188 -16.406 1 92 175 ALA A N 1
ATOM 1420 C CA . ALA A 1 175 ? -6.371 -34.594 -16.703 1 92 175 ALA A CA 1
ATOM 1421 C C . ALA A 1 175 ? -6.941 -33.812 -17.875 1 92 175 ALA A C 1
ATOM 1423 O O . ALA A 1 175 ? -7.633 -34.375 -18.734 1 92 175 ALA A O 1
ATOM 1424 N N . LEU A 1 176 ? -6.66 -32.562 -17.891 1 90.19 176 LEU A N 1
ATOM 1425 C CA . LEU A 1 176 ? -7.121 -31.688 -18.969 1 90.19 176 LEU A CA 1
ATOM 1426 C C . LEU A 1 176 ? -6.633 -32.188 -20.328 1 90.19 176 LEU A C 1
ATOM 1428 O O . LEU A 1 176 ? -7.332 -32.062 -21.328 1 90.19 176 LEU A O 1
ATOM 1432 N N . HIS A 1 177 ? -5.465 -32.75 -20.359 1 88.69 177 HIS A N 1
ATOM 1433 C CA . HIS A 1 177 ? -4.879 -33.25 -21.609 1 88.69 177 HIS A CA 1
ATOM 1434 C C . HIS A 1 177 ? -5.105 -34.719 -21.797 1 88.69 177 HIS A C 1
ATOM 1436 O O . HIS A 1 177 ? -4.414 -35.375 -22.578 1 88.69 177 HIS A O 1
ATOM 1442 N N . HIS A 1 178 ? -5.949 -35.344 -20.953 1 85.94 178 HIS A N 1
ATOM 1443 C CA . HIS A 1 178 ? -6.465 -36.688 -21.078 1 85.94 178 HIS A CA 1
ATOM 1444 C C . HIS A 1 178 ? -5.375 -37.719 -20.781 1 85.94 178 HIS A C 1
ATOM 1446 O O . HIS A 1 178 ? -5.367 -38.812 -21.375 1 85.94 178 HIS A O 1
ATOM 1452 N N . ARG A 1 179 ? -4.367 -37.281 -20.047 1 88.06 179 ARG A N 1
ATOM 1453 C CA . ARG A 1 179 ? -3.422 -38.25 -19.5 1 88.06 179 ARG A CA 1
ATOM 1454 C C . ARG A 1 179 ? -3.881 -38.719 -18.125 1 88.06 179 ARG A C 1
ATOM 1456 O O . ARG A 1 179 ? -3.23 -38.438 -17.109 1 88.06 179 ARG A O 1
ATOM 1463 N N . LEU A 1 180 ? -4.926 -39.5 -18.156 1 87.12 180 LEU A N 1
ATOM 1464 C CA . LEU A 1 180 ? -5.746 -39.781 -16.984 1 87.12 180 LEU A CA 1
ATOM 1465 C C . LEU A 1 180 ? -4.992 -40.656 -15.992 1 87.12 180 LEU A C 1
ATOM 1467 O O . LEU A 1 180 ? -5.109 -40.469 -14.781 1 87.12 180 LEU A O 1
ATOM 1471 N N . HIS A 1 181 ? -4.238 -41.625 -16.531 1 84.94 181 HIS A N 1
ATOM 1472 C CA . HIS A 1 181 ? -3.455 -42.469 -15.641 1 84.94 181 HIS A CA 1
ATOM 1473 C C . HIS A 1 181 ? -2.496 -41.656 -14.789 1 84.94 181 HIS A C 1
ATOM 1475 O O . HIS A 1 181 ? -2.43 -41.844 -13.57 1 84.94 181 HIS A O 1
ATOM 1481 N N . TYR A 1 182 ? -1.825 -40.844 -15.43 1 89.75 182 TYR A N 1
ATOM 1482 C CA . TYR A 1 182 ? -0.847 -40.031 -14.727 1 89.75 182 TYR A CA 1
ATOM 1483 C C . TYR A 1 182 ? -1.536 -38.969 -13.852 1 89.75 182 TYR A C 1
ATOM 1485 O O . TYR A 1 182 ? -1.04 -38.625 -12.773 1 89.75 182 TYR A O 1
ATOM 1493 N N . ALA A 1 183 ? -2.67 -38.406 -14.281 1 94.62 183 ALA A N 1
ATOM 1494 C CA . ALA A 1 183 ? -3.459 -37.5 -13.453 1 94.62 183 ALA A CA 1
ATOM 1495 C C . ALA A 1 183 ? -3.812 -38.125 -12.117 1 94.62 183 ALA A C 1
ATOM 1497 O O . ALA A 1 183 ? -3.691 -37.5 -11.07 1 94.62 183 ALA A O 1
ATOM 1498 N N . LEU A 1 184 ? -4.133 -39.344 -12.188 1 90.56 184 LEU A N 1
ATOM 1499 C CA . LEU A 1 184 ? -4.516 -40.062 -10.977 1 90.56 184 LEU A CA 1
ATOM 1500 C C . LEU A 1 184 ? -3.318 -40.25 -10.047 1 90.56 184 LEU A C 1
ATOM 1502 O O . LEU A 1 184 ? -3.451 -40.125 -8.82 1 90.56 184 LEU A O 1
ATOM 1506 N N . LEU A 1 185 ? -2.15 -40.594 -10.641 1 91.44 185 LEU A N 1
ATOM 1507 C CA . LEU A 1 185 ? -0.946 -40.75 -9.836 1 91.44 185 LEU A CA 1
ATOM 1508 C C . LEU A 1 185 ? -0.618 -39.469 -9.094 1 91.44 185 LEU A C 1
ATOM 1510 O O . LEU A 1 185 ? -0.284 -39.5 -7.902 1 91.44 185 LEU A O 1
ATOM 1514 N N . TRP A 1 186 ? -0.741 -38.406 -9.766 1 95.19 186 TRP A N 1
ATOM 1515 C 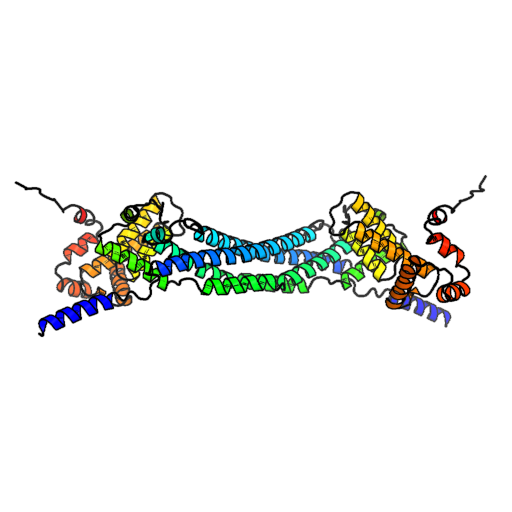CA . TRP A 1 186 ? -0.426 -37.094 -9.156 1 95.19 186 TRP A CA 1
ATOM 1516 C C . TRP A 1 186 ? -1.513 -36.688 -8.172 1 95.19 186 TRP A C 1
ATOM 1518 O O . TRP A 1 186 ? -1.233 -36.031 -7.172 1 95.19 186 TRP A O 1
ATOM 1528 N N . MET A 1 187 ? -2.777 -37.062 -8.391 1 94.44 187 MET A N 1
ATOM 1529 C CA . MET A 1 187 ? -3.834 -36.844 -7.406 1 94.44 187 MET A CA 1
ATOM 1530 C C . MET A 1 187 ? -3.549 -37.594 -6.117 1 94.44 187 MET A C 1
ATOM 1532 O O . MET A 1 187 ? -3.781 -37.094 -5.023 1 94.44 187 MET A O 1
ATOM 1536 N N . GLU A 1 188 ? -3.072 -38.75 -6.27 1 91.5 188 GLU A N 1
ATOM 1537 C CA . GLU A 1 188 ? -2.705 -39.562 -5.102 1 91.5 188 GLU A CA 1
ATOM 1538 C C . GLU A 1 188 ? -1.564 -38.906 -4.324 1 91.5 188 GLU A C 1
ATOM 1540 O O . GLU A 1 188 ? -1.56 -38.906 -3.09 1 91.5 188 GLU A O 1
ATOM 1545 N N . ASP A 1 189 ? -0.629 -38.469 -5.117 1 93.56 189 ASP A N 1
ATOM 1546 C CA . ASP A 1 189 ? 0.465 -37.75 -4.473 1 93.56 189 ASP A CA 1
ATOM 1547 C C . ASP A 1 189 ? -0.054 -36.531 -3.691 1 93.56 189 ASP A C 1
ATOM 1549 O O . ASP A 1 189 ? 0.408 -36.281 -2.58 1 93.56 189 ASP A O 1
ATOM 1553 N N . THR A 1 190 ? -0.975 -35.75 -4.25 1 95.56 190 THR A N 1
ATOM 1554 C CA . THR A 1 190 ? -1.591 -34.594 -3.604 1 95.56 190 THR A CA 1
ATOM 1555 C C . THR A 1 190 ? -2.264 -35 -2.297 1 95.56 190 THR A C 1
ATOM 1557 O O . THR A 1 190 ? -2.078 -34.375 -1.266 1 95.56 190 THR A O 1
ATOM 1560 N N . LEU A 1 191 ? -2.963 -36.094 -2.359 1 93.94 191 LEU A N 1
ATOM 1561 C CA . LEU A 1 191 ? -3.676 -36.594 -1.184 1 93.94 191 LEU A CA 1
ATOM 1562 C C . LEU A 1 191 ? -2.697 -37.031 -0.094 1 93.94 191 LEU A C 1
ATOM 1564 O O . LEU A 1 191 ? -2.928 -36.75 1.089 1 93.94 191 LEU A O 1
ATOM 1568 N N . ARG A 1 192 ? -1.655 -37.688 -0.447 1 92.38 192 ARG A N 1
ATOM 1569 C CA . ARG A 1 192 ? -0.632 -38.094 0.508 1 92.38 192 ARG A CA 1
ATOM 1570 C C . ARG A 1 192 ? -0.039 -36.906 1.232 1 92.38 192 ARG A C 1
ATOM 1572 O O . ARG A 1 192 ? 0.118 -36.906 2.455 1 92.38 192 ARG A O 1
ATOM 1579 N N . ARG A 1 193 ? 0.215 -35.875 0.484 1 93.12 193 ARG A N 1
ATOM 1580 C CA . ARG A 1 193 ? 0.814 -34.688 1.058 1 93.12 193 ARG A CA 1
ATOM 1581 C C . ARG A 1 193 ? -0.164 -33.969 1.988 1 93.12 193 ARG A C 1
ATOM 1583 O O . ARG A 1 193 ? 0.232 -33.438 3.033 1 93.12 193 ARG A O 1
ATOM 1590 N N . LEU A 1 194 ? -1.366 -33.906 1.602 1 94.5 194 LEU A N 1
ATOM 1591 C CA . LEU A 1 194 ? -2.391 -33.344 2.455 1 94.5 194 LEU A CA 1
ATOM 1592 C C . LEU A 1 194 ? -2.547 -34.125 3.746 1 94.5 194 LEU A C 1
ATOM 1594 O O . LEU A 1 194 ? -2.713 -33.562 4.824 1 94.5 194 LEU A O 1
ATOM 1598 N N . ASP A 1 195 ? -2.443 -35.375 3.658 1 93.31 195 ASP A N 1
ATOM 1599 C CA . ASP A 1 195 ? -2.574 -36.25 4.824 1 93.31 195 ASP A CA 1
ATOM 1600 C C . ASP A 1 195 ? -1.39 -36.062 5.773 1 93.31 195 ASP A C 1
ATOM 1602 O O . ASP A 1 195 ? -1.519 -36.281 6.984 1 93.31 195 ASP A O 1
ATOM 1606 N N . GLU A 1 196 ? -0.251 -35.719 5.223 1 93.12 196 GLU A N 1
ATOM 1607 C CA . GLU A 1 196 ? 0.94 -35.469 6.027 1 93.12 196 GLU A CA 1
ATOM 1608 C C . GLU A 1 196 ? 0.847 -34.125 6.734 1 93.12 196 GLU A C 1
ATOM 1610 O O . GLU A 1 196 ? 1.711 -33.781 7.543 1 93.12 196 GLU A O 1
ATOM 1615 N N . GLY A 1 197 ? -0.143 -33.281 6.438 1 92 197 GLY A N 1
ATOM 1616 C CA . GLY A 1 197 ? -0.407 -32.062 7.148 1 92 197 GLY A CA 1
ATOM 1617 C C . GLY A 1 197 ? 0.257 -30.844 6.512 1 92 197 GLY A C 1
ATOM 1618 O O . GLY A 1 197 ? 0.485 -29.844 7.18 1 92 197 GLY A O 1
ATOM 1619 N N . GLN A 1 198 ? 0.628 -31.031 5.227 1 90.94 198 GLN A N 1
ATOM 1620 C CA . GLN A 1 198 ? 1.24 -29.906 4.543 1 90.94 198 GLN A CA 1
ATOM 1621 C C . GLN A 1 198 ? 0.212 -28.812 4.258 1 90.94 198 GLN A C 1
ATOM 1623 O O . GLN A 1 198 ? -0.945 -29.109 3.949 1 90.94 198 GLN A O 1
ATOM 1628 N N . ASP A 1 199 ? 0.671 -27.594 4.355 1 87.38 199 ASP A N 1
ATOM 1629 C CA . ASP A 1 199 ? -0.22 -26.453 4.137 1 87.38 199 ASP A CA 1
ATOM 1630 C C . ASP A 1 199 ? -0.61 -26.344 2.666 1 87.38 199 ASP A C 1
ATOM 1632 O O . ASP A 1 199 ? 0.232 -26.5 1.78 1 87.38 199 ASP A O 1
ATOM 1636 N N . ALA A 1 200 ? -1.971 -26.172 2.467 1 91.31 200 ALA A N 1
ATOM 1637 C CA . ALA A 1 200 ? -2.477 -26.047 1.102 1 91.31 200 ALA A CA 1
ATOM 1638 C C . ALA A 1 200 ? -3.752 -25.203 1.065 1 91.31 200 ALA A C 1
ATOM 1640 O O . ALA A 1 200 ? -4.441 -25.062 2.078 1 91.31 200 ALA A O 1
ATOM 1641 N N . SER A 1 201 ? -3.936 -24.594 -0.101 1 90.19 201 SER A N 1
ATOM 1642 C CA . SER A 1 201 ? -5.18 -23.875 -0.327 1 90.19 201 SER A CA 1
ATOM 1643 C C . SER A 1 201 ? -6.297 -24.812 -0.763 1 90.19 201 SER A C 1
ATOM 1645 O O . SER A 1 201 ? -7.477 -24.531 -0.562 1 90.19 201 SER A O 1
ATOM 1647 N N . ILE A 1 202 ? -5.926 -25.906 -1.317 1 92.25 202 ILE A N 1
ATOM 1648 C CA . ILE A 1 202 ? -6.906 -26.875 -1.781 1 92.25 202 ILE A CA 1
ATOM 1649 C C . ILE A 1 202 ? -7.277 -27.812 -0.638 1 92.25 202 ILE A C 1
ATOM 1651 O O . ILE A 1 202 ? -6.422 -28.188 0.175 1 92.25 202 ILE A O 1
ATOM 1655 N N . THR A 1 203 ? -8.5 -28.188 -0.596 1 92.25 203 THR A N 1
ATOM 1656 C CA . THR A 1 203 ? -8.969 -29.078 0.458 1 92.25 203 THR A CA 1
ATOM 1657 C C . THR A 1 203 ? -8.922 -30.531 -0.006 1 92.25 203 THR A C 1
ATOM 1659 O O . THR A 1 203 ? -8.977 -30.812 -1.207 1 92.25 203 THR A O 1
ATOM 1662 N N . LYS A 1 204 ? -8.836 -31.391 0.982 1 92.75 204 LYS A N 1
ATOM 1663 C CA . LYS A 1 204 ? -8.836 -32.812 0.684 1 92.75 204 LYS A CA 1
ATOM 1664 C C . LYS A 1 204 ? -10.109 -33.25 -0.045 1 92.75 204 LYS A C 1
ATOM 1666 O O . LYS A 1 204 ? -10.062 -34.062 -0.973 1 92.75 204 LYS A O 1
ATOM 1671 N N . ASP A 1 205 ? -11.234 -32.625 0.344 1 89.62 205 ASP A N 1
ATOM 1672 C CA . ASP A 1 205 ? -12.516 -32.938 -0.274 1 89.62 205 ASP A CA 1
ATOM 1673 C C . ASP A 1 205 ? -12.523 -32.594 -1.754 1 89.62 205 ASP A C 1
ATOM 1675 O O . ASP A 1 205 ? -13.07 -33.312 -2.582 1 89.62 205 ASP A O 1
ATOM 1679 N N . GLU A 1 206 ? -11.977 -31.484 -2.037 1 91.5 206 GLU A N 1
ATOM 1680 C CA . GLU A 1 206 ? -11.906 -31.047 -3.426 1 91.5 206 GLU A CA 1
ATOM 1681 C C . GLU A 1 206 ? -11.055 -32 -4.266 1 91.5 206 GLU A C 1
ATOM 1683 O O . GLU A 1 206 ? -11.406 -32.312 -5.41 1 91.5 206 GLU A O 1
ATOM 1688 N N . VAL A 1 207 ? -9.984 -32.469 -3.695 1 93.81 207 VAL A N 1
ATOM 1689 C CA . VAL A 1 207 ? -9.086 -33.375 -4.398 1 93.81 207 VAL A CA 1
ATOM 1690 C C . VAL A 1 207 ? -9.781 -34.719 -4.605 1 93.81 207 VAL A C 1
ATOM 1692 O O . VAL A 1 207 ? -9.695 -35.312 -5.688 1 93.81 207 VAL A O 1
ATOM 1695 N N . LEU A 1 208 ? -10.453 -35.188 -3.609 1 89.19 208 LEU A N 1
ATOM 1696 C CA . LEU A 1 208 ? -11.156 -36.469 -3.689 1 89.19 208 LEU A CA 1
ATOM 1697 C C . LEU A 1 208 ? -12.258 -36.406 -4.746 1 89.19 208 LEU A C 1
ATOM 1699 O O . LEU A 1 208 ? -12.461 -37.375 -5.484 1 89.19 208 LEU A O 1
ATOM 1703 N N . TYR A 1 209 ? -12.93 -35.312 -4.789 1 86.81 209 TYR A N 1
ATOM 1704 C CA . TYR A 1 209 ? -13.969 -35.156 -5.789 1 86.81 209 TYR A CA 1
ATOM 1705 C C . TYR A 1 209 ? -13.391 -35.219 -7.199 1 86.81 209 TYR A C 1
ATOM 1707 O O . TYR A 1 209 ? -13.945 -35.875 -8.07 1 86.81 209 TYR A O 1
ATOM 1715 N N . GLN A 1 210 ? -12.336 -34.5 -7.391 1 90.19 210 GLN A N 1
ATOM 1716 C CA . GLN A 1 210 ? -11.711 -34.5 -8.711 1 90.19 210 GLN A CA 1
ATOM 1717 C C . GLN A 1 210 ? -11.133 -35.844 -9.07 1 90.19 210 GLN A C 1
ATOM 1719 O O . GLN A 1 210 ? -11.188 -36.281 -10.227 1 90.19 210 GLN A O 1
ATOM 1724 N N . ARG A 1 211 ? -10.492 -36.469 -8.086 1 88.06 211 ARG A N 1
ATOM 1725 C CA . ARG A 1 211 ? -9.945 -37.812 -8.305 1 88.06 211 ARG A CA 1
ATOM 1726 C C . ARG A 1 211 ? -11.031 -38.781 -8.758 1 88.06 211 ARG A C 1
ATOM 1728 O O . ARG A 1 211 ? -10.812 -39.594 -9.664 1 88.06 211 ARG A O 1
ATOM 1735 N N . ALA A 1 212 ? -12.148 -38.688 -8.102 1 79.94 212 ALA A N 1
ATOM 1736 C CA . ALA A 1 212 ? -13.273 -39.562 -8.461 1 79.94 212 ALA A CA 1
ATOM 1737 C C . ALA A 1 212 ? -13.719 -39.281 -9.898 1 79.94 212 ALA A C 1
ATOM 1739 O O . ALA A 1 212 ? -14.031 -40.25 -10.633 1 79.94 212 ALA A O 1
ATOM 1740 N N . SER A 1 213 ? -13.789 -38.094 -10.242 1 80.06 213 SER A N 1
ATOM 1741 C CA . SER A 1 213 ? -14.164 -37.719 -11.602 1 80.06 213 SER A CA 1
ATOM 1742 C C . SER A 1 213 ? -13.188 -38.281 -12.617 1 80.06 213 SER A C 1
ATOM 1744 O O . SER A 1 213 ? -13.602 -38.812 -13.656 1 80.06 213 SER A O 1
ATOM 1746 N N . ILE A 1 214 ? -11.898 -38.156 -12.352 1 83.88 214 ILE A N 1
ATOM 1747 C CA . ILE A 1 214 ? -10.859 -38.656 -13.25 1 83.88 214 ILE A CA 1
ATOM 1748 C C . ILE A 1 214 ? -10.938 -40.188 -13.367 1 83.88 214 ILE A C 1
ATOM 1750 O O . ILE A 1 214 ? -10.797 -40.719 -14.453 1 83.88 214 ILE A O 1
ATOM 1754 N N . ASN A 1 215 ? -11.172 -40.812 -12.281 1 75.06 215 ASN A N 1
ATOM 1755 C CA . ASN A 1 215 ? -11.32 -42.25 -12.273 1 75.06 215 ASN A CA 1
ATOM 1756 C C . ASN A 1 215 ? -12.484 -42.688 -13.148 1 75.06 215 ASN A C 1
ATOM 1758 O O . ASN A 1 215 ? -12.383 -43.688 -13.875 1 75.06 215 ASN A O 1
ATOM 1762 N N . SER A 1 216 ? -13.516 -41.969 -13.047 1 71.12 216 SER A N 1
ATOM 1763 C CA . SER A 1 216 ? -14.68 -42.281 -13.875 1 71.12 216 SER A CA 1
ATOM 1764 C C . SER A 1 216 ? -14.359 -42.125 -15.359 1 71.12 216 SER A C 1
ATOM 1766 O O . SER A 1 216 ? -14.758 -42.938 -16.172 1 71.12 216 SER A O 1
ATOM 1768 N N . GLN A 1 217 ? -13.695 -41.094 -15.625 1 75.75 217 GLN A N 1
ATOM 1769 C CA . GLN A 1 217 ? -13.289 -40.844 -17.016 1 75.75 217 GLN A CA 1
ATOM 1770 C C . GLN A 1 217 ? -12.391 -41.969 -17.516 1 75.75 217 GLN A C 1
ATOM 1772 O O . GLN A 1 217 ? -12.547 -42.438 -18.656 1 75.75 217 GLN A O 1
ATOM 1777 N N . LEU A 1 218 ? -11.461 -42.344 -16.688 1 74.75 218 LEU A N 1
ATOM 1778 C CA . LEU A 1 218 ? -10.539 -43.406 -17.047 1 74.75 218 LEU A CA 1
ATOM 1779 C C . LEU A 1 218 ? -11.289 -44.719 -17.297 1 74.75 218 LEU A C 1
ATOM 1781 O O . LEU A 1 218 ? -10.969 -45.438 -18.234 1 74.75 218 LEU A O 1
ATOM 1785 N N . ALA A 1 219 ? -12.258 -45 -16.531 1 67.88 219 ALA A N 1
ATOM 1786 C CA . ALA A 1 219 ? -13.078 -46.188 -16.688 1 67.88 219 ALA A CA 1
ATOM 1787 C C . ALA A 1 219 ? -13.828 -46.188 -18.016 1 67.88 219 ALA A C 1
ATOM 1789 O O . ALA A 1 219 ? -13.898 -47.188 -18.719 1 67.88 219 ALA A O 1
ATOM 1790 N N . ILE A 1 220 ? -14.266 -45.062 -18.359 1 62.41 220 ILE A N 1
ATOM 1791 C CA . ILE A 1 220 ? -15.016 -44.906 -19.594 1 62.41 220 ILE A CA 1
ATOM 1792 C C . ILE A 1 220 ? -14.078 -45.094 -20.781 1 62.41 220 ILE A C 1
ATOM 1794 O O . ILE A 1 220 ? -14.438 -45.781 -21.766 1 62.41 220 ILE A O 1
ATOM 1798 N N . THR A 1 221 ? -12.875 -44.531 -20.734 1 65 221 THR A N 1
ATOM 1799 C CA . THR A 1 221 ? -11.914 -44.625 -21.828 1 65 221 THR A CA 1
ATOM 1800 C C . THR A 1 221 ? -11.469 -46.062 -22.016 1 65 221 THR A C 1
ATOM 1802 O O . THR A 1 221 ? -11.172 -46.5 -23.141 1 65 221 THR A O 1
ATOM 1805 N N . ARG A 1 222 ? -11.352 -46.812 -21.031 1 63.78 222 ARG A N 1
ATOM 1806 C CA . ARG A 1 222 ? -10.953 -48.188 -21.109 1 63.78 222 ARG A CA 1
ATOM 1807 C C . ARG A 1 222 ? -12.039 -49.031 -21.781 1 63.78 222 ARG A C 1
ATOM 1809 O O . ARG A 1 222 ? -11.734 -49.969 -22.516 1 63.78 222 ARG A O 1
ATOM 1816 N N . PHE A 1 223 ? -13.258 -48.594 -21.562 1 56.84 223 PHE A N 1
ATOM 1817 C CA . PHE A 1 223 ? -14.391 -49.344 -22.094 1 56.84 223 PHE A CA 1
ATOM 1818 C C . PHE A 1 223 ? -14.672 -48.969 -23.547 1 56.84 223 PHE A C 1
ATOM 1820 O O . PHE A 1 223 ? -15.156 -49.781 -24.328 1 56.84 223 PHE A O 1
ATOM 1827 N N . LEU A 1 224 ? -14.445 -47.656 -23.859 1 49.91 224 LEU A N 1
ATOM 1828 C CA . LEU A 1 224 ? -14.625 -47.156 -25.219 1 49.91 224 LEU A CA 1
ATOM 1829 C C . LEU A 1 224 ? -13.312 -46.625 -25.781 1 49.91 224 LEU A C 1
ATOM 1831 O O . LEU A 1 224 ? -13.117 -45.406 -25.859 1 49.91 224 LEU A O 1
ATOM 1835 N N . PRO A 1 225 ? -12.438 -47.656 -26.219 1 46.53 225 PRO A N 1
ATOM 1836 C CA . PRO A 1 225 ? -11.164 -47.219 -26.797 1 46.53 225 PRO A CA 1
ATOM 1837 C C . PRO A 1 225 ? -11.352 -46.312 -28.031 1 46.53 225 PRO A C 1
ATOM 1839 O O . PRO A 1 225 ? -12.266 -46.562 -28.828 1 46.53 225 PRO A O 1
ATOM 1842 N N . GLY A 1 226 ? -10.836 -45.125 -28.188 1 47.44 226 GLY A N 1
ATOM 1843 C CA . GLY A 1 226 ? -10.984 -44.156 -29.25 1 47.44 226 GLY A CA 1
ATOM 1844 C C . GLY A 1 226 ? -11.766 -42.938 -28.828 1 47.44 226 GLY A C 1
ATOM 1845 O O . GLY A 1 226 ? -11.875 -41.969 -29.594 1 47.44 226 GLY A O 1
ATOM 1846 N N . LEU A 1 227 ? -12.5 -43.094 -27.875 1 46.41 227 LEU A N 1
ATOM 1847 C CA . LEU A 1 227 ? -13.258 -41.969 -27.359 1 46.41 227 LEU A CA 1
ATOM 1848 C C . LEU A 1 227 ? -12.32 -40.844 -26.906 1 46.41 227 LEU A C 1
ATOM 1850 O O . LEU A 1 227 ? -12.766 -39.75 -26.609 1 46.41 227 LEU A O 1
ATOM 1854 N N . GLU A 1 228 ? -11.156 -41.219 -26.641 1 46.56 228 GLU A N 1
ATOM 1855 C CA . GLU A 1 228 ? -10.172 -40.219 -26.219 1 46.56 228 GLU A CA 1
ATOM 1856 C C . GLU A 1 228 ? -10.195 -39 -27.141 1 46.56 228 GLU A C 1
ATOM 1858 O O . GLU A 1 228 ? -9.805 -37.906 -26.734 1 46.56 228 GLU A O 1
ATOM 1863 N N . THR A 1 229 ? -10.562 -39.312 -28.391 1 42.12 229 THR A N 1
ATOM 1864 C CA . THR A 1 229 ? -10.656 -38.219 -29.359 1 42.12 229 THR A CA 1
ATOM 1865 C C . THR A 1 229 ? -11.969 -37.438 -29.188 1 42.12 229 THR A C 1
ATOM 1867 O O . THR A 1 229 ? -12.242 -36.5 -29.922 1 42.12 229 THR A O 1
ATOM 1870 N N . PHE A 1 230 ? -12.922 -37.844 -28.375 1 38.84 230 PHE A N 1
ATOM 1871 C CA . PHE A 1 230 ? -14.219 -37.188 -28.328 1 38.84 230 PHE A CA 1
ATOM 1872 C C . PHE A 1 230 ? -14.18 -35.969 -27.406 1 38.84 230 PHE A C 1
ATOM 1874 O O . PHE A 1 230 ? -13.398 -35.938 -26.453 1 38.84 230 PHE A O 1
ATOM 1881 N N . SER A 1 231 ? -14.891 -34.812 -27.719 1 42.38 231 SER A N 1
ATOM 1882 C CA . SER A 1 231 ? -14.969 -33.469 -27.141 1 42.38 231 SER A CA 1
ATOM 1883 C C . SER A 1 231 ? -15.32 -33.531 -25.656 1 42.38 231 SER A C 1
ATOM 1885 O O . SER A 1 231 ? -15.922 -34.5 -25.188 1 42.38 231 SER A O 1
ATOM 1887 N N . LYS A 1 232 ? -14.797 -32.656 -24.797 1 44.94 232 LYS A N 1
ATOM 1888 C CA . LYS A 1 232 ? -15.133 -32.375 -23.391 1 44.94 232 LYS A CA 1
ATOM 1889 C C . LYS A 1 232 ? -16.625 -32.562 -23.141 1 44.94 232 LYS A C 1
ATOM 1891 O O . LYS A 1 232 ? -17.016 -33.062 -22.078 1 44.94 232 LYS A O 1
ATOM 1896 N N . ASP A 1 233 ? -17.422 -32.344 -24.125 1 44.28 233 ASP A N 1
ATOM 1897 C CA . ASP A 1 233 ? -18.875 -32.344 -23.984 1 44.28 233 ASP A CA 1
ATOM 1898 C C . ASP A 1 233 ? -19.422 -33.75 -23.875 1 44.28 233 ASP A C 1
ATOM 1900 O O . ASP A 1 233 ? -20.344 -34.031 -23.094 1 44.28 233 ASP A O 1
ATOM 1904 N N . LEU A 1 234 ? -18.875 -34.594 -24.625 1 44.59 234 LEU A N 1
ATOM 1905 C CA . LEU A 1 234 ? -19.391 -35.938 -24.578 1 44.59 234 LEU A CA 1
ATOM 1906 C C . LEU A 1 234 ? -19.047 -36.594 -23.25 1 44.59 234 LEU A C 1
ATOM 1908 O O . LEU A 1 234 ? -19.875 -37.312 -22.672 1 44.59 234 LEU A O 1
ATOM 1912 N N . TYR A 1 235 ? -17.984 -36.156 -22.734 1 43.34 235 TYR A N 1
ATOM 1913 C CA . TYR A 1 235 ? -17.562 -36.688 -21.438 1 43.34 235 TYR A CA 1
ATOM 1914 C C . TYR A 1 235 ? -18.453 -36.188 -20.328 1 43.34 235 TYR A C 1
ATOM 1916 O O . TYR A 1 235 ? -18.859 -36.938 -19.438 1 43.34 235 TYR A O 1
ATOM 1924 N N . SER A 1 236 ? -18.688 -34.906 -20.375 1 44.75 236 SER A N 1
ATOM 1925 C CA . SER A 1 236 ? -19.578 -34.312 -19.391 1 44.75 236 SER A CA 1
ATOM 1926 C C . SER A 1 236 ? -20.969 -34.938 -19.469 1 44.75 236 SER A C 1
ATOM 1928 O O . SER A 1 236 ? -21.594 -35.219 -18.438 1 44.75 236 SER A O 1
ATOM 1930 N N . GLY A 1 237 ? -21.391 -35.125 -20.625 1 44 237 GLY A N 1
ATOM 1931 C CA . GLY A 1 237 ? -22.672 -35.75 -20.812 1 44 237 GLY A CA 1
ATOM 1932 C C . GLY A 1 237 ? -22.703 -37.219 -20.344 1 44 237 GLY A C 1
ATOM 1933 O O . GLY A 1 237 ? -23.625 -37.625 -19.656 1 44 237 GLY A O 1
ATOM 1934 N N . LEU A 1 238 ? -21.719 -37.906 -20.641 1 44.84 238 LEU A N 1
ATOM 1935 C CA . LEU A 1 238 ? -21.672 -39.312 -20.219 1 44.84 238 LEU A CA 1
ATOM 1936 C C . LEU A 1 238 ? -21.484 -39.406 -18.719 1 44.84 238 LEU A C 1
ATOM 1938 O O . LEU A 1 238 ? -22.094 -40.25 -18.062 1 44.84 238 LEU A O 1
ATOM 1942 N N . TYR A 1 239 ? -20.797 -38.438 -18.156 1 44.5 239 TYR A N 1
ATOM 1943 C CA . TYR A 1 239 ? -20.625 -38.375 -16.719 1 44.5 239 TYR A CA 1
ATOM 1944 C C . TYR A 1 239 ? -21.953 -38.062 -16.031 1 44.5 239 TYR A C 1
ATOM 1946 O O . TYR A 1 239 ? -22.281 -38.656 -15 1 44.5 239 TYR A O 1
ATOM 1954 N N . GLN A 1 240 ? -22.625 -37.094 -16.516 1 45.91 240 GLN A N 1
ATOM 1955 C CA . GLN A 1 240 ? -23.953 -36.781 -15.992 1 45.91 240 GLN A CA 1
ATOM 1956 C C . GLN A 1 240 ? -24.875 -37.969 -16.094 1 45.91 240 GLN A C 1
ATOM 1958 O O . GLN A 1 240 ? -25.641 -38.281 -15.172 1 45.91 240 GLN A O 1
ATOM 1963 N N . ILE A 1 241 ? -24.781 -38.656 -17.094 1 46 241 ILE A N 1
ATOM 1964 C CA . ILE A 1 241 ? -25.609 -39.812 -17.281 1 46 241 ILE A CA 1
ATOM 1965 C C . ILE A 1 241 ? -25.188 -40.906 -16.297 1 46 241 ILE A C 1
ATOM 1967 O O . ILE A 1 241 ? -26.031 -41.562 -15.688 1 46 241 ILE A O 1
ATOM 1971 N N . LEU A 1 242 ? -23.922 -40.906 -16.125 1 44.09 242 LEU A N 1
ATOM 1972 C CA . LEU A 1 242 ? -23.406 -41.938 -15.211 1 44.09 242 LEU A CA 1
ATOM 1973 C C . LEU A 1 242 ? -23.703 -41.562 -13.758 1 44.09 242 LEU A C 1
ATOM 1975 O O . LEU A 1 242 ? -24.047 -42.438 -12.953 1 44.09 242 LEU A O 1
ATOM 1979 N N . THR A 1 243 ? -23.594 -40.344 -13.422 1 44.62 243 THR A N 1
ATOM 1980 C CA . THR A 1 243 ? -23.906 -39.875 -12.078 1 44.62 243 THR A CA 1
ATOM 1981 C C . THR A 1 243 ? -25.422 -39.875 -11.836 1 44.62 243 THR A C 1
ATOM 1983 O O . THR A 1 243 ? -25.875 -40.156 -10.734 1 44.62 243 THR A O 1
ATOM 1986 N N . GLU A 1 244 ? -26.188 -39.406 -12.703 1 44.88 244 GLU A N 1
ATOM 1987 C CA . GLU A 1 244 ? -27.641 -39.469 -12.586 1 44.88 244 GLU A CA 1
ATOM 1988 C C . GLU A 1 244 ? -28.125 -40.906 -12.625 1 44.88 244 GLU A C 1
ATOM 1990 O O . GLU A 1 244 ? -29.109 -41.25 -11.953 1 44.88 244 GLU A O 1
ATOM 1995 N N . SER A 1 245 ? -27.484 -41.625 -13.492 1 40.06 245 SER A N 1
ATOM 1996 C CA . SER A 1 245 ? -27.859 -43.031 -13.516 1 40.06 245 SER A CA 1
ATOM 1997 C C . SER A 1 245 ? -27.438 -43.75 -12.242 1 40.06 245 SER A C 1
ATOM 1999 O O . SER A 1 245 ? -28.047 -44.75 -11.844 1 40.06 245 SER A O 1
ATOM 2001 N N . THR A 1 246 ? -26.375 -43.344 -11.625 1 39.28 246 THR A N 1
ATOM 2002 C CA . THR A 1 246 ? -26.016 -43.938 -10.344 1 39.28 246 THR A CA 1
ATOM 2003 C C . THR A 1 246 ? -27.062 -43.625 -9.281 1 39.28 246 THR A C 1
ATOM 2005 O O . THR A 1 246 ? -27.109 -44.25 -8.227 1 39.28 246 THR A O 1
ATOM 2008 N N . LYS A 1 247 ? -27.734 -42.531 -9.227 1 41.19 247 LYS A N 1
ATOM 2009 C CA . LYS A 1 247 ? -28.828 -42.406 -8.266 1 41.19 247 LYS A CA 1
ATOM 2010 C C . LYS A 1 247 ? -29.938 -43.406 -8.531 1 41.19 247 LYS A C 1
ATOM 2012 O O . LYS A 1 247 ? -30.547 -43.938 -7.598 1 41.19 247 LYS A O 1
ATOM 2017 N N . THR A 1 248 ? -30.656 -43.438 -9.805 1 36.59 248 THR A N 1
ATOM 2018 C CA . THR A 1 248 ? -31.578 -44.5 -10.195 1 36.59 248 THR A CA 1
ATOM 2019 C C . THR A 1 248 ? -30.875 -45.531 -11.07 1 36.59 248 THR A C 1
ATOM 2021 O O . THR A 1 248 ? -30.672 -45.312 -12.266 1 36.59 248 THR A O 1
ATOM 2024 N N . TRP A 1 249 ? -29.859 -46.156 -10.758 1 34.78 249 TRP A N 1
ATOM 2025 C CA . TRP A 1 249 ? -29.125 -47.219 -11.445 1 34.78 249 TRP A CA 1
ATOM 2026 C C . TRP A 1 249 ? -30.078 -48.25 -12.023 1 34.78 249 TRP A C 1
ATOM 2028 O O . TRP A 1 249 ? -30.422 -49.25 -11.359 1 34.78 249 TRP A O 1
ATOM 2038 N N . ASP A 1 250 ? -31.281 -47.875 -12.453 1 35.19 250 ASP A N 1
ATOM 2039 C CA . ASP A 1 250 ? -31.953 -48.906 -13.234 1 35.19 250 ASP A CA 1
ATOM 2040 C C . ASP A 1 250 ? -31.125 -49.312 -14.453 1 35.19 250 ASP A C 1
ATOM 2042 O O . ASP A 1 250 ? -30.859 -48.469 -15.336 1 35.19 250 ASP A O 1
ATOM 2046 N N . MET A 1 251 ? -30.188 -50.25 -14.406 1 38.03 251 MET A N 1
ATOM 2047 C CA . MET A 1 251 ? -29.438 -51.031 -15.383 1 38.03 251 MET A CA 1
ATOM 2048 C C . MET A 1 251 ? -30.25 -51.25 -16.656 1 38.03 251 MET A C 1
ATOM 2050 O O . MET A 1 251 ? -29.766 -51.812 -17.625 1 38.03 251 MET A O 1
ATOM 2054 N N . THR A 1 252 ? -31.609 -51.062 -16.656 1 38.66 252 THR A N 1
ATOM 2055 C CA . THR A 1 252 ? -32.5 -51.344 -17.781 1 38.66 252 THR A CA 1
ATOM 2056 C C . THR A 1 252 ? -32.531 -50.156 -18.734 1 38.66 252 THR A C 1
ATOM 2058 O O . THR A 1 252 ? -33.344 -50.094 -19.656 1 38.66 252 THR A O 1
ATOM 2061 N N . SER A 1 253 ? -31.953 -49.125 -18.422 1 39.66 253 SER A N 1
ATOM 2062 C CA . SER A 1 253 ? -32.125 -48.031 -19.375 1 39.66 253 SER A CA 1
ATOM 2063 C C . SER A 1 253 ? -31.578 -48.406 -20.75 1 39.66 253 SER A C 1
ATOM 2065 O O . SER A 1 253 ? -30.5 -49 -20.844 1 39.66 253 SER A O 1
ATOM 2067 N N . PRO A 1 254 ? -32.344 -48.469 -21.766 1 41.81 254 PRO A N 1
ATOM 2068 C CA . PRO A 1 254 ? -31.984 -48.875 -23.125 1 41.81 254 PRO A CA 1
ATOM 2069 C C . PRO A 1 254 ? -30.641 -48.281 -23.562 1 41.81 254 PRO A C 1
ATOM 2071 O O . PRO A 1 254 ? -29.875 -48.938 -24.297 1 41.81 254 PRO A O 1
ATOM 2074 N N . LEU A 1 255 ? -30.359 -47.094 -23.172 1 39.34 255 LEU A N 1
ATOM 2075 C CA . LEU A 1 255 ? -29.094 -46.531 -23.609 1 39.34 255 LEU A CA 1
ATOM 2076 C C . LEU A 1 255 ? -27.922 -47.281 -22.984 1 39.34 255 LEU A C 1
ATOM 2078 O O . LEU A 1 255 ? -26.922 -47.562 -23.672 1 39.34 255 LEU A O 1
ATOM 2082 N N . LEU A 1 256 ? -27.969 -47.688 -21.734 1 41.38 256 LEU A N 1
ATOM 2083 C CA . LEU A 1 256 ? -26.969 -48.562 -21.125 1 41.38 256 LEU A CA 1
ATOM 2084 C C . LEU A 1 256 ? -27.047 -49.969 -21.734 1 41.38 256 LEU A C 1
ATOM 2086 O O . LEU A 1 256 ? -26.016 -50.594 -21.984 1 41.38 256 LEU A O 1
ATOM 2090 N N . ASN A 1 257 ? -28.219 -50.5 -21.969 1 42.44 257 ASN A N 1
ATOM 2091 C CA . ASN A 1 257 ? -28.359 -51.719 -22.719 1 42.44 257 ASN A CA 1
ATOM 2092 C C . ASN A 1 257 ? -27.797 -51.625 -24.125 1 42.44 257 ASN A C 1
ATOM 2094 O O . ASN A 1 257 ? -27.188 -52.562 -24.641 1 42.44 257 ASN A O 1
ATOM 2098 N N . HIS A 1 258 ? -28.078 -50.531 -24.875 1 40.91 258 HIS A N 1
ATOM 2099 C CA . HIS A 1 258 ? -27.5 -50.344 -26.203 1 40.91 258 HIS A CA 1
ATOM 2100 C C . HIS A 1 258 ? -25.984 -50.188 -26.125 1 40.91 258 HIS A C 1
ATOM 2102 O O . HIS A 1 258 ? -25.25 -50.812 -26.922 1 40.91 258 HIS A O 1
ATOM 2108 N N . VAL A 1 259 ? -25.469 -49.375 -25.203 1 40.94 259 VAL A N 1
ATOM 2109 C CA . VAL A 1 259 ? -24.031 -49.344 -25.016 1 40.94 259 VAL A CA 1
ATOM 2110 C C . VAL A 1 259 ? -23.547 -50.688 -24.438 1 40.94 259 VAL A C 1
ATOM 2112 O O . VAL A 1 259 ? -22.5 -51.188 -24.844 1 40.94 259 VAL A O 1
ATOM 2115 N N . ALA A 1 260 ? -24.219 -51.312 -23.531 1 40.19 260 ALA A N 1
ATOM 2116 C CA . ALA A 1 260 ? -23.938 -52.656 -23.016 1 40.19 260 ALA A CA 1
ATOM 2117 C C . ALA A 1 260 ? -24.031 -53.688 -24.125 1 40.19 260 ALA A C 1
ATOM 2119 O O . ALA A 1 260 ? -23.297 -54.688 -24.109 1 40.19 260 ALA A O 1
ATOM 2120 N N . SER A 1 261 ? -25.078 -53.75 -24.891 1 39.75 261 SER A N 1
ATOM 2121 C CA . SER A 1 261 ? -25.188 -54.688 -26 1 39.75 261 SER A CA 1
ATOM 2122 C C . SER A 1 261 ? -24.031 -54.531 -26.984 1 39.75 261 SER A C 1
ATOM 2124 O O . SER A 1 261 ? -23.734 -55.469 -27.75 1 39.75 261 SER A O 1
ATOM 2126 N N . LEU A 1 262 ? -23.594 -53.375 -27.203 1 36.94 262 LEU A N 1
ATOM 2127 C CA . LEU A 1 262 ? -22.484 -53.281 -28.141 1 36.94 262 LEU A CA 1
ATOM 2128 C C . LEU A 1 262 ? -21.219 -53.906 -27.547 1 36.94 262 LEU A C 1
ATOM 2130 O O . LEU A 1 262 ? -20.375 -54.406 -28.266 1 36.94 262 LEU A O 1
ATOM 2134 N N . HIS A 1 263 ? -20.656 -53.469 -26.344 1 34.66 263 HIS A N 1
ATOM 2135 C CA . HIS A 1 263 ? -19.469 -54.188 -25.844 1 34.66 263 HIS A CA 1
ATOM 2136 C C . HIS A 1 263 ? -19.828 -55.094 -24.672 1 34.66 263 HIS A C 1
ATOM 2138 O O . HIS A 1 263 ? -20.688 -54.75 -23.859 1 34.66 263 HIS A O 1
ATOM 2144 N N . PRO A 1 264 ? -19.531 -56.438 -24.719 1 36.59 264 PRO A N 1
ATOM 2145 C CA . PRO A 1 264 ? -19.672 -57.469 -23.688 1 36.59 264 PRO A CA 1
ATOM 2146 C C . PRO A 1 264 ? -19.266 -57 -22.312 1 36.59 264 PRO A C 1
ATOM 2148 O O . PRO A 1 264 ? -19.5 -57.688 -21.312 1 36.59 264 PRO A O 1
ATOM 2151 N N . MET A 1 265 ? -18.531 -56.031 -22.172 1 33.75 265 MET A N 1
ATOM 2152 C CA . MET A 1 265 ? -17.875 -55.688 -20.906 1 33.75 265 MET A CA 1
ATOM 2153 C C . MET A 1 265 ? -18.875 -55.094 -19.922 1 33.75 265 MET A C 1
ATOM 2155 O O . MET A 1 265 ? -18.5 -54.406 -18.984 1 33.75 265 MET A O 1
ATOM 2159 N N . GLU A 1 266 ? -20.031 -55.312 -19.906 1 39.53 266 GLU A N 1
ATOM 2160 C CA . GLU A 1 266 ? -21.125 -54.844 -19.062 1 39.53 266 GLU A CA 1
ATOM 2161 C C . GLU A 1 266 ? -20.938 -55.281 -17.609 1 39.53 266 GLU A C 1
ATOM 2163 O O . GLU A 1 266 ? -21.109 -54.5 -16.688 1 39.53 266 GLU A O 1
ATOM 2168 N N . LYS A 1 267 ? -20.703 -56.625 -17.469 1 40.19 267 LYS A N 1
ATOM 2169 C CA . LYS A 1 267 ? -20.656 -57.188 -16.125 1 40.19 267 LYS A CA 1
ATOM 2170 C C . LYS A 1 267 ? -19.562 -56.531 -15.297 1 40.19 267 LYS A C 1
ATOM 2172 O O . LYS A 1 267 ? -19.766 -56.188 -14.133 1 40.19 267 LYS A O 1
ATOM 2177 N N . THR A 1 268 ? -18.406 -56.281 -15.961 1 37.28 268 THR A N 1
ATOM 2178 C CA . THR A 1 268 ? -17.266 -55.812 -15.195 1 37.28 268 THR A CA 1
ATOM 2179 C C . THR A 1 268 ? -17.484 -54.344 -14.773 1 37.28 268 THR A C 1
ATOM 2181 O O . THR A 1 268 ? -17.109 -53.969 -13.664 1 37.28 268 THR A O 1
ATOM 2184 N N . TYR A 1 269 ? -18.156 -53.625 -15.547 1 36.41 269 TYR A N 1
ATOM 2185 C CA . TYR A 1 269 ? -18.469 -52.25 -15.172 1 36.41 269 TYR A CA 1
ATOM 2186 C C . TYR A 1 269 ? -19.406 -52.188 -13.977 1 36.41 269 TYR A C 1
ATOM 2188 O O . TYR A 1 269 ? -19.203 -51.406 -13.039 1 36.41 269 TYR A O 1
ATOM 2196 N N . ARG A 1 270 ? -20.359 -53.031 -13.938 1 39.09 270 ARG A N 1
ATOM 2197 C CA . ARG A 1 270 ? -21.312 -53.094 -12.828 1 39.09 270 ARG A CA 1
ATOM 2198 C C . ARG A 1 270 ? -20.609 -53.469 -11.523 1 39.09 270 ARG A C 1
ATOM 2200 O O . ARG A 1 270 ? -20.922 -52.875 -10.477 1 39.09 270 ARG A O 1
ATOM 2207 N N . ASP A 1 271 ? -19.594 -54.344 -11.609 1 39.44 271 ASP A N 1
ATOM 2208 C CA . ASP A 1 271 ? -18.875 -54.781 -10.414 1 39.44 271 ASP A CA 1
ATOM 2209 C C . ASP A 1 271 ? -17.969 -53.656 -9.875 1 39.44 271 ASP A C 1
ATOM 2211 O O . ASP A 1 271 ? -17.828 -53.5 -8.664 1 39.44 271 ASP A O 1
ATOM 2215 N N . LEU A 1 272 ? -17.359 -52.906 -10.758 1 35.22 272 LEU A N 1
ATOM 2216 C CA . LEU A 1 272 ? -16.438 -51.844 -10.367 1 35.22 272 LEU A CA 1
ATOM 2217 C C . LEU A 1 272 ? -17.188 -50.656 -9.766 1 35.22 272 LEU A C 1
ATOM 2219 O O . LEU A 1 272 ? -16.734 -50.062 -8.781 1 35.22 272 LEU A O 1
ATOM 2223 N N . CYS A 1 273 ? -18.281 -50.344 -10.312 1 35.12 273 CYS A N 1
ATOM 2224 C CA . CYS A 1 273 ? -19.062 -49.219 -9.789 1 35.12 273 CYS A CA 1
ATOM 2225 C C . CYS A 1 273 ? -19.75 -49.594 -8.484 1 35.12 273 CYS A C 1
ATOM 2227 O O . CYS A 1 273 ? -20.172 -48.719 -7.715 1 35.12 273 CYS A O 1
ATOM 2229 N N . SER A 1 274 ? -20.188 -50.875 -8.414 1 37.78 274 SER A N 1
ATOM 2230 C CA . SER A 1 274 ? -20.953 -51.312 -7.234 1 37.78 274 SER A CA 1
ATOM 2231 C C . SER A 1 274 ? -20.062 -51.375 -6.004 1 37.78 274 SER A C 1
ATOM 2233 O O . SER A 1 274 ? -20.531 -51.656 -4.898 1 37.78 274 SER A O 1
ATOM 2235 N N . GLY A 1 275 ? -18.953 -50.594 -5.691 1 34.22 275 GLY A N 1
ATOM 2236 C CA . GLY A 1 275 ? -18.062 -50.656 -4.543 1 34.22 275 GLY A CA 1
ATOM 2237 C C . GLY A 1 275 ? -17.531 -52.031 -4.254 1 34.22 275 GLY A C 1
ATOM 2238 O O . GLY A 1 275 ? -16.703 -52.219 -3.359 1 34.22 275 GLY A O 1
ATOM 2239 N N . THR A 1 276 ? -18.078 -53.094 -4.656 1 34.22 276 THR A N 1
ATOM 2240 C CA . THR A 1 276 ? -17.641 -54.438 -4.324 1 34.22 276 THR A CA 1
ATOM 2241 C C . THR A 1 276 ? -16.422 -54.844 -5.148 1 34.22 276 THR A C 1
ATOM 2243 O O . THR A 1 276 ? -15.641 -55.688 -4.73 1 34.22 276 THR A O 1
ATOM 2246 N N . GLY A 1 277 ? -16.203 -54.406 -6.348 1 32.19 277 GLY A N 1
ATOM 2247 C CA . GLY A 1 277 ? -15.133 -54.875 -7.215 1 32.19 277 GLY A CA 1
ATOM 2248 C C . GLY A 1 277 ? -13.852 -54.094 -7.07 1 32.19 277 GLY A C 1
ATOM 2249 O O . GLY A 1 277 ? -12.875 -54.344 -7.773 1 32.19 277 GLY A O 1
ATOM 2250 N N . ALA A 1 278 ? -13.711 -53.062 -6.383 1 31.95 278 ALA A N 1
ATOM 2251 C CA . ALA A 1 278 ? -12.438 -52.375 -6.176 1 31.95 278 ALA A CA 1
ATOM 2252 C C . ALA A 1 278 ? -11.398 -53.312 -5.57 1 31.95 278 ALA A C 1
ATOM 2254 O O . ALA A 1 278 ? -10.203 -53.031 -5.578 1 31.95 278 ALA A O 1
ATOM 2255 N N . GLY A 1 279 ? -11.656 -54.406 -4.867 1 29.11 279 GLY A N 1
ATOM 2256 C CA . GLY A 1 279 ? -10.695 -55.312 -4.27 1 29.11 279 GLY A CA 1
ATOM 2257 C C . GLY A 1 279 ? -9.938 -56.125 -5.293 1 29.11 279 GLY A C 1
ATOM 2258 O O . GLY A 1 279 ? -8.758 -56.438 -5.102 1 29.11 279 GLY A O 1
ATOM 2259 N N . LYS A 1 280 ? -10.578 -56.719 -6.297 1 32.19 280 LYS A N 1
ATOM 2260 C CA . LYS A 1 280 ? -9.984 -57.844 -7.035 1 32.19 280 LYS A CA 1
ATOM 2261 C C . LYS A 1 280 ? -9.086 -57.344 -8.164 1 32.19 280 LYS A C 1
ATOM 2263 O O . LYS A 1 280 ? -8.156 -58.031 -8.578 1 32.19 280 LYS A O 1
ATOM 2268 N N . VAL A 1 281 ? -9.305 -56.219 -8.734 1 30.64 281 VAL A N 1
ATOM 2269 C CA . VAL A 1 281 ? -8.461 -55.938 -9.891 1 30.64 281 VAL A CA 1
ATOM 2270 C C . VAL A 1 281 ? -7.066 -55.531 -9.414 1 30.64 281 VAL A C 1
ATOM 2272 O O . VAL A 1 281 ? -6.172 -55.312 -10.234 1 30.64 281 VAL A O 1
ATOM 2275 N N . MET A 1 282 ? -6.793 -55.406 -8.102 1 25.28 282 MET A N 1
ATOM 2276 C CA . MET A 1 282 ? -5.383 -55.156 -7.812 1 25.28 282 MET A CA 1
ATOM 2277 C C . MET A 1 282 ? -4.531 -56.344 -8.234 1 25.28 282 MET A C 1
ATOM 2279 O O . MET A 1 282 ? -3.463 -56.188 -8.82 1 25.28 282 MET A O 1
ATOM 2283 N N . LEU A 1 283 ? -4.582 -57.531 -7.457 1 24.47 283 LEU A N 1
ATOM 2284 C CA . LEU A 1 283 ? -3.518 -58.438 -7.039 1 24.47 283 LEU A CA 1
ATOM 2285 C C . LEU A 1 283 ? -3.281 -59.5 -8.086 1 24.47 283 LEU A C 1
ATOM 2287 O O . LEU A 1 283 ? -2.461 -60.406 -7.887 1 24.47 283 LEU A O 1
ATOM 2291 N N . SER A 1 284 ? -4.031 -59.719 -9.07 1 24.89 284 SER A N 1
ATOM 2292 C CA . SER A 1 284 ? -3.734 -61.062 -9.602 1 24.89 284 SER A CA 1
ATOM 2293 C C . SER A 1 284 ? -2.477 -61.031 -10.469 1 24.89 284 SER A C 1
ATOM 2295 O O . SER A 1 284 ? -2.297 -61.906 -11.328 1 24.89 284 SER A O 1
ATOM 2297 N N . HIS A 1 285 ? -1.496 -60.125 -10.484 1 23.88 285 HIS A N 1
ATOM 2298 C CA . HIS A 1 285 ? -0.257 -60.594 -11.086 1 23.88 285 HIS A CA 1
ATOM 2299 C C . HIS A 1 285 ? 0.341 -61.75 -10.258 1 23.88 285 HIS A C 1
ATOM 2301 O O . HIS A 1 285 ? 0.965 -61.5 -9.219 1 23.88 285 HIS A O 1
ATOM 2307 N N . ASP A 1 286 ? -0.229 -62.875 -9.961 1 23.77 286 ASP A N 1
ATOM 2308 C CA . ASP A 1 286 ? 0.463 -64.125 -9.594 1 23.77 286 ASP A CA 1
ATOM 2309 C C . ASP A 1 286 ? 1.552 -64.438 -10.602 1 23.77 286 ASP A C 1
ATOM 2311 O O . ASP A 1 286 ? 1.266 -64.688 -11.789 1 23.77 286 ASP A O 1
ATOM 2315 N N . SER A 1 287 ? 2.799 -63.844 -10.547 1 23.62 287 SER A N 1
ATOM 2316 C CA . SER A 1 287 ? 4.027 -64.5 -10.938 1 23.62 287 SER A CA 1
ATOM 2317 C C . SER A 1 287 ? 4.047 -65.938 -10.406 1 23.62 287 SER A C 1
ATOM 2319 O O . SER A 1 287 ? 4.145 -66.188 -9.195 1 23.62 287 SER A O 1
ATOM 2321 N N . THR A 1 288 ? 3.223 -66.875 -10.703 1 22.92 288 THR A N 1
ATOM 2322 C CA . THR A 1 288 ? 3.604 -68.312 -10.656 1 22.92 288 THR A CA 1
ATOM 2323 C C . THR A 1 288 ? 4.934 -68.562 -11.367 1 22.92 288 THR A C 1
ATOM 2325 O O . THR A 1 288 ? 5.039 -68.312 -12.578 1 22.92 288 THR A O 1
ATOM 2328 N N . ASN A 1 289 ? 6.199 -68.125 -10.75 1 21.55 289 ASN A N 1
ATOM 2329 C CA . ASN A 1 289 ? 7.449 -68.875 -10.719 1 21.55 289 ASN A CA 1
ATOM 2330 C C . ASN A 1 289 ? 7.207 -70.375 -10.508 1 21.55 289 ASN A C 1
ATOM 2332 O O . ASN A 1 289 ? 6.797 -70.812 -9.422 1 21.55 289 ASN A O 1
ATOM 2336 N N . ASP A 1 290 ? 6.508 -71.062 -11.32 1 20.08 290 ASP A N 1
ATOM 2337 C CA . ASP A 1 290 ? 6.898 -72.438 -11.617 1 20.08 290 ASP A CA 1
ATOM 2338 C C . ASP A 1 290 ? 8.336 -72.5 -12.125 1 20.08 290 ASP A C 1
ATOM 2340 O O . ASP A 1 290 ? 8.578 -72.625 -13.328 1 20.08 290 ASP A O 1
ATOM 2344 N N . LEU A 1 291 ? 9.227 -71.562 -11.82 1 19.89 291 LEU A N 1
ATOM 2345 C CA . LEU A 1 291 ? 10.547 -72.125 -11.547 1 19.89 291 LEU A CA 1
ATOM 2346 C C . LEU A 1 291 ? 10.531 -73 -10.305 1 19.89 291 LEU A C 1
ATOM 2348 O O . LEU A 1 291 ? 9.984 -72.562 -9.266 1 19.89 291 LEU A O 1
ATOM 2352 N N . LYS A 1 292 ? 10.773 -74.312 -10.234 1 18.91 292 LYS A N 1
ATOM 2353 C CA . LYS A 1 292 ? 11.484 -75.188 -9.312 1 18.91 292 LYS A CA 1
ATOM 2354 C C . LYS A 1 292 ? 12.766 -74.5 -8.805 1 18.91 292 LYS A C 1
ATOM 2356 O O . LYS A 1 292 ? 13.484 -73.875 -9.562 1 18.91 292 LYS A O 1
ATOM 2361 N N . MET B 1 1 ? -29.516 65 15.219 1 56.38 1 MET B N 1
ATOM 2362 C CA . MET B 1 1 ? -29.938 63.812 14.438 1 56.38 1 MET B CA 1
ATOM 2363 C C . MET B 1 1 ? -28.75 63.25 13.664 1 56.38 1 MET B C 1
ATOM 2365 O O . MET B 1 1 ? -28.703 62.031 13.414 1 56.38 1 MET B O 1
ATOM 2369 N N . GLU B 1 2 ? -27.75 64.062 13.438 1 65.62 2 GLU B N 1
ATOM 2370 C CA . GLU B 1 2 ? -26.625 63.656 12.609 1 65.62 2 GLU B CA 1
ATOM 2371 C C . GLU B 1 2 ? -25.641 62.812 13.414 1 65.62 2 GLU B C 1
ATOM 2373 O O . GLU B 1 2 ? -25.078 61.844 12.898 1 65.62 2 GLU B O 1
ATOM 2378 N N . LEU B 1 3 ? -25.516 63.094 14.688 1 65.5 3 LEU B N 1
ATOM 2379 C CA . LEU B 1 3 ? -24.547 62.406 15.523 1 65.5 3 LEU B CA 1
ATOM 2380 C C . LEU B 1 3 ? -25.016 61 15.828 1 65.5 3 LEU B C 1
ATOM 2382 O O . LEU B 1 3 ? -24.219 60.062 15.875 1 65.5 3 LEU B O 1
ATOM 2386 N N . LYS B 1 4 ? -26.328 60.875 15.984 1 66.25 4 LYS B N 1
ATOM 2387 C CA . LYS B 1 4 ? -26.891 59.531 16.234 1 66.25 4 LYS B CA 1
ATOM 2388 C C . LYS B 1 4 ? -26.734 58.625 15.023 1 66.25 4 LYS B C 1
ATOM 2390 O O . LYS B 1 4 ? -26.453 57.438 15.164 1 66.25 4 LYS B O 1
ATOM 2395 N N . TRP B 1 5 ? -26.75 59.219 13.875 1 64.5 5 TRP B N 1
ATOM 2396 C CA . TRP B 1 5 ? -26.609 58.438 12.656 1 64.5 5 TRP B CA 1
ATOM 2397 C C . TRP B 1 5 ? -25.141 58.031 12.445 1 64.5 5 TRP B C 1
ATOM 2399 O O . TRP B 1 5 ? -24.859 56.906 11.984 1 64.5 5 TRP B O 1
ATOM 2409 N N . MET B 1 6 ? -24.219 58.844 12.93 1 61.78 6 MET B N 1
ATOM 2410 C CA . MET B 1 6 ? -22.797 58.5 12.812 1 61.78 6 MET B CA 1
ATOM 2411 C C . MET B 1 6 ? -22.422 57.375 13.766 1 61.78 6 MET B C 1
ATOM 2413 O O . MET B 1 6 ? -21.656 56.469 13.406 1 61.78 6 MET B O 1
ATOM 2417 N N . TYR B 1 7 ? -23.016 57.375 14.938 1 63.34 7 TYR B N 1
ATOM 2418 C CA . TYR B 1 7 ? -22.766 56.281 15.875 1 63.34 7 TYR B CA 1
ATOM 2419 C C . TYR B 1 7 ? -23.375 54.969 15.383 1 63.34 7 TYR B C 1
ATOM 2421 O O . TYR B 1 7 ? -22.781 53.906 15.523 1 63.34 7 TYR B O 1
ATOM 2429 N N . LEU B 1 8 ? -24.516 55 14.75 1 63.44 8 LEU B N 1
ATOM 2430 C CA . LEU B 1 8 ? -25.141 53.844 14.172 1 63.44 8 LEU B CA 1
ATOM 2431 C C . LEU B 1 8 ? -24.344 53.312 12.984 1 63.44 8 LEU B C 1
ATOM 2433 O O . LEU B 1 8 ? -24.203 52.094 12.805 1 63.44 8 LEU B O 1
ATOM 2437 N N . LEU B 1 9 ? -23.734 54.188 12.266 1 58.84 9 LEU B N 1
ATOM 2438 C CA . LEU B 1 9 ? -22.875 53.75 11.164 1 58.84 9 LEU B CA 1
ATOM 2439 C C . LEU B 1 9 ? -21.562 53.156 11.688 1 58.84 9 LEU B C 1
ATOM 2441 O O . LEU B 1 9 ? -21.078 52.156 11.156 1 58.84 9 LEU B O 1
ATOM 2445 N N . LEU B 1 10 ? -20.984 53.688 12.742 1 56.44 10 LEU B N 1
ATOM 2446 C CA . LEU B 1 10 ? -19.766 53.125 13.344 1 56.44 10 LEU B CA 1
ATOM 2447 C C . LEU B 1 10 ? -20.047 51.75 13.969 1 56.44 10 LEU B C 1
ATOM 2449 O O . LEU B 1 10 ? -19.234 50.844 13.867 1 56.44 10 LEU B O 1
ATOM 2453 N N . LEU B 1 11 ? -21.203 51.562 14.609 1 54.59 11 LEU B N 1
ATOM 2454 C CA . LEU B 1 11 ? -21.578 50.25 15.125 1 54.59 11 LEU B CA 1
ATOM 2455 C C . LEU B 1 11 ? -21.812 49.25 13.992 1 54.59 11 LEU B C 1
ATOM 2457 O O . LEU B 1 11 ? -21.469 48.094 14.109 1 54.59 11 LEU B O 1
ATOM 2461 N N . ALA B 1 12 ? -22.406 49.656 12.922 1 53.75 12 ALA B N 1
ATOM 2462 C CA . ALA B 1 12 ? -22.609 48.812 11.766 1 53.75 12 ALA B CA 1
ATOM 2463 C C . ALA B 1 12 ? -21.297 48.438 11.102 1 53.75 12 ALA B C 1
ATOM 2465 O O . ALA B 1 12 ? -21.109 47.312 10.656 1 53.75 12 ALA B O 1
ATOM 2466 N N . VAL B 1 13 ? -20.375 49.375 11 1 50.94 13 VAL B N 1
ATOM 2467 C CA . VAL B 1 13 ? -19.062 49.062 10.461 1 50.94 13 VAL B CA 1
ATOM 2468 C C . VAL B 1 13 ? -18.297 48.156 11.406 1 50.94 13 VAL B C 1
ATOM 2470 O O . VAL B 1 13 ? -17.609 47.219 10.969 1 50.94 13 VAL B O 1
ATOM 2473 N N . TRP B 1 14 ? -18.422 48.344 12.734 1 47.75 14 TRP B N 1
ATOM 2474 C CA . TRP B 1 14 ? -17.812 47.438 13.68 1 47.75 14 TRP B CA 1
ATOM 2475 C C . TRP B 1 14 ? -18.391 46.031 13.547 1 47.75 14 TRP B C 1
ATOM 2477 O O . TRP B 1 14 ? -17.672 45.031 13.68 1 47.75 14 TRP B O 1
ATOM 2487 N N . THR B 1 15 ? -19.719 45.906 13.367 1 46 15 THR B N 1
ATOM 2488 C CA . THR B 1 15 ? -20.266 44.594 13.141 1 46 15 THR B CA 1
ATOM 2489 C C . THR B 1 15 ? -19.828 44.031 11.789 1 46 15 THR B C 1
ATOM 2491 O O . THR B 1 15 ? -19.672 42.812 11.625 1 46 15 THR B O 1
ATOM 2494 N N . SER B 1 16 ? -19.75 44.844 10.773 1 41.59 16 SER B N 1
ATOM 2495 C CA . SER B 1 16 ? -19.359 44.344 9.453 1 41.59 16 SER B CA 1
ATOM 2496 C C . SER B 1 16 ? -17.859 44.031 9.422 1 41.59 16 SER B C 1
ATOM 2498 O O . SER B 1 16 ? -17.422 43.188 8.617 1 41.59 16 SER B O 1
ATOM 2500 N N . CYS B 1 17 ? -17.031 44.781 9.969 1 39.44 17 CYS B N 1
ATOM 2501 C CA . CYS B 1 17 ? -15.594 44.531 9.961 1 39.44 17 CYS B CA 1
ATOM 2502 C C . CYS B 1 17 ? -15.289 43.188 10.641 1 39.44 17 CYS B C 1
ATOM 2504 O O . CYS B 1 17 ? -14.195 42.656 10.477 1 39.44 17 CYS B O 1
ATOM 2506 N N . PHE B 1 18 ? -16.094 42.906 11.609 1 38.09 18 PHE B N 1
ATOM 2507 C CA . PHE B 1 18 ? -15.938 41.531 12.133 1 38.09 18 PHE B CA 1
ATOM 2508 C C . PHE B 1 18 ? -16.578 40.531 11.203 1 38.09 18 PHE B C 1
ATOM 2510 O O . PHE B 1 18 ? -17.078 39.5 11.656 1 38.09 18 PHE B O 1
ATOM 2517 N N . ALA B 1 19 ? -17.125 40.969 10.086 1 36 19 ALA B N 1
ATOM 2518 C CA . ALA B 1 19 ? -17.328 39.844 9.164 1 36 19 ALA B CA 1
ATOM 2519 C C . ALA B 1 19 ? -16.078 39 9.055 1 36 19 ALA B C 1
ATOM 2521 O O . ALA B 1 19 ? -15.195 39.281 8.242 1 36 19 ALA B O 1
ATOM 2522 N N . ILE B 1 20 ? -15.523 38.562 10.094 1 38.28 20 ILE B N 1
ATOM 2523 C CA . ILE B 1 20 ? -14.672 37.375 10.039 1 38.28 20 ILE B CA 1
ATOM 2524 C C . ILE B 1 20 ? -15.109 36.469 8.883 1 38.28 20 ILE B C 1
ATOM 2526 O O . ILE B 1 20 ? -16.266 36.062 8.812 1 38.28 20 ILE B O 1
ATOM 2530 N N . GLU B 1 21 ? -14.656 36.562 7.707 1 40.91 21 GLU B N 1
ATOM 2531 C CA . GLU B 1 21 ? -14.828 35.469 6.727 1 40.91 21 GLU B CA 1
ATOM 2532 C C . GLU B 1 21 ? -15.32 34.188 7.387 1 40.91 21 GLU B C 1
ATOM 2534 O O . GLU B 1 21 ? -15.047 33.969 8.57 1 40.91 21 GLU B O 1
ATOM 2539 N N . GLU B 1 22 ? -16.422 33.594 6.875 1 43.53 22 GLU B N 1
ATOM 2540 C CA . GLU B 1 22 ? -17.047 32.312 7.273 1 43.53 22 GLU B CA 1
ATOM 2541 C C . GLU B 1 22 ? -16 31.344 7.805 1 43.53 22 GLU B C 1
ATOM 2543 O O . GLU B 1 22 ? -15.508 30.484 7.062 1 43.53 22 GLU B O 1
ATOM 2548 N N . PHE B 1 23 ? -14.945 31.812 8.453 1 44.38 23 PHE B N 1
ATOM 2549 C CA . PHE B 1 23 ? -14.094 30.953 9.273 1 44.38 23 PHE B CA 1
ATOM 2550 C C . PHE B 1 23 ? -14.93 29.938 10.047 1 44.38 23 PHE B C 1
ATOM 2552 O O . PHE B 1 23 ? -16.109 30.172 10.328 1 44.38 23 PHE B O 1
ATOM 2559 N N . TYR B 1 24 ? -14.469 28.781 9.953 1 49.47 24 TYR B N 1
ATOM 2560 C CA . TYR B 1 24 ? -15 27.766 10.859 1 49.47 24 TYR B CA 1
ATOM 2561 C C . TYR B 1 24 ? -15.133 28.312 12.273 1 49.47 24 TYR B C 1
ATOM 2563 O O . TYR B 1 24 ? -14.266 28.078 13.117 1 49.47 24 TYR B O 1
ATOM 2571 N N . SER B 1 25 ? -15.688 29.609 12.359 1 55.47 25 SER B N 1
ATOM 2572 C CA . SER B 1 25 ? -15.648 30.344 13.625 1 55.47 25 SER B CA 1
ATOM 2573 C C . SER B 1 25 ? -16.812 29.953 14.523 1 55.47 25 SER B C 1
ATOM 2575 O O . SER B 1 25 ? -16.734 30.078 15.75 1 55.47 25 SER B O 1
ATOM 2577 N N . SER B 1 26 ? -17.812 29.312 13.883 1 65.38 26 SER B N 1
ATOM 2578 C CA . SER B 1 26 ? -18.875 29.047 14.844 1 65.38 26 SER B CA 1
ATOM 2579 C C . SER B 1 26 ? -18.703 27.672 15.484 1 65.38 26 SER B C 1
ATOM 2581 O O . SER B 1 26 ? -18.078 26.781 14.906 1 65.38 26 SER B O 1
ATOM 2583 N N . THR B 1 27 ? -19 27.578 16.75 1 73.56 27 THR B N 1
ATOM 2584 C CA . THR B 1 27 ? -19 26.328 17.484 1 73.56 27 THR B CA 1
ATOM 2585 C C . THR B 1 27 ? -19.719 25.219 16.703 1 73.56 27 THR B C 1
ATOM 2587 O O . THR B 1 27 ? -19.312 24.062 16.75 1 73.56 27 THR B O 1
ATOM 2590 N N . GLU B 1 28 ? -20.703 25.625 15.945 1 76.75 28 GLU B N 1
ATOM 2591 C CA . GLU B 1 28 ? -21.438 24.656 15.141 1 76.75 28 GLU B CA 1
ATOM 2592 C C . GLU B 1 28 ? -20.578 24.109 14 1 76.75 28 GLU B C 1
ATOM 2594 O O . GLU B 1 28 ? -20.578 22.906 13.75 1 76.75 28 GLU B O 1
ATOM 2599 N N . HIS B 1 29 ? -19.875 24.984 13.383 1 82.25 29 HIS B N 1
ATOM 2600 C CA . HIS B 1 29 ? -19.016 24.562 12.289 1 82.25 29 HIS B CA 1
ATOM 2601 C C . HIS B 1 29 ? -17.891 23.672 12.789 1 82.25 29 HIS B C 1
ATOM 2603 O O . HIS B 1 29 ? -17.531 22.672 12.141 1 82.25 29 HIS B O 1
ATOM 2609 N N . MET B 1 30 ? -17.375 23.984 13.938 1 84.94 30 MET B N 1
ATOM 2610 C CA . MET B 1 30 ? -16.297 23.188 14.5 1 84.94 30 MET B CA 1
ATOM 2611 C C . MET B 1 30 ? -16.781 21.797 14.891 1 84.94 30 MET B C 1
ATOM 2613 O O . MET B 1 30 ? -16.031 20.828 14.758 1 84.94 30 MET B O 1
ATOM 2617 N N . THR B 1 31 ? -18 21.75 15.359 1 84.75 31 THR B N 1
ATOM 2618 C CA . THR B 1 31 ? -18.562 20.453 15.695 1 84.75 31 THR B CA 1
ATOM 2619 C C . THR B 1 31 ? -18.734 19.609 14.438 1 84.75 31 THR B C 1
ATOM 2621 O O . THR B 1 31 ? -18.531 18.391 14.477 1 84.75 31 THR B O 1
ATOM 2624 N N . GLN B 1 32 ? -19.172 20.266 13.391 1 88.44 32 GLN B N 1
ATOM 2625 C CA . GLN B 1 32 ? -19.25 19.562 12.109 1 88.44 32 GLN B CA 1
ATOM 2626 C C . GLN B 1 32 ? -17.875 19.047 11.672 1 88.44 32 GLN B C 1
ATOM 2628 O O . GLN B 1 32 ? -17.766 17.953 11.117 1 88.44 32 GLN B O 1
ATOM 2633 N N . LEU B 1 33 ? -16.844 19.797 11.93 1 91.31 33 LEU B N 1
ATOM 2634 C CA . LEU B 1 33 ? -15.5 19.391 11.547 1 91.31 33 LEU B CA 1
ATOM 2635 C C . LEU B 1 33 ? -15.055 18.156 12.336 1 91.31 33 LEU B C 1
ATOM 2637 O O . LEU B 1 33 ? -14.297 17.328 11.82 1 91.31 33 LEU B O 1
ATOM 2641 N N . LEU B 1 34 ? -15.523 18.094 13.57 1 90.94 34 LEU B N 1
ATOM 2642 C CA . LEU B 1 34 ? -15.227 16.891 14.352 1 90.94 34 LEU B CA 1
ATOM 2643 C C . LEU B 1 34 ? -15.812 15.656 13.688 1 90.94 34 LEU B C 1
ATOM 2645 O O . LEU B 1 34 ? -15.18 14.602 13.672 1 90.94 34 LEU B O 1
ATOM 2649 N N . SER B 1 35 ? -17.047 15.812 13.172 1 90.12 35 SER B N 1
ATOM 2650 C CA . SER B 1 35 ? -17.672 14.703 12.445 1 90.12 35 SER B CA 1
ATOM 2651 C C . SER B 1 35 ? -16.922 14.398 11.156 1 90.12 35 SER B C 1
ATOM 2653 O O . SER B 1 35 ? -16.781 13.234 10.773 1 90.12 35 SER B O 1
ATOM 2655 N N . VAL B 1 36 ? -16.5 15.422 10.469 1 93.81 36 VAL B N 1
ATOM 2656 C CA . VAL B 1 36 ? -15.727 15.258 9.242 1 93.81 36 VAL B CA 1
ATOM 2657 C C . VAL B 1 36 ? -14.422 14.531 9.547 1 93.81 36 VAL B C 1
ATOM 2659 O O . VAL B 1 36 ? -14 13.641 8.805 1 93.81 36 VAL B O 1
ATOM 2662 N N . ARG B 1 37 ? -13.727 14.938 10.641 1 95.12 37 ARG B N 1
ATOM 2663 C CA . ARG B 1 37 ? -12.508 14.258 11.07 1 95.12 37 ARG B CA 1
ATOM 2664 C C . ARG B 1 37 ? -12.742 12.766 11.242 1 95.12 37 ARG B C 1
ATOM 2666 O O . ARG B 1 37 ? -11.953 11.945 10.773 1 95.12 37 ARG B O 1
ATOM 2673 N N . LYS B 1 38 ? -13.867 12.469 11.938 1 92.94 38 LYS B N 1
ATOM 2674 C CA . LYS B 1 38 ? -14.211 11.07 12.195 1 92.94 38 LYS B CA 1
ATOM 2675 C C . LYS B 1 38 ? -14.422 10.312 10.891 1 92.94 38 LYS B C 1
ATOM 2677 O O . LYS B 1 38 ? -13.906 9.203 10.727 1 92.94 38 LYS B O 1
ATOM 2682 N N . GLU B 1 39 ? -15.156 10.883 10.031 1 93.56 39 GLU B N 1
ATOM 2683 C CA . GLU B 1 39 ? -15.438 10.242 8.75 1 93.56 39 GLU B CA 1
ATOM 2684 C C . GLU B 1 39 ? -14.164 10.078 7.922 1 93.56 39 GLU B C 1
ATOM 2686 O O . GLU B 1 39 ? -13.977 9.055 7.262 1 93.56 39 GLU B O 1
ATOM 2691 N N . PHE B 1 40 ? -13.383 11.094 7.887 1 96.75 40 PHE B N 1
ATOM 2692 C CA . PHE B 1 40 ? -12.125 11.008 7.145 1 96.75 40 PHE B CA 1
ATOM 2693 C C . PHE B 1 40 ? -11.227 9.922 7.719 1 96.75 40 PHE B C 1
ATOM 2695 O O . PHE B 1 40 ? -10.617 9.156 6.973 1 96.75 40 PHE B O 1
ATOM 2702 N N . SER B 1 41 ? -11.094 9.875 9.062 1 95.69 41 SER B N 1
ATOM 2703 C CA . SER B 1 41 ? -10.297 8.836 9.711 1 95.69 41 SER B CA 1
ATOM 2704 C C . SER B 1 41 ? -10.781 7.449 9.305 1 95.69 41 SER B C 1
ATOM 2706 O O . SER B 1 41 ? -9.969 6.547 9.07 1 95.69 41 SER B O 1
ATOM 2708 N N . ARG B 1 42 ? -12.102 7.336 9.227 1 93.81 42 ARG B N 1
ATOM 2709 C CA . ARG B 1 42 ? -12.672 6.051 8.82 1 93.81 42 ARG B CA 1
ATOM 2710 C C . ARG B 1 42 ? -12.289 5.707 7.391 1 93.81 42 ARG B C 1
ATOM 2712 O O . ARG B 1 42 ? -11.914 4.57 7.098 1 93.81 42 ARG B O 1
ATOM 2719 N N . SER B 1 43 ? -12.406 6.684 6.504 1 94.44 43 SER B N 1
ATOM 2720 C CA . SER B 1 43 ? -12.031 6.477 5.109 1 94.44 43 SER B CA 1
ATOM 2721 C C . SER B 1 43 ? -10.547 6.129 4.984 1 94.44 43 SER B C 1
ATOM 2723 O O . SER B 1 43 ? -10.172 5.27 4.188 1 94.44 43 SER B O 1
ATOM 2725 N N . LEU B 1 44 ? -9.75 6.805 5.711 1 96.19 44 LEU B N 1
ATOM 2726 C CA . LEU B 1 44 ? -8.312 6.555 5.699 1 96.19 44 LEU B CA 1
ATOM 2727 C C . LEU B 1 44 ? -8 5.148 6.199 1 96.19 44 LEU B C 1
ATOM 2729 O O . LEU B 1 44 ? -7.168 4.449 5.617 1 96.19 44 LEU B O 1
ATOM 2733 N N . ARG B 1 45 ? -8.703 4.734 7.27 1 95.06 45 ARG B N 1
ATOM 2734 C CA . ARG B 1 45 ? -8.508 3.387 7.797 1 95.06 45 ARG B CA 1
ATOM 2735 C C . ARG B 1 45 ? -8.891 2.336 6.762 1 95.06 45 ARG B C 1
ATOM 2737 O O . ARG B 1 45 ? -8.195 1.324 6.613 1 95.06 45 ARG B O 1
ATOM 2744 N N . ARG B 1 46 ? -9.93 2.559 6.074 1 92.75 46 ARG B N 1
ATOM 2745 C CA . ARG B 1 46 ? -10.359 1.619 5.047 1 92.75 46 ARG B CA 1
ATOM 2746 C C . ARG B 1 46 ? -9.328 1.504 3.936 1 92.75 46 ARG B C 1
ATOM 2748 O O . ARG B 1 46 ? -9.023 0.402 3.471 1 92.75 46 ARG B O 1
ATOM 2755 N N . TYR B 1 47 ? -8.852 2.564 3.461 1 94.25 47 TYR B N 1
ATOM 2756 C CA . TYR B 1 47 ? -7.832 2.561 2.42 1 94.25 47 TYR B CA 1
ATOM 2757 C C . TYR B 1 47 ? -6.566 1.855 2.896 1 94.25 47 TYR B C 1
ATOM 2759 O O . TYR B 1 47 ? -5.973 1.069 2.156 1 94.25 47 TYR B O 1
ATOM 2767 N N . LEU B 1 48 ? -6.152 2.166 4.125 1 95.25 48 LEU B N 1
ATOM 2768 C CA . LEU B 1 48 ? -4.973 1.525 4.691 1 95.25 48 LEU B CA 1
ATOM 2769 C C . LEU B 1 48 ? -5.16 0.014 4.773 1 95.25 48 LEU B C 1
ATOM 2771 O O . LEU B 1 48 ? -4.227 -0.749 4.523 1 95.25 48 LEU B O 1
ATOM 2775 N N . GLU B 1 49 ? -6.34 -0.423 5.137 1 93.69 49 GLU B N 1
ATOM 2776 C CA . GLU B 1 49 ? -6.645 -1.85 5.203 1 93.69 49 GLU B CA 1
ATOM 2777 C C . GLU B 1 49 ? -6.551 -2.496 3.824 1 93.69 49 GLU B C 1
ATOM 2779 O O . GLU B 1 49 ? -6.012 -3.596 3.682 1 93.69 49 GLU B O 1
ATOM 2784 N N . ALA B 1 50 ? -7.098 -1.853 2.84 1 90.94 50 ALA B N 1
ATOM 2785 C CA . ALA B 1 50 ? -7.016 -2.357 1.471 1 90.94 50 ALA B CA 1
ATOM 2786 C C . ALA B 1 50 ? -5.562 -2.471 1.015 1 90.94 50 ALA B C 1
ATOM 2788 O O . ALA B 1 50 ? -5.184 -3.449 0.367 1 90.94 50 ALA B O 1
ATOM 2789 N N . LEU B 1 51 ? -4.738 -1.477 1.325 1 91.31 51 LEU B N 1
ATOM 2790 C CA . LEU B 1 51 ? -3.32 -1.511 0.976 1 91.31 51 LEU B CA 1
ATOM 2791 C C . LEU B 1 51 ? -2.609 -2.648 1.702 1 91.31 51 LEU B C 1
ATOM 2793 O O . LEU B 1 51 ? -1.767 -3.332 1.118 1 91.31 51 LEU B O 1
ATOM 2797 N N . ASP B 1 52 ? -2.938 -2.781 2.941 1 93.81 52 ASP B N 1
ATOM 2798 C CA . ASP B 1 52 ? -2.316 -3.834 3.738 1 93.81 52 ASP B CA 1
ATOM 2799 C C . ASP B 1 52 ? -2.613 -5.215 3.154 1 93.81 52 ASP B C 1
ATOM 2801 O O . ASP B 1 52 ? -1.729 -6.07 3.088 1 93.81 52 ASP B O 1
ATOM 2805 N N . ASN B 1 53 ? -3.818 -5.441 2.775 1 91.81 53 ASN B N 1
ATOM 2806 C CA . ASN B 1 53 ? -4.191 -6.707 2.152 1 91.81 53 ASN B CA 1
ATOM 2807 C C . ASN B 1 53 ? -3.428 -6.938 0.852 1 91.81 53 ASN B C 1
ATOM 2809 O O . ASN B 1 53 ? -2.926 -8.039 0.609 1 91.81 53 ASN B O 1
ATOM 2813 N N . ARG B 1 54 ? -3.428 -5.934 0.052 1 91.31 54 ARG B N 1
ATOM 2814 C CA . ARG B 1 54 ? -2.68 -6.008 -1.198 1 91.31 54 ARG B CA 1
ATOM 2815 C C . ARG B 1 54 ? -1.213 -6.34 -0.94 1 91.31 54 ARG B C 1
ATOM 2817 O O . ARG B 1 54 ? -0.639 -7.199 -1.609 1 91.31 54 ARG B O 1
ATOM 2824 N N . MET B 1 55 ? -0.623 -5.703 0.016 1 94.12 55 MET B N 1
ATOM 2825 C CA . MET B 1 55 ? 0.785 -5.914 0.343 1 94.12 55 MET B CA 1
ATOM 2826 C C . MET B 1 55 ? 1.02 -7.34 0.835 1 94.12 55 MET B C 1
ATOM 2828 O O . MET B 1 55 ? 2.035 -7.953 0.507 1 94.12 55 MET B O 1
ATOM 2832 N N . ASN B 1 56 ? 0.098 -7.844 1.59 1 94.69 56 ASN B N 1
ATOM 2833 C CA . ASN B 1 56 ? 0.242 -9.203 2.109 1 94.69 56 ASN B CA 1
ATOM 2834 C C . ASN B 1 56 ? 0.241 -10.234 0.986 1 94.69 56 ASN B C 1
ATOM 2836 O O . ASN B 1 56 ? 1.055 -11.156 0.987 1 94.69 56 ASN B O 1
ATOM 2840 N N . PHE B 1 57 ? -0.622 -10.039 0.042 1 93.56 57 PHE B N 1
ATOM 2841 C CA . PHE B 1 57 ? -0.67 -10.953 -1.095 1 93.56 57 PHE B CA 1
ATOM 2842 C C . PHE B 1 57 ? 0.608 -10.859 -1.92 1 93.56 57 PHE B C 1
ATOM 2844 O O . PHE B 1 57 ? 1.163 -11.875 -2.334 1 93.56 57 PHE B O 1
ATOM 2851 N N . LEU B 1 58 ? 1.059 -9.688 -2.129 1 95.38 58 LEU B N 1
ATOM 2852 C CA . LEU B 1 58 ? 2.262 -9.484 -2.93 1 95.38 58 LEU B CA 1
ATOM 2853 C C . LEU B 1 58 ? 3.492 -10.023 -2.207 1 95.38 58 LEU B C 1
ATOM 2855 O O . LEU B 1 58 ? 4.391 -10.578 -2.838 1 95.38 58 LEU B O 1
ATOM 2859 N N . ARG B 1 59 ? 3.545 -9.867 -0.919 1 96.62 59 ARG B N 1
ATOM 2860 C CA . ARG B 1 59 ? 4.641 -10.43 -0.132 1 96.62 59 ARG B CA 1
ATOM 2861 C C . ARG B 1 59 ? 4.637 -11.953 -0.196 1 96.62 59 ARG B C 1
ATOM 2863 O O . ARG B 1 59 ? 5.695 -12.578 -0.293 1 96.62 59 ARG B O 1
ATOM 2870 N N . GLY B 1 60 ? 3.447 -12.5 -0.077 1 94.62 60 GLY B N 1
ATOM 2871 C CA . GLY B 1 60 ? 3.336 -13.938 -0.241 1 94.62 60 GLY B CA 1
ATOM 2872 C C . GLY B 1 60 ? 3.836 -14.43 -1.588 1 94.62 60 GLY B C 1
ATOM 2873 O O . GLY B 1 60 ? 4.531 -15.445 -1.668 1 94.62 60 GLY B O 1
ATOM 2874 N N . THR B 1 61 ? 3.49 -13.703 -2.602 1 95.19 61 THR B N 1
ATOM 2875 C CA . THR B 1 61 ? 3.939 -14.023 -3.953 1 95.19 61 THR B CA 1
ATOM 2876 C C . THR B 1 61 ? 5.457 -13.93 -4.055 1 95.19 61 THR B C 1
ATOM 2878 O O . THR B 1 61 ? 6.102 -14.797 -4.645 1 95.19 61 THR B O 1
ATOM 2881 N N . LEU B 1 62 ? 6.016 -12.891 -3.482 1 96.44 62 LEU B N 1
ATOM 2882 C CA . LEU B 1 62 ? 7.461 -12.695 -3.488 1 96.44 62 LEU B CA 1
ATOM 2883 C C . LEU B 1 62 ? 8.164 -13.844 -2.771 1 96.44 62 LEU B C 1
ATOM 2885 O O . LEU B 1 62 ? 9.156 -14.375 -3.271 1 96.44 62 LEU B O 1
ATOM 2889 N N . ASN B 1 63 ? 7.641 -14.25 -1.66 1 94.06 63 ASN B N 1
ATOM 2890 C CA . ASN B 1 63 ? 8.219 -15.352 -0.902 1 94.06 63 ASN B CA 1
ATOM 2891 C C . ASN B 1 63 ? 8.164 -16.656 -1.69 1 94.06 63 ASN B C 1
ATOM 2893 O O . ASN B 1 63 ? 9.133 -17.422 -1.697 1 94.06 63 ASN B O 1
ATOM 2897 N N . ALA B 1 64 ? 7.047 -16.891 -2.318 1 91.75 64 ALA B N 1
ATOM 2898 C CA . ALA B 1 64 ? 6.898 -18.109 -3.123 1 91.75 64 ALA B CA 1
ATOM 2899 C C . ALA B 1 64 ? 7.898 -18.125 -4.273 1 91.75 64 ALA B C 1
ATOM 2901 O O . ALA B 1 64 ? 8.461 -19.172 -4.598 1 91.75 64 ALA B O 1
ATOM 2902 N N . LEU B 1 65 ? 8.133 -17.016 -4.906 1 93.25 65 LEU B N 1
ATOM 2903 C CA . LEU B 1 65 ? 9.039 -16.906 -6.043 1 93.25 65 LEU B CA 1
ATOM 2904 C C . LEU B 1 65 ? 10.484 -17.156 -5.613 1 93.25 65 LEU B C 1
ATOM 2906 O O . LEU B 1 65 ? 11.289 -17.672 -6.387 1 93.25 65 LEU B O 1
ATOM 2910 N N . GLU B 1 66 ? 10.766 -16.812 -4.426 1 90.44 66 GLU B N 1
ATOM 2911 C CA . GLU B 1 66 ? 12.156 -16.859 -3.988 1 90.44 66 GLU B CA 1
ATOM 2912 C C . GLU B 1 66 ? 12.461 -18.172 -3.262 1 90.44 66 GLU B C 1
ATOM 2914 O O . GLU B 1 66 ? 13.625 -18.547 -3.127 1 90.44 66 GLU B O 1
ATOM 2919 N N . GLU B 1 67 ? 11.461 -18.766 -2.801 1 87.56 67 GLU B N 1
ATOM 2920 C CA . GLU B 1 67 ? 11.656 -20.016 -2.086 1 87.56 67 GLU B CA 1
ATOM 2921 C C . GLU B 1 67 ? 12.227 -21.094 -3.008 1 87.56 67 GLU B C 1
ATOM 2923 O O . GLU B 1 67 ? 11.633 -21.422 -4.039 1 87.56 67 GLU B O 1
ATOM 2928 N N . GLY B 1 68 ? 13.383 -21.672 -2.77 1 79.12 68 GLY B N 1
ATOM 2929 C CA . GLY B 1 68 ? 13.961 -22.797 -3.492 1 79.12 68 GLY B CA 1
ATOM 2930 C C . GLY B 1 68 ? 14.867 -22.359 -4.629 1 79.12 68 GLY B C 1
ATOM 2931 O O . GLY B 1 68 ? 15.562 -23.203 -5.227 1 79.12 68 GLY B O 1
ATOM 2932 N N . PHE B 1 69 ? 14.727 -21.125 -5.023 1 83.62 69 PHE B N 1
ATOM 2933 C CA . PHE B 1 69 ? 15.555 -20.625 -6.113 1 83.62 69 PHE B CA 1
ATOM 2934 C C . PHE B 1 69 ? 16.453 -19.5 -5.641 1 83.62 69 PHE B C 1
ATOM 2936 O O . PHE B 1 69 ? 15.969 -18.469 -5.156 1 83.62 69 PHE B O 1
ATOM 2943 N N . GLU B 1 70 ? 17.688 -19.828 -5.781 1 79 70 GLU B N 1
ATOM 2944 C CA . GLU B 1 70 ? 18.625 -18.766 -5.453 1 79 70 GLU B CA 1
ATOM 2945 C C . GLU B 1 70 ? 18.734 -17.75 -6.59 1 79 70 GLU B C 1
ATOM 2947 O O . GLU B 1 70 ? 18.531 -18.094 -7.758 1 79 70 GLU B O 1
ATOM 2952 N N . ASP B 1 71 ? 19.016 -16.578 -6.277 1 74.19 71 ASP B N 1
ATOM 2953 C CA . ASP B 1 71 ? 19.141 -15.523 -7.277 1 74.19 71 ASP B CA 1
ATOM 2954 C C . ASP B 1 71 ? 20.281 -15.812 -8.242 1 74.19 71 ASP B C 1
ATOM 2956 O O . ASP B 1 71 ? 20.188 -15.508 -9.43 1 74.19 71 ASP B O 1
ATOM 2960 N N . THR B 1 72 ? 21.281 -16.312 -7.707 1 77.12 72 THR B N 1
ATOM 2961 C CA . THR B 1 72 ? 22.422 -16.672 -8.539 1 77.12 72 THR B CA 1
ATOM 2962 C C . THR B 1 72 ? 22.891 -18.094 -8.219 1 77.12 72 THR B C 1
ATOM 2964 O O . THR B 1 72 ? 23.875 -18.281 -7.516 1 77.12 72 THR B O 1
ATOM 2967 N N . PRO B 1 73 ? 22.125 -19 -8.805 1 79 73 PRO B N 1
ATOM 2968 C CA . PRO B 1 73 ? 22.547 -20.375 -8.523 1 79 73 PRO B CA 1
ATOM 2969 C C . PRO B 1 73 ? 23.891 -20.719 -9.148 1 79 73 PRO B C 1
ATOM 2971 O O . PRO B 1 73 ? 24.219 -20.219 -10.234 1 79 73 PRO B O 1
ATOM 2974 N N . LYS B 1 74 ? 24.688 -21.5 -8.477 1 78.12 74 LYS B N 1
ATOM 2975 C CA . LYS B 1 74 ? 26 -21.906 -8.938 1 78.12 74 LYS B CA 1
ATOM 2976 C C . LYS B 1 74 ? 25.922 -22.672 -10.258 1 78.12 74 LYS B C 1
ATOM 2978 O O . LYS B 1 74 ? 26.703 -22.422 -11.172 1 78.12 74 LYS B O 1
ATOM 2983 N N . ASP B 1 75 ? 24.969 -23.547 -10.445 1 81.56 75 ASP B N 1
ATOM 2984 C CA . ASP B 1 75 ? 24.766 -24.344 -11.656 1 81.56 75 ASP B CA 1
ATOM 2985 C C . ASP B 1 75 ? 23.281 -24.359 -12.062 1 81.56 75 ASP B C 1
ATOM 2987 O O . ASP B 1 75 ? 22.594 -25.359 -11.875 1 81.56 75 ASP B O 1
ATOM 2991 N N . PRO B 1 76 ? 22.969 -23.219 -12.68 1 82.56 76 PRO B N 1
ATOM 2992 C CA . PRO B 1 76 ? 21.547 -23.094 -13.047 1 82.56 76 PRO B CA 1
ATOM 2993 C C . PRO B 1 76 ? 21.094 -24.172 -14.031 1 82.56 76 PRO B C 1
ATOM 2995 O O . PRO B 1 76 ? 19.953 -24.625 -13.961 1 82.56 76 PRO B O 1
ATOM 2998 N N . GLU B 1 77 ? 21.969 -24.609 -14.844 1 77.62 77 GLU B N 1
ATOM 2999 C CA . GLU B 1 77 ? 21.594 -25.609 -15.844 1 77.62 77 GLU B CA 1
ATOM 3000 C C . GLU B 1 77 ? 21.297 -26.953 -15.188 1 77.62 77 GLU B C 1
ATOM 3002 O O . GLU B 1 77 ? 20.328 -27.641 -15.57 1 77.62 77 GLU B O 1
ATOM 3007 N N . SER B 1 78 ? 22.109 -27.266 -14.234 1 76.69 78 SER B N 1
ATOM 3008 C CA . SER B 1 78 ? 21.875 -28.516 -13.531 1 76.69 78 SER B CA 1
ATOM 3009 C C . SER B 1 78 ? 20.578 -28.484 -12.742 1 76.69 78 SER B C 1
ATOM 3011 O O . SER B 1 78 ? 19.828 -29.469 -12.703 1 76.69 78 SER B O 1
ATOM 3013 N N . LEU B 1 79 ? 20.281 -27.422 -12.188 1 80.94 79 LEU B N 1
ATOM 3014 C CA . LEU B 1 79 ? 19.062 -27.266 -11.398 1 80.94 79 LEU B CA 1
ATOM 3015 C C . LEU B 1 79 ? 17.828 -27.359 -12.281 1 80.94 79 LEU B C 1
ATOM 3017 O O . LEU B 1 79 ? 16.891 -28.094 -11.961 1 80.94 79 LEU B O 1
ATOM 3021 N N . LEU B 1 80 ? 17.938 -26.766 -13.477 1 83.06 80 LEU B N 1
ATOM 3022 C CA . LEU B 1 80 ? 16.75 -26.625 -14.312 1 83.06 80 LEU B CA 1
ATOM 3023 C C . LEU B 1 80 ? 16.578 -27.828 -15.234 1 83.06 80 LEU B C 1
ATOM 3025 O O . LEU B 1 80 ? 15.57 -27.953 -15.93 1 83.06 80 LEU B O 1
ATOM 3029 N N . SER B 1 81 ? 17.594 -28.641 -15.18 1 77.25 81 SER B N 1
ATOM 3030 C CA . SER B 1 81 ? 17.484 -29.891 -15.914 1 77.25 81 SER B CA 1
ATOM 3031 C C . SER B 1 81 ? 16.531 -30.859 -15.203 1 77.25 81 SER B C 1
ATOM 3033 O O . SER B 1 81 ? 16.016 -31.797 -15.82 1 77.25 81 SER B O 1
ATOM 3035 N N . HIS B 1 82 ? 16.391 -30.578 -13.883 1 79.75 82 HIS B N 1
ATOM 3036 C CA . HIS B 1 82 ? 15.414 -31.375 -13.148 1 79.75 82 HIS B CA 1
ATOM 3037 C C . HIS B 1 82 ? 13.992 -30.969 -13.516 1 79.75 82 HIS B C 1
ATOM 3039 O O . HIS B 1 82 ? 13.617 -29.797 -13.359 1 79.75 82 HIS B O 1
ATOM 3045 N N . PRO B 1 83 ? 13.18 -31.891 -13.977 1 83.06 83 PRO B N 1
ATOM 3046 C CA . PRO B 1 83 ? 11.859 -31.562 -14.5 1 83.06 83 PRO B CA 1
ATOM 3047 C C . PRO B 1 83 ? 10.969 -30.875 -13.469 1 83.06 83 PRO B C 1
ATOM 3049 O O . PRO B 1 83 ? 10.203 -29.953 -13.805 1 83.06 83 PRO B O 1
ATOM 3052 N N . LEU B 1 84 ? 11.047 -31.266 -12.227 1 87 84 LEU B N 1
ATOM 3053 C CA . LEU B 1 84 ? 10.211 -30.656 -11.195 1 87 84 LEU B CA 1
ATOM 3054 C C . LEU B 1 84 ? 10.633 -29.219 -10.93 1 87 84 LEU B C 1
ATOM 3056 O O . LEU B 1 84 ? 9.797 -28.375 -10.609 1 87 84 LEU B O 1
ATOM 3060 N N . ALA B 1 85 ? 11.945 -28.922 -11.031 1 86.25 85 ALA B N 1
ATOM 3061 C CA . ALA B 1 85 ? 12.438 -27.562 -10.836 1 86.25 85 ALA B CA 1
ATOM 3062 C C . ALA B 1 85 ? 11.938 -26.641 -11.945 1 86.25 85 ALA B C 1
ATOM 3064 O O . ALA B 1 85 ? 11.555 -25.5 -11.68 1 86.25 85 ALA B O 1
ATOM 3065 N N . ALA B 1 86 ? 12.008 -27.188 -13.141 1 87.56 86 ALA B N 1
ATOM 3066 C CA . ALA B 1 86 ? 11.508 -26.406 -14.273 1 87.56 86 ALA B CA 1
ATOM 3067 C C . ALA B 1 86 ? 10.016 -26.109 -14.125 1 87.56 86 ALA B C 1
ATOM 3069 O O . ALA B 1 86 ? 9.586 -24.969 -14.32 1 87.56 86 ALA B O 1
ATOM 3070 N N . PHE B 1 87 ? 9.289 -27.094 -13.727 1 91.56 87 PHE B N 1
ATOM 3071 C CA . PHE B 1 87 ? 7.859 -26.906 -13.508 1 91.56 87 PHE B CA 1
ATOM 3072 C C . PHE B 1 87 ? 7.613 -25.859 -12.422 1 91.56 87 PHE B C 1
ATOM 3074 O O . PHE B 1 87 ? 6.801 -24.953 -12.594 1 91.56 87 PHE B O 1
ATOM 3081 N N . LYS B 1 88 ? 8.289 -26.031 -11.281 1 92.5 88 LYS B N 1
ATOM 3082 C CA . LYS B 1 88 ? 8.117 -25.109 -10.156 1 92.5 88 LYS B CA 1
ATOM 3083 C C . LYS B 1 88 ? 8.383 -23.672 -10.57 1 92.5 88 LYS B C 1
ATOM 3085 O O . LYS B 1 88 ? 7.625 -22.766 -10.211 1 92.5 88 LYS B O 1
ATOM 3090 N N . LEU B 1 89 ? 9.445 -23.484 -11.281 1 92.38 89 LEU B N 1
ATOM 3091 C CA . LEU B 1 89 ? 9.828 -22.141 -11.727 1 92.38 89 LEU B CA 1
ATOM 3092 C C . LEU B 1 89 ? 8.742 -21.531 -12.609 1 92.38 89 LEU B C 1
ATOM 3094 O O . LEU B 1 89 ? 8.273 -20.422 -12.344 1 92.38 89 LEU B O 1
ATOM 3098 N N . VAL B 1 90 ? 8.312 -22.266 -13.617 1 94.31 90 VAL B N 1
ATOM 3099 C CA . VAL B 1 90 ? 7.344 -21.75 -14.578 1 94.31 90 VAL B CA 1
ATOM 3100 C C . VAL B 1 90 ? 5.992 -21.562 -13.891 1 94.31 90 VAL B C 1
ATOM 3102 O O . VAL B 1 90 ? 5.324 -20.547 -14.094 1 94.31 90 VAL B O 1
ATOM 3105 N N . SER B 1 91 ? 5.598 -22.516 -13.109 1 95.5 91 SER B N 1
ATOM 3106 C CA . SER B 1 91 ? 4.316 -22.453 -12.414 1 95.5 91 SER B CA 1
ATOM 3107 C C . SER B 1 91 ? 4.262 -21.25 -11.461 1 95.5 91 SER B C 1
ATOM 3109 O O . SER B 1 91 ? 3.273 -20.516 -11.445 1 95.5 91 SER B O 1
ATOM 3111 N N . ARG B 1 92 ? 5.281 -21.078 -10.695 1 95.38 92 ARG B N 1
ATOM 3112 C CA . ARG B 1 92 ? 5.312 -19.984 -9.727 1 95.38 92 ARG B CA 1
ATOM 3113 C C . ARG B 1 92 ? 5.34 -18.625 -10.43 1 95.38 92 ARG B C 1
ATOM 3115 O O . ARG B 1 92 ? 4.723 -17.672 -9.969 1 95.38 92 ARG B O 1
ATOM 3122 N N . LEU B 1 93 ? 6.078 -18.516 -11.523 1 96.62 93 LEU B N 1
ATOM 3123 C CA . LEU B 1 93 ? 6.094 -17.297 -12.305 1 96.62 93 LEU B CA 1
ATOM 3124 C C . LEU B 1 93 ? 4.719 -17 -12.898 1 96.62 93 LEU B C 1
ATOM 3126 O O . LEU B 1 93 ? 4.262 -15.859 -12.891 1 96.62 93 LEU B O 1
ATOM 3130 N N . SER B 1 94 ? 4.105 -18.016 -13.359 1 96.94 94 SER B N 1
ATOM 3131 C CA . SER B 1 94 ? 2.768 -17.859 -13.922 1 96.94 94 SER B CA 1
ATOM 3132 C C . SER B 1 94 ? 1.77 -17.422 -12.852 1 96.94 94 SER B C 1
ATOM 3134 O O . SER B 1 94 ? 0.948 -16.531 -13.094 1 96.94 94 SER B O 1
ATOM 3136 N N . ARG B 1 95 ? 1.849 -18.031 -11.742 1 95.75 95 ARG B N 1
ATOM 3137 C CA . ARG B 1 95 ? 0.978 -17.656 -10.641 1 95.75 95 ARG B CA 1
ATOM 3138 C C . ARG B 1 95 ? 1.234 -16.219 -10.211 1 95.75 95 ARG B C 1
ATOM 3140 O O . ARG B 1 95 ? 0.293 -15.461 -9.945 1 95.75 95 ARG B O 1
ATOM 3147 N N . ALA B 1 96 ? 2.48 -15.883 -10.109 1 96.75 96 ALA B N 1
ATOM 3148 C CA . ALA B 1 96 ? 2.852 -14.523 -9.75 1 96.75 96 ALA B CA 1
ATOM 3149 C C . ALA B 1 96 ? 2.256 -13.516 -10.734 1 96.75 96 ALA B C 1
ATOM 3151 O O . ALA B 1 96 ? 1.79 -12.445 -10.328 1 96.75 96 ALA B O 1
ATOM 3152 N N . ARG B 1 97 ? 2.342 -13.852 -11.984 1 96.75 97 ARG B N 1
ATOM 3153 C CA . ARG B 1 97 ? 1.746 -13.008 -13.016 1 96.75 97 ARG B CA 1
ATOM 3154 C C . ARG B 1 97 ? 0.268 -12.758 -12.734 1 96.75 97 ARG B C 1
ATOM 3156 O O . ARG B 1 97 ? -0.166 -11.609 -12.648 1 96.75 97 ARG B O 1
ATOM 3163 N N . ASP B 1 98 ? -0.427 -13.789 -12.492 1 95.44 98 ASP B N 1
ATOM 3164 C CA . ASP B 1 98 ? -1.876 -13.695 -12.344 1 95.44 98 ASP B CA 1
ATOM 3165 C C . ASP B 1 98 ? -2.248 -12.93 -11.078 1 95.44 98 ASP B C 1
ATOM 3167 O O . ASP B 1 98 ? -3.125 -12.062 -11.102 1 95.44 98 ASP B O 1
ATOM 3171 N N . ILE B 1 99 ? -1.607 -13.281 -10.023 1 94.44 99 ILE B N 1
ATOM 3172 C CA . ILE B 1 99 ? -1.891 -12.609 -8.758 1 94.44 99 ILE B CA 1
ATOM 3173 C C . ILE B 1 99 ? -1.592 -11.117 -8.891 1 94.44 99 ILE B C 1
ATOM 3175 O O . ILE B 1 99 ? -2.406 -10.281 -8.5 1 94.44 99 ILE B O 1
ATOM 3179 N N . THR B 1 100 ? -0.446 -10.781 -9.414 1 95.69 100 THR B N 1
ATOM 3180 C CA . THR B 1 100 ? -0.012 -9.391 -9.531 1 95.69 100 THR B CA 1
ATOM 3181 C C . THR B 1 100 ? -0.964 -8.602 -10.422 1 95.69 100 THR B C 1
ATOM 3183 O O . THR B 1 100 ? -1.436 -7.527 -10.039 1 95.69 100 THR B O 1
ATOM 3186 N N . LEU B 1 101 ? -1.3 -9.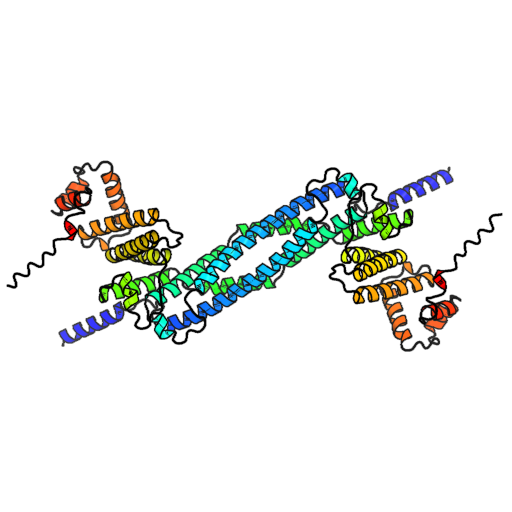141 -11.562 1 94.19 101 LEU B N 1
ATOM 3187 C CA . LEU B 1 101 ? -2.164 -8.43 -12.5 1 94.19 101 LEU B CA 1
ATOM 3188 C C . LEU B 1 101 ? -3.564 -8.258 -11.922 1 94.19 101 LEU B C 1
ATOM 3190 O O . LEU B 1 101 ? -4.176 -7.199 -12.086 1 94.19 101 LEU B O 1
ATOM 3194 N N . ASN B 1 102 ? -4.039 -9.258 -11.266 1 91.69 102 ASN B N 1
ATOM 3195 C CA . ASN B 1 102 ? -5.352 -9.156 -10.633 1 91.69 102 ASN B CA 1
ATOM 3196 C C . ASN B 1 102 ? -5.371 -8.086 -9.539 1 91.69 102 ASN B C 1
ATOM 3198 O O . ASN B 1 102 ? -6.316 -7.305 -9.453 1 91.69 102 ASN B O 1
ATOM 3202 N N . LEU B 1 103 ? -4.344 -8.07 -8.758 1 91.25 103 LEU B N 1
ATOM 3203 C CA . LEU B 1 103 ? -4.262 -7.117 -7.656 1 91.25 103 LEU B CA 1
ATOM 3204 C C . LEU B 1 103 ? -4.105 -5.691 -8.172 1 91.25 103 LEU B C 1
ATOM 3206 O O . LEU B 1 103 ? -4.676 -4.758 -7.609 1 91.25 103 LEU B O 1
ATOM 3210 N N . LEU B 1 104 ? -3.332 -5.516 -9.234 1 89 104 LEU B N 1
ATOM 3211 C CA . LEU B 1 104 ? -3.104 -4.188 -9.789 1 89 104 LEU B CA 1
ATOM 3212 C C . LEU B 1 104 ? -4.352 -3.674 -10.5 1 89 104 LEU B C 1
ATOM 3214 O O . LEU B 1 104 ? -4.555 -2.463 -10.617 1 89 104 LEU B O 1
ATOM 3218 N N . GLU B 1 105 ? -5.23 -4.574 -10.898 1 83.38 105 GLU B N 1
ATOM 3219 C CA . GLU B 1 105 ? -6.441 -4.199 -11.625 1 83.38 105 GLU B CA 1
ATOM 3220 C C . GLU B 1 105 ? -7.652 -4.148 -10.695 1 83.38 105 GLU B C 1
ATOM 3222 O O . GLU B 1 105 ? -8.719 -3.684 -11.086 1 83.38 105 GLU B O 1
ATOM 3227 N N . GLU B 1 106 ? -7.492 -4.668 -9.555 1 78.56 106 GLU B N 1
ATOM 3228 C CA . GLU B 1 106 ? -8.609 -4.754 -8.617 1 78.56 106 GLU B CA 1
ATOM 3229 C C . GLU B 1 106 ? -9.312 -3.408 -8.469 1 78.56 106 GLU B C 1
ATOM 3231 O O . GLU B 1 106 ? -8.68 -2.404 -8.133 1 78.56 106 GLU B O 1
ATOM 3236 N N . GLN B 1 107 ? -10.547 -3.33 -8.562 1 70.5 107 GLN B N 1
ATOM 3237 C CA . GLN B 1 107 ? -11.414 -2.154 -8.57 1 70.5 107 GLN B CA 1
ATOM 3238 C C . GLN B 1 107 ? 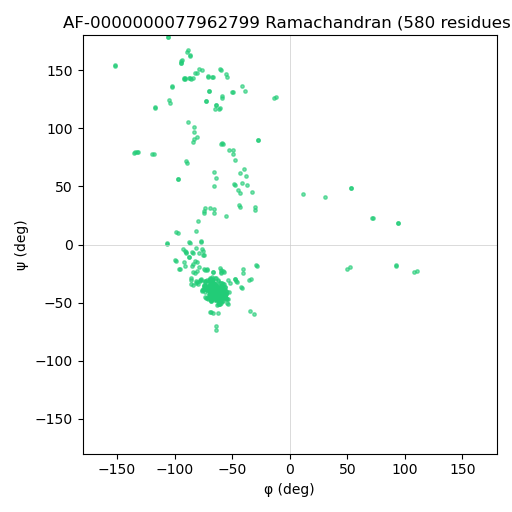-11.664 -1.642 -7.156 1 70.5 107 GLN B C 1
ATOM 3240 O O . GLN B 1 107 ? -11.719 -0.432 -6.93 1 70.5 107 GLN B O 1
ATOM 3245 N N . HIS B 1 108 ? -11.68 -2.607 -6.227 1 72 108 HIS B N 1
ATOM 3246 C CA . HIS B 1 108 ? -11.992 -2.207 -4.859 1 72 108 HIS B CA 1
ATOM 3247 C C . HIS B 1 108 ? -10.93 -1.268 -4.297 1 72 108 HIS B C 1
ATOM 3249 O O . HIS B 1 108 ? -11.258 -0.275 -3.643 1 72 108 HIS B O 1
ATOM 3255 N N . ALA B 1 109 ? -9.688 -1.579 -4.566 1 75.38 109 ALA B N 1
ATOM 3256 C CA . ALA B 1 109 ? -8.609 -0.724 -4.09 1 75.38 109 ALA B CA 1
ATOM 3257 C C . ALA B 1 109 ? -8.656 0.648 -4.758 1 75.38 109 ALA B C 1
ATOM 3259 O O . ALA B 1 109 ? -8.422 1.67 -4.109 1 75.38 109 ALA B O 1
ATOM 3260 N N . GLU B 1 110 ? -9.07 0.618 -5.922 1 79.81 110 GLU B N 1
ATOM 3261 C CA . GLU B 1 110 ? -9.188 1.873 -6.66 1 79.81 110 GLU B CA 1
ATOM 3262 C C . GLU B 1 110 ? -10.359 2.705 -6.16 1 79.81 110 GLU B C 1
ATOM 3264 O O . GLU B 1 110 ? -10.273 3.932 -6.082 1 79.81 110 GLU B O 1
ATOM 3269 N N . GLU B 1 111 ? -11.375 2.016 -5.824 1 85.12 111 GLU B N 1
ATOM 3270 C CA . GLU B 1 111 ? -12.531 2.701 -5.266 1 85.12 111 GLU B CA 1
ATOM 3271 C C . GLU B 1 111 ? -12.195 3.352 -3.928 1 85.12 111 GLU B C 1
ATOM 3273 O O . GLU B 1 111 ? -12.609 4.484 -3.662 1 85.12 111 GLU B O 1
ATOM 3278 N N . SER B 1 112 ? -11.555 2.598 -3.074 1 89 112 SER B N 1
ATOM 3279 C CA . SER B 1 112 ? -11.148 3.148 -1.786 1 89 112 SER B CA 1
ATOM 3280 C C . SER B 1 112 ? -10.242 4.359 -1.964 1 89 112 SER B C 1
ATOM 3282 O O . SER B 1 112 ? -10.328 5.324 -1.197 1 89 112 SER B O 1
ATOM 3284 N N . LYS B 1 113 ? -9.391 4.312 -2.932 1 89.31 113 LYS B N 1
ATOM 3285 C CA . LYS B 1 113 ? -8.508 5.43 -3.242 1 89.31 113 LYS B CA 1
ATOM 3286 C C . LYS B 1 113 ? -9.305 6.66 -3.662 1 89.31 113 LYS B C 1
ATOM 3288 O O . LYS B 1 113 ? -9.039 7.77 -3.188 1 89.31 113 LYS B O 1
ATOM 3293 N N . GLU B 1 114 ? -10.227 6.449 -4.531 1 90.12 114 GLU B N 1
ATOM 3294 C CA . GLU B 1 114 ? -11.062 7.547 -5.016 1 90.12 114 GLU B CA 1
ATOM 3295 C C . GLU B 1 114 ? -11.891 8.156 -3.889 1 90.12 114 GLU B C 1
ATOM 3297 O O . GLU B 1 114 ? -12.047 9.375 -3.82 1 90.12 114 GLU B O 1
ATOM 3302 N N . ASN B 1 115 ? -12.422 7.305 -3.057 1 91.5 115 ASN B N 1
ATOM 3303 C CA . ASN B 1 115 ? -13.188 7.781 -1.912 1 91.5 115 ASN B CA 1
ATOM 3304 C C . ASN B 1 115 ? -12.328 8.633 -0.979 1 91.5 115 ASN B C 1
ATOM 3306 O O . ASN B 1 115 ? -12.773 9.68 -0.502 1 91.5 115 ASN B O 1
ATOM 3310 N N . LEU B 1 116 ? -11.18 8.164 -0.777 1 95.06 116 LEU B N 1
ATOM 3311 C CA . LEU B 1 116 ? -10.273 8.906 0.087 1 95.06 116 LEU B CA 1
ATOM 3312 C C . LEU B 1 116 ? -9.906 10.25 -0.535 1 95.06 116 LEU B C 1
ATOM 3314 O O . LEU B 1 116 ? -9.82 11.258 0.167 1 95.06 116 LEU B O 1
ATOM 3318 N N . HIS B 1 117 ? -9.672 10.227 -1.842 1 94.12 117 HIS B N 1
ATOM 3319 C CA . HIS B 1 117 ? -9.359 11.461 -2.561 1 94.12 117 HIS B CA 1
ATOM 3320 C C . HIS B 1 117 ? -10.477 12.484 -2.42 1 94.12 117 HIS B C 1
ATOM 3322 O O . HIS B 1 117 ? -10.219 13.656 -2.141 1 94.12 117 HIS B O 1
ATOM 3328 N N . THR B 1 118 ? -11.664 12.008 -2.584 1 94.69 118 THR B N 1
ATOM 3329 C CA . THR B 1 118 ? -12.828 12.875 -2.465 1 94.69 118 THR B CA 1
ATOM 3330 C C . THR B 1 118 ? -12.977 13.398 -1.039 1 94.69 118 THR B C 1
ATOM 3332 O O . THR B 1 118 ? -13.242 14.578 -0.829 1 94.69 118 THR B O 1
ATOM 3335 N N . ALA B 1 119 ? -12.82 12.523 -0.088 1 95.38 119 ALA B N 1
ATOM 3336 C CA . ALA B 1 119 ? -12.906 12.922 1.315 1 95.38 119 ALA B CA 1
ATOM 3337 C C . ALA B 1 119 ? -11.844 13.969 1.653 1 95.38 119 ALA B C 1
ATOM 3339 O O . ALA B 1 119 ? -12.117 14.922 2.385 1 95.38 119 ALA B O 1
ATOM 3340 N N . ALA B 1 120 ? -10.648 13.789 1.128 1 96.56 120 ALA B N 1
ATOM 3341 C CA . ALA B 1 120 ? -9.547 14.703 1.398 1 96.56 120 ALA B CA 1
ATOM 3342 C C . ALA B 1 120 ? -9.82 16.094 0.816 1 96.56 120 ALA B C 1
ATOM 3344 O O . ALA B 1 120 ? -9.445 17.109 1.406 1 96.56 120 ALA B O 1
ATOM 3345 N N . GLN B 1 121 ? -10.492 16.125 -0.303 1 94.31 121 GLN B N 1
ATOM 3346 C CA . GLN B 1 121 ? -10.805 17.391 -0.963 1 94.31 121 GLN B CA 1
ATOM 3347 C C . GLN B 1 121 ? -11.773 18.219 -0.128 1 94.31 121 GLN B C 1
ATOM 3349 O O . GLN B 1 121 ? -11.789 19.453 -0.234 1 94.31 121 GLN B O 1
ATOM 3354 N N . GLY B 1 122 ? -12.508 17.562 0.697 1 93.94 122 GLY B N 1
ATOM 3355 C CA . GLY B 1 122 ? -13.492 18.25 1.516 1 93.94 122 GLY B CA 1
ATOM 3356 C C . GLY B 1 122 ? -12.922 18.781 2.818 1 93.94 122 GLY B C 1
ATOM 3357 O O . GLY B 1 122 ? -13.625 19.438 3.588 1 93.94 122 GLY B O 1
ATOM 3358 N N . LEU B 1 123 ? -11.695 18.609 3.045 1 96.88 123 LEU B N 1
ATOM 3359 C CA . LEU B 1 123 ? -11.055 19.031 4.289 1 96.88 123 LEU B CA 1
ATOM 3360 C C . LEU B 1 123 ? -10.609 20.484 4.199 1 96.88 123 LEU B C 1
ATOM 3362 O O . LEU B 1 123 ? -10.5 21.047 3.105 1 96.88 123 LEU B O 1
ATOM 3366 N N . PRO B 1 124 ? -10.344 21.109 5.387 1 95.25 124 PRO B N 1
ATOM 3367 C CA . PRO B 1 124 ? -9.922 22.5 5.418 1 95.25 124 PRO B CA 1
ATOM 3368 C C . PRO B 1 124 ? -8.625 22.75 4.645 1 95.25 124 PRO B C 1
ATOM 3370 O O . PRO B 1 124 ? -7.785 21.844 4.547 1 95.25 124 PRO B O 1
ATOM 3373 N N . ARG B 1 125 ? -8.523 23.953 4.125 1 95.06 125 ARG B N 1
ATOM 3374 C CA . ARG B 1 125 ? -7.348 24.375 3.375 1 95.06 125 ARG B CA 1
ATOM 3375 C C . ARG B 1 125 ? -6.488 25.328 4.199 1 95.06 125 ARG B C 1
ATOM 3377 O O . ARG B 1 125 ? -6.832 25.656 5.336 1 95.06 125 ARG B O 1
ATOM 3384 N N . GLU B 1 126 ? -5.465 25.703 3.621 1 93 126 GLU B N 1
ATOM 3385 C CA . GLU B 1 126 ? -4.527 26.594 4.297 1 93 126 GLU B CA 1
ATOM 3386 C C . GLU B 1 126 ? -5.203 27.906 4.703 1 93 126 GLU B C 1
ATOM 3388 O O . GLU B 1 126 ? -4.906 28.469 5.758 1 93 126 GLU B O 1
ATOM 3393 N N . ASP B 1 127 ? -6.086 28.344 3.873 1 93.44 127 ASP B N 1
ATOM 3394 C CA . ASP B 1 127 ? -6.801 29.578 4.176 1 93.44 127 ASP B CA 1
ATOM 3395 C C . ASP B 1 127 ? -7.641 29.422 5.441 1 93.44 127 ASP B C 1
ATOM 3397 O O . ASP B 1 127 ? -7.789 30.375 6.211 1 93.44 127 ASP B O 1
ATOM 3401 N N . ASP B 1 128 ? -8.211 28.281 5.578 1 92.69 128 ASP B N 1
ATOM 3402 C CA . ASP B 1 128 ? -9 28 6.777 1 92.69 128 ASP B CA 1
ATOM 3403 C C . ASP B 1 128 ? -8.117 28.031 8.023 1 92.69 128 ASP B C 1
ATOM 3405 O O . ASP B 1 128 ? -8.547 28.5 9.086 1 92.69 128 ASP B O 1
ATOM 3409 N N . VAL B 1 129 ? -6.922 27.562 7.895 1 95.44 129 VAL B N 1
ATOM 3410 C CA . VAL B 1 129 ? -5.98 27.578 9.008 1 95.44 129 VAL B CA 1
ATOM 3411 C C . VAL B 1 129 ? -5.594 29.016 9.344 1 95.44 129 VAL B C 1
ATOM 3413 O O . VAL B 1 129 ? -5.539 29.391 10.516 1 95.44 129 VAL B O 1
ATOM 3416 N N . GLN B 1 130 ? -5.324 29.75 8.328 1 94.31 130 GLN B N 1
ATOM 3417 C CA . GLN B 1 130 ? -4.996 31.156 8.547 1 94.31 130 GLN B CA 1
ATOM 3418 C C . GLN B 1 130 ? -6.133 31.875 9.273 1 94.31 130 GLN B C 1
ATOM 3420 O O . GLN B 1 130 ? -5.887 32.688 10.164 1 94.31 130 GLN B O 1
ATOM 3425 N N . GLY B 1 131 ? -7.359 31.547 8.82 1 91.06 131 GLY B N 1
ATOM 3426 C CA . GLY B 1 131 ? -8.508 32.156 9.477 1 91.06 131 GLY B CA 1
ATOM 3427 C C . GLY B 1 131 ? -8.578 31.859 10.961 1 91.06 131 GLY B C 1
ATOM 3428 O O . GLY B 1 131 ? -8.781 32.75 11.773 1 91.06 131 GLY B O 1
ATOM 3429 N N . VAL B 1 132 ? -8.367 30.609 11.336 1 91.5 132 VAL B N 1
ATOM 3430 C CA . VAL B 1 132 ? -8.461 30.219 12.734 1 91.5 132 VAL B CA 1
ATOM 3431 C C . VAL B 1 132 ? -7.301 30.812 13.523 1 91.5 132 VAL B C 1
ATOM 3433 O O . VAL B 1 132 ? -7.465 31.219 14.68 1 91.5 132 VAL B O 1
ATOM 3436 N N . VAL B 1 133 ? -6.113 30.875 12.953 1 94.62 133 VAL B N 1
ATOM 3437 C CA . VAL B 1 133 ? -4.957 31.469 13.625 1 94.62 133 VAL B CA 1
ATOM 3438 C C . VAL B 1 133 ? -5.207 32.938 13.883 1 94.62 133 VAL B C 1
ATOM 3440 O O . VAL B 1 133 ? -4.91 33.469 14.969 1 94.62 133 VAL B O 1
ATOM 3443 N N . MET B 1 134 ? -5.77 33.656 12.906 1 92 134 MET B N 1
ATOM 3444 C CA . MET B 1 134 ? -6.039 35.062 13.094 1 92 134 MET B CA 1
ATOM 3445 C C . MET B 1 134 ? -7.094 35.281 14.172 1 92 134 MET B C 1
ATOM 3447 O O . MET B 1 134 ? -7.043 36.25 14.914 1 92 134 MET B O 1
ATOM 3451 N N . ALA B 1 135 ? -8.047 34.375 14.227 1 87.56 135 ALA B N 1
ATOM 3452 C CA . ALA B 1 135 ? -9.016 34.469 15.32 1 87.56 135 ALA B CA 1
ATOM 3453 C C . ALA B 1 135 ? -8.328 34.281 16.672 1 87.56 135 ALA B C 1
ATOM 3455 O O . ALA B 1 135 ? -8.656 34.969 17.641 1 87.56 135 ALA B O 1
ATOM 3456 N N . LEU B 1 136 ? -7.406 33.375 16.734 1 88.81 136 LEU B N 1
ATOM 3457 C CA . LEU B 1 136 ? -6.637 33.125 17.938 1 88.81 136 LEU B CA 1
ATOM 3458 C C . LEU B 1 136 ? -5.824 34.344 18.344 1 88.81 136 LEU B C 1
ATOM 3460 O O . LEU B 1 136 ? -5.789 34.719 19.516 1 88.81 136 LEU B O 1
ATOM 3464 N N . ILE B 1 137 ? -5.191 35 17.375 1 90.5 137 ILE B N 1
ATOM 3465 C CA . ILE B 1 137 ? -4.355 36.188 17.625 1 90.5 137 ILE B CA 1
ATOM 3466 C C . ILE B 1 137 ? -5.227 37.344 18.078 1 90.5 137 ILE B C 1
ATOM 3468 O O . ILE B 1 137 ? -4.828 38.156 18.922 1 90.5 137 ILE B O 1
ATOM 3472 N N . ARG B 1 138 ? -6.414 37.438 17.531 1 85.31 138 ARG B N 1
ATOM 3473 C CA . ARG B 1 138 ? -7.336 38.5 17.953 1 85.31 138 ARG B CA 1
ATOM 3474 C C . ARG B 1 138 ? -7.707 38.344 19.422 1 85.31 138 ARG B C 1
ATOM 3476 O O . ARG B 1 138 ? -7.766 39.344 20.156 1 85.31 138 ARG B O 1
ATOM 3483 N N . LEU B 1 139 ? -7.941 37.125 19.797 1 80.19 139 LEU B N 1
ATOM 3484 C CA . LEU B 1 139 ? -8.219 36.875 21.203 1 80.19 139 LEU B CA 1
ATOM 3485 C C . LEU B 1 139 ? -7.023 37.25 22.062 1 80.19 139 LEU B C 1
ATOM 3487 O O . LEU B 1 139 ? -7.191 37.812 23.156 1 80.19 139 LEU B O 1
ATOM 3491 N N . GLN B 1 140 ? -5.879 36.906 21.578 1 84.25 140 GLN B N 1
ATOM 3492 C CA . GLN B 1 140 ? -4.656 37.25 22.297 1 84.25 140 GLN B CA 1
ATOM 3493 C C . GLN B 1 140 ? -4.516 38.781 22.438 1 84.25 140 GLN B C 1
ATOM 3495 O O . GLN B 1 140 ? -4.098 39.281 23.484 1 84.25 140 GLN B O 1
ATOM 3500 N 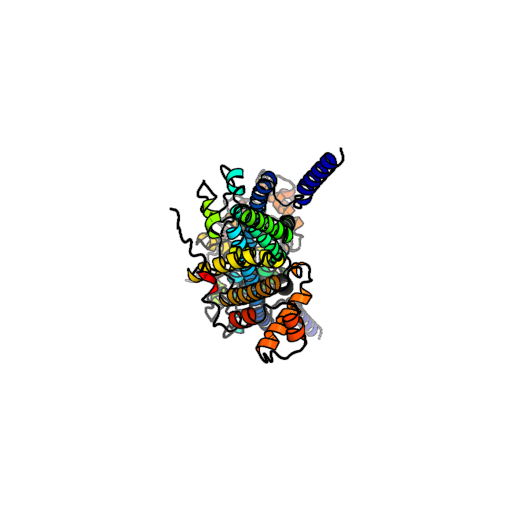N . GLU B 1 141 ? -4.875 39.438 21.422 1 81.19 141 GLU B N 1
ATOM 3501 C CA . GLU B 1 141 ? -4.785 40.906 21.422 1 81.19 141 GLU B CA 1
ATOM 3502 C C . GLU B 1 141 ? -5.789 41.531 22.391 1 81.19 141 GLU B C 1
ATOM 3504 O O . GLU B 1 141 ? -5.445 42.438 23.141 1 81.19 141 GLU B O 1
ATOM 3509 N N . ILE B 1 142 ? -6.969 40.969 22.359 1 74.5 142 ILE B N 1
ATOM 3510 C CA . ILE B 1 142 ? -8.047 41.531 23.172 1 74.5 142 ILE B CA 1
ATOM 3511 C C . ILE B 1 142 ? -7.777 41.219 24.641 1 74.5 142 ILE B C 1
ATOM 3513 O O . ILE B 1 142 ? -7.926 42.125 25.5 1 74.5 142 ILE B O 1
ATOM 3517 N N . TYR B 1 143 ? -7.238 40.031 24.953 1 74.75 143 TYR B N 1
ATOM 3518 C CA . TYR B 1 143 ? -7.117 39.625 26.344 1 74.75 143 TYR B CA 1
ATOM 3519 C C . TYR B 1 143 ? -5.668 39.688 26.812 1 74.75 143 TYR B C 1
ATOM 3521 O O . TYR B 1 143 ? -5.367 39.375 27.969 1 74.75 143 TYR B O 1
ATOM 3529 N N . ARG B 1 144 ? -4.746 40.125 25.891 1 74.44 144 ARG B N 1
ATOM 3530 C CA . ARG B 1 144 ? -3.33 40.25 26.203 1 74.44 144 ARG B CA 1
ATOM 3531 C C . ARG B 1 144 ? -2.766 38.969 26.766 1 74.44 144 ARG B C 1
ATOM 3533 O O . ARG B 1 144 ? -2.15 38.969 27.844 1 74.44 144 ARG B O 1
ATOM 3540 N N . LEU B 1 145 ? -3.078 37.906 26.047 1 77.44 145 LEU B N 1
ATOM 3541 C CA . LEU B 1 145 ? -2.641 36.562 26.453 1 77.44 145 LEU B CA 1
ATOM 3542 C C . LEU B 1 145 ? -1.299 36.219 25.812 1 77.44 145 LEU B C 1
ATOM 3544 O O . LEU B 1 145 ? -1.018 36.625 24.688 1 77.44 145 LEU B O 1
ATOM 3548 N N . ASP B 1 146 ? -0.535 35.5 26.656 1 78.56 146 ASP B N 1
ATOM 3549 C CA . ASP B 1 146 ? 0.667 34.875 26.109 1 78.56 146 ASP B CA 1
ATOM 3550 C C . ASP B 1 146 ? 0.395 33.438 25.672 1 78.56 146 ASP B C 1
ATOM 3552 O O . ASP B 1 146 ? -0.585 32.844 26.109 1 78.56 146 ASP B O 1
ATOM 3556 N N . PRO B 1 147 ? 1.245 32.938 24.797 1 85.12 147 PRO B N 1
ATOM 3557 C CA . PRO B 1 147 ? 1.046 31.547 24.328 1 85.12 147 PRO B CA 1
ATOM 3558 C C . PRO B 1 147 ? 0.933 30.547 25.469 1 85.12 147 PRO B C 1
ATOM 3560 O O . PRO B 1 147 ? 0.178 29.578 25.375 1 85.12 147 PRO B O 1
ATOM 3563 N N . TRP B 1 148 ? 1.538 30.766 26.516 1 75 148 TRP B N 1
ATOM 3564 C CA . TRP B 1 148 ? 1.552 29.828 27.625 1 75 148 TRP B CA 1
ATOM 3565 C C . TRP B 1 148 ? 0.295 29.969 28.469 1 75 148 TRP B C 1
ATOM 3567 O O . TRP B 1 148 ? -0.048 29.062 29.25 1 75 148 TRP B O 1
ATOM 3577 N N . ASN B 1 149 ? -0.437 31.047 28.266 1 71.44 149 ASN B N 1
ATOM 3578 C CA . ASN B 1 149 ? -1.61 31.312 29.094 1 71.44 149 ASN B CA 1
ATOM 3579 C C . ASN B 1 149 ? -2.871 30.703 28.484 1 71.44 149 ASN B C 1
ATOM 3581 O O . ASN B 1 149 ? -3.895 30.594 29.156 1 71.44 149 ASN B O 1
ATOM 3585 N N . PHE B 1 150 ? -2.752 30.422 27.234 1 74.19 150 PHE B N 1
ATOM 3586 C CA . PHE B 1 150 ? -3.936 29.828 26.625 1 74.19 150 PHE B CA 1
ATOM 3587 C C . PHE B 1 150 ? -4.352 28.562 27.359 1 74.19 150 PHE B C 1
ATOM 3589 O O . PHE B 1 150 ? -5.543 28.25 27.453 1 74.19 150 PHE B O 1
ATOM 3596 N N . SER B 1 151 ? -3.352 27.859 27.734 1 61.59 151 SER B N 1
ATOM 3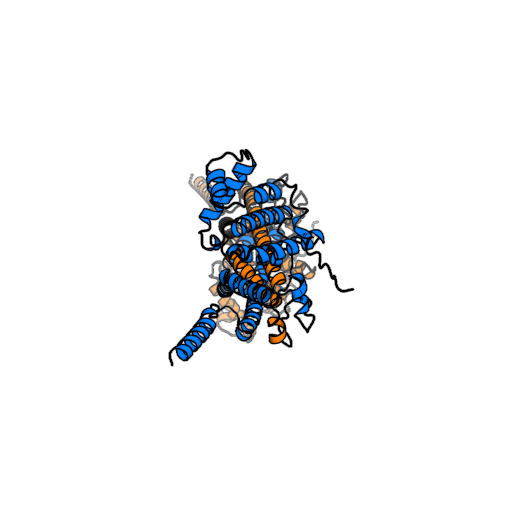597 C CA . SER B 1 151 ? -3.652 26.609 28.453 1 61.59 151 SER B CA 1
ATOM 3598 C C . SER B 1 151 ? -4.449 26.891 29.734 1 61.59 151 SER B C 1
ATOM 3600 O O . SER B 1 151 ? -5.16 26.016 30.219 1 61.59 151 SER B O 1
ATOM 3602 N N . LEU B 1 152 ? -4.293 28.078 30.172 1 58.78 152 LEU B N 1
ATOM 3603 C CA . LEU B 1 152 ? -4.949 28.453 31.422 1 58.78 152 LEU B CA 1
ATOM 3604 C C . LEU B 1 152 ? -6.418 28.797 31.188 1 58.78 152 LEU B C 1
ATOM 3606 O O . LEU B 1 152 ? -7.207 28.844 32.125 1 58.78 152 LEU B O 1
ATOM 3610 N N . LEU B 1 153 ? -6.727 29.156 30 1 58.97 153 LEU B N 1
ATOM 3611 C CA . LEU B 1 153 ? -8.094 29.547 29.688 1 58.97 153 LEU B CA 1
ATOM 3612 C C . LEU B 1 153 ? -9.055 28.375 29.875 1 58.97 153 LEU B C 1
ATOM 3614 O O . LEU B 1 153 ? -10.266 28.578 30.016 1 58.97 153 LEU B O 1
ATOM 3618 N N . SER B 1 154 ? -8.57 27.203 29.703 1 55.31 154 SER B N 1
ATOM 3619 C CA . SER B 1 154 ? -9.523 26.094 29.766 1 55.31 154 SER B CA 1
ATOM 3620 C C . SER B 1 154 ? -9.836 25.719 31.203 1 55.31 154 SER B C 1
ATOM 3622 O O . SER B 1 154 ? -8.93 25.469 32 1 55.31 154 SER B O 1
ATOM 3624 N N . GLU B 1 155 ? -10.891 26.344 31.672 1 54.59 155 GLU B N 1
ATOM 3625 C CA . GLU B 1 155 ? -11.289 25.75 32.938 1 54.59 155 GLU B CA 1
ATOM 3626 C C . GLU B 1 155 ? -10.977 24.266 33 1 54.59 155 GLU B C 1
ATOM 3628 O O . GLU B 1 155 ? -10.594 23.734 34.031 1 54.59 155 GLU B O 1
ATOM 3633 N N . LYS B 1 156 ? -11.641 23.453 31.969 1 53.38 156 LYS B N 1
ATOM 3634 C CA . LYS B 1 156 ? -11.539 22 31.922 1 53.38 156 LYS B CA 1
ATOM 3635 C C . LYS B 1 156 ? -10.266 21.562 31.219 1 53.38 156 LYS B C 1
ATOM 3637 O O . LYS B 1 156 ? -9.891 22.141 30.188 1 53.38 156 LYS B O 1
ATOM 3642 N N . SER B 1 157 ? -9.219 21.172 31.859 1 50.47 157 SER B N 1
ATOM 3643 C CA . SER B 1 157 ? -7.859 20.703 31.625 1 50.47 157 SER B CA 1
ATOM 3644 C C . SER B 1 157 ? -7.77 19.906 30.328 1 50.47 157 SER B C 1
ATOM 3646 O O . SER B 1 157 ? -7.797 18.672 30.328 1 50.47 157 SER B O 1
ATOM 3648 N N . HIS B 1 158 ? -8.375 20.406 29.234 1 53.56 158 HIS B N 1
ATOM 3649 C CA . HIS B 1 158 ? -8.273 19.516 28.078 1 53.56 158 HIS B CA 1
ATOM 3650 C C . HIS B 1 158 ? -6.828 19.375 27.609 1 53.56 158 HIS B C 1
ATOM 3652 O O . HIS B 1 158 ? -6.527 18.547 26.75 1 53.56 158 HIS B O 1
ATOM 3658 N N . ASN B 1 159 ? -5.934 19.062 28.625 1 58.88 159 ASN B N 1
ATOM 3659 C CA . ASN B 1 159 ? -4.551 18.734 28.281 1 58.88 159 ASN B CA 1
ATOM 3660 C C . ASN B 1 159 ? -4.234 19.062 26.828 1 58.88 159 ASN B C 1
ATOM 3662 O O . ASN B 1 159 ? -3.771 18.203 26.078 1 58.88 159 ASN B O 1
ATOM 3666 N N . LEU B 1 160 ? -4.68 20.25 26.328 1 71.56 160 LEU B N 1
ATOM 3667 C CA . LEU B 1 160 ? -4.41 20.656 24.953 1 71.56 160 LEU B CA 1
ATOM 3668 C C . LEU B 1 160 ? -3.039 21.312 24.844 1 71.56 160 LEU B C 1
ATOM 3670 O O . LEU B 1 160 ? -2.82 22.406 25.391 1 71.56 160 LEU B O 1
ATOM 3674 N N . THR B 1 161 ? -1.997 20.5 24.625 1 77.19 161 THR B N 1
ATOM 3675 C CA . THR B 1 161 ? -0.662 21.047 24.406 1 77.19 161 THR B CA 1
ATOM 3676 C C . THR B 1 161 ? -0.305 21.016 22.922 1 77.19 161 THR B C 1
ATOM 3678 O O . THR B 1 161 ? -0.659 20.078 22.203 1 77.19 161 THR B O 1
ATOM 3681 N N . LEU B 1 162 ? 0.255 22.156 22.5 1 88.19 162 LEU B N 1
ATOM 3682 C CA . LEU B 1 162 ? 0.734 22.25 21.125 1 88.19 162 LEU B CA 1
ATOM 3683 C C . LEU B 1 162 ? 2.107 21.594 20.984 1 88.19 162 LEU B C 1
ATOM 3685 O O . LEU B 1 162 ? 2.881 21.562 21.938 1 88.19 162 LEU B O 1
ATOM 3689 N N . ASP B 1 163 ? 2.334 21.062 19.875 1 89.44 163 ASP B N 1
ATOM 3690 C CA . ASP B 1 163 ? 3.695 20.641 19.562 1 89.44 163 ASP B CA 1
ATOM 3691 C C . ASP B 1 163 ? 4.484 21.766 18.906 1 89.44 163 ASP B C 1
ATOM 3693 O O . ASP B 1 163 ? 3.92 22.812 18.562 1 89.44 163 ASP B O 1
ATOM 3697 N N . PRO B 1 164 ? 5.836 21.594 18.844 1 94.06 164 PRO B N 1
ATOM 3698 C CA . PRO B 1 164 ? 6.652 22.672 18.297 1 94.06 164 PRO B CA 1
ATOM 3699 C C . PRO B 1 164 ? 6.254 23.047 16.875 1 94.06 164 PRO B C 1
ATOM 3701 O O . PRO B 1 164 ? 6.316 24.219 16.484 1 94.06 164 PRO B O 1
ATOM 3704 N N . ASN B 1 165 ? 5.867 22.109 16.078 1 94.25 165 ASN B N 1
ATOM 3705 C CA . ASN B 1 165 ? 5.461 22.406 14.711 1 94.25 165 ASN B CA 1
ATOM 3706 C C . ASN B 1 165 ? 4.195 23.25 14.672 1 94.25 165 ASN B C 1
ATOM 3708 O O . ASN B 1 165 ? 4.07 24.156 13.828 1 94.25 165 ASN B O 1
ATOM 3712 N N . GLU B 1 166 ? 3.312 22.953 15.516 1 93.81 166 GLU B N 1
ATOM 3713 C CA . GLU B 1 166 ? 2.061 23.703 15.594 1 93.81 166 GLU B CA 1
ATOM 3714 C C . GLU B 1 166 ? 2.297 25.125 16.094 1 93.81 166 GLU B C 1
ATOM 3716 O O . GLU B 1 166 ? 1.738 26.078 15.555 1 93.81 166 GLU B O 1
ATOM 3721 N N . SER B 1 167 ? 3.047 25.203 17.172 1 95.25 167 SER B N 1
ATOM 3722 C CA . SER B 1 167 ? 3.412 26.531 17.672 1 95.25 167 SER B CA 1
ATOM 3723 C C . SER B 1 167 ? 4.094 27.359 16.578 1 95.25 167 SER B C 1
ATOM 3725 O O . SER B 1 167 ? 3.783 28.531 16.406 1 95.25 167 SER B O 1
ATOM 3727 N N . PHE B 1 168 ? 4.996 26.766 15.812 1 96.69 168 PHE B N 1
ATOM 3728 C CA . PHE B 1 168 ? 5.711 27.438 14.727 1 96.69 168 PHE B CA 1
ATOM 3729 C C . PHE B 1 168 ? 4.742 27.875 13.641 1 96.69 168 PHE B C 1
ATOM 3731 O O . PHE B 1 168 ? 4.914 28.938 13.047 1 96.69 168 PHE B O 1
ATOM 3738 N N . GLN B 1 169 ? 3.779 27.062 13.43 1 96.88 169 GLN B N 1
ATOM 3739 C CA . GLN B 1 169 ? 2.793 27.391 12.406 1 96.88 169 GLN B CA 1
ATOM 3740 C C . GLN B 1 169 ? 2.018 28.656 12.766 1 96.88 169 GLN B C 1
ATOM 3742 O O . GLN B 1 169 ? 1.775 29.5 11.914 1 96.88 169 GLN B O 1
ATOM 3747 N N . ILE B 1 170 ? 1.615 28.75 13.992 1 96.5 170 ILE B N 1
ATOM 3748 C CA . ILE B 1 170 ? 0.924 29.938 14.461 1 96.5 170 ILE B CA 1
ATOM 3749 C C . ILE B 1 170 ? 1.828 31.156 14.289 1 96.5 170 ILE B C 1
ATOM 3751 O O . ILE B 1 170 ? 1.386 32.219 13.805 1 96.5 170 ILE B O 1
ATOM 3755 N N . ALA B 1 171 ? 3.094 31 14.641 1 96.81 171 ALA B N 1
ATOM 3756 C CA . ALA B 1 171 ? 4.066 32.094 14.523 1 96.81 171 ALA B CA 1
ATOM 37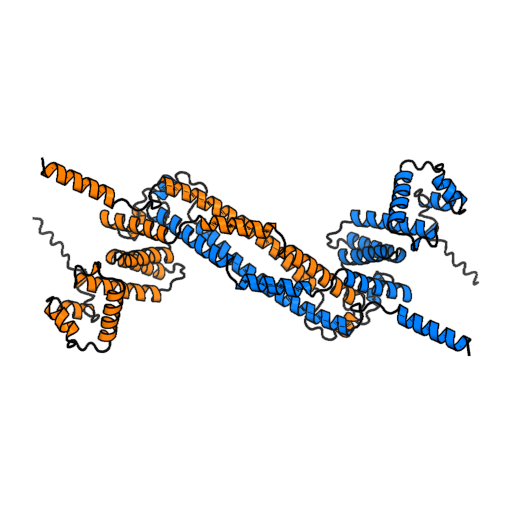57 C C . ALA B 1 171 ? 4.215 32.531 13.078 1 96.81 171 ALA B C 1
ATOM 3759 O O . ALA B 1 171 ? 4.184 33.719 12.789 1 96.81 171 ALA B O 1
ATOM 3760 N N . ALA B 1 172 ? 4.375 31.594 12.211 1 95.94 172 ALA B N 1
ATOM 3761 C CA . ALA B 1 172 ? 4.59 31.875 10.789 1 95.94 172 ALA B CA 1
ATOM 3762 C C . ALA B 1 172 ? 3.385 32.594 10.188 1 95.94 172 ALA B C 1
ATOM 3764 O O . ALA B 1 172 ? 3.541 33.562 9.438 1 95.94 172 ALA B O 1
ATOM 3765 N N . ILE B 1 173 ? 2.205 32.125 10.492 1 96.06 173 ILE B N 1
ATOM 3766 C CA . ILE B 1 173 ? 0.986 32.719 9.953 1 96.06 173 ILE B CA 1
ATOM 3767 C C . ILE B 1 173 ? 0.797 34.125 10.531 1 96.06 173 ILE B C 1
ATOM 3769 O O . ILE B 1 173 ? 0.376 35.031 9.828 1 96.06 173 ILE B O 1
ATOM 3773 N N . SER B 1 174 ? 1.091 34.281 11.812 1 94.56 174 SER B N 1
ATOM 3774 C CA . SER B 1 174 ? 1.014 35.594 12.43 1 94.56 174 SER B CA 1
ATOM 3775 C C . SER B 1 174 ? 1.938 36.594 11.742 1 94.56 174 SER B C 1
ATOM 3777 O O . SER B 1 174 ? 1.554 37.75 11.492 1 94.56 174 SER B O 1
ATOM 3779 N N . ALA B 1 175 ? 3.125 36.094 11.43 1 92.12 175 ALA B N 1
ATOM 3780 C CA . ALA B 1 175 ? 4.086 36.938 10.727 1 92.12 175 ALA B CA 1
ATOM 3781 C C . ALA B 1 175 ? 3.582 37.281 9.328 1 92.12 175 ALA B C 1
ATOM 3783 O O . ALA B 1 175 ? 3.732 38.438 8.883 1 92.12 175 ALA B O 1
ATOM 3784 N N . LEU B 1 176 ? 3.025 36.344 8.703 1 90.19 176 LEU B N 1
ATOM 3785 C CA . LEU B 1 176 ? 2.48 36.531 7.363 1 90.19 176 LEU B CA 1
ATOM 3786 C C . LEU B 1 176 ? 1.423 37.625 7.355 1 90.19 176 LEU B C 1
ATOM 3788 O O . LEU B 1 176 ? 1.294 38.375 6.375 1 90.19 176 LEU B O 1
ATOM 3792 N N . HIS B 1 177 ? 0.691 37.75 8.43 1 88.75 177 HIS B N 1
ATOM 3793 C CA . HIS B 1 177 ? -0.38 38.75 8.516 1 88.75 177 HIS B CA 1
ATOM 3794 C C . HIS B 1 177 ? 0.078 40 9.266 1 88.75 177 HIS B C 1
ATOM 3796 O O . HIS B 1 177 ? -0.747 40.781 9.742 1 88.75 177 HIS B O 1
ATOM 3802 N N . HIS B 1 178 ? 1.374 40.094 9.523 1 85.81 178 HIS B N 1
ATOM 3803 C CA . HIS B 1 178 ? 2.049 41.281 10.039 1 85.81 178 HIS B CA 1
ATOM 3804 C C . HIS B 1 178 ? 1.688 41.531 11.492 1 85.81 178 HIS B C 1
ATOM 3806 O O . HIS B 1 178 ? 1.617 42.688 11.93 1 85.81 178 HIS B O 1
ATOM 3812 N N . ARG B 1 179 ? 1.266 40.469 12.148 1 87.81 179 ARG B N 1
ATOM 3813 C CA . ARG B 1 179 ? 1.156 40.531 13.602 1 87.81 179 ARG B CA 1
ATOM 3814 C C . ARG B 1 179 ? 2.461 40.125 14.266 1 87.81 179 ARG B C 1
ATOM 3816 O O . ARG B 1 179 ? 2.516 39.094 14.945 1 87.81 179 ARG B O 1
ATOM 3823 N N . LEU B 1 180 ? 3.428 40.969 14.117 1 87.06 180 LEU B N 1
ATOM 3824 C CA . LEU B 1 180 ? 4.828 40.656 14.344 1 87.06 180 LEU B CA 1
ATOM 3825 C C . LEU B 1 180 ? 5.109 40.438 15.82 1 87.06 180 LEU B C 1
ATOM 3827 O O . LEU B 1 180 ? 5.887 39.531 16.188 1 87.06 180 LEU B O 1
ATOM 3831 N N . HIS B 1 181 ? 4.48 41.25 16.672 1 84.94 181 HIS B N 1
ATOM 3832 C CA . HIS B 1 181 ? 4.664 41.094 18.109 1 84.94 181 HIS B CA 1
ATOM 3833 C C . HIS B 1 181 ? 4.246 39.688 18.547 1 84.94 181 HIS B C 1
ATOM 3835 O O . HIS B 1 181 ? 4.988 39 19.266 1 84.94 181 HIS B O 1
ATOM 3841 N N . TYR B 1 182 ? 3.141 39.312 18.125 1 89.75 182 TYR B N 1
ATOM 3842 C CA . TYR B 1 182 ? 2.617 38.031 18.516 1 89.75 182 TYR B CA 1
ATOM 3843 C C . TYR B 1 182 ? 3.383 36.906 17.812 1 89.75 182 TYR B C 1
ATOM 3845 O O . TYR B 1 182 ? 3.574 35.812 18.391 1 89.75 182 TYR B O 1
ATOM 3853 N N . ALA B 1 183 ? 3.799 37.062 16.562 1 94.56 183 ALA B N 1
ATOM 3854 C CA . ALA B 1 183 ? 4.648 36.094 15.867 1 94.56 183 ALA B CA 1
ATOM 3855 C C . ALA B 1 183 ? 5.898 35.781 16.688 1 94.56 183 ALA B C 1
ATOM 3857 O O . ALA B 1 183 ? 6.281 34.625 16.828 1 94.56 183 ALA B O 1
ATOM 3858 N N . LEU B 1 184 ? 6.434 36.812 17.266 1 90.5 184 LEU B N 1
ATOM 3859 C CA . LEU B 1 184 ? 7.648 36.625 18.047 1 90.5 184 LEU B CA 1
ATOM 3860 C C . LEU B 1 184 ? 7.367 35.812 19.312 1 90.5 184 LEU B C 1
ATOM 3862 O O . LEU B 1 184 ? 8.18 35 19.719 1 90.5 184 LEU B O 1
ATOM 3866 N N . LEU B 1 185 ? 6.227 36.156 19.969 1 91.25 185 LEU B N 1
ATOM 3867 C CA . LEU B 1 185 ? 5.863 35.406 21.172 1 91.25 185 LEU B CA 1
ATOM 3868 C C . LEU B 1 185 ? 5.723 33.938 20.875 1 91.25 185 LEU B C 1
ATOM 3870 O O . LEU B 1 185 ? 6.199 33.094 21.656 1 91.25 185 LEU B O 1
ATOM 3874 N N . TRP B 1 186 ? 5.109 33.625 19.797 1 95.06 186 TRP B N 1
ATOM 3875 C CA . TRP B 1 186 ? 4.902 32.219 19.438 1 95.06 186 TRP B CA 1
ATOM 3876 C C . TRP B 1 186 ? 6.203 31.594 18.969 1 95.06 186 TRP B C 1
ATOM 3878 O O . TRP B 1 186 ? 6.422 30.391 19.156 1 95.06 186 TRP B O 1
ATOM 3888 N N . MET B 1 187 ? 7.105 32.344 18.344 1 94.38 187 MET B N 1
ATOM 3889 C CA . MET B 1 187 ? 8.43 31.844 18.016 1 94.38 187 MET B CA 1
ATOM 3890 C C . MET B 1 187 ? 9.203 31.469 19.281 1 94.38 187 MET B C 1
ATOM 3892 O O . MET B 1 187 ? 9.906 30.453 19.297 1 94.38 187 MET B O 1
ATOM 3896 N N . GLU B 1 188 ? 9.07 32.25 20.234 1 91.44 188 GLU B N 1
ATOM 3897 C CA . GLU B 1 188 ? 9.719 31.969 21.516 1 91.44 188 GLU B CA 1
ATOM 3898 C C . GLU B 1 188 ? 9.164 30.703 22.141 1 91.44 188 GLU B C 1
ATOM 3900 O O . GLU B 1 188 ? 9.914 29.906 22.719 1 91.44 188 GLU B O 1
ATOM 3905 N N . ASP B 1 189 ? 7.871 30.641 22.047 1 93.38 189 ASP B N 1
ATOM 3906 C CA . ASP B 1 189 ? 7.254 29.406 22.547 1 93.38 189 ASP B CA 1
ATOM 3907 C C . ASP B 1 189 ? 7.797 28.188 21.812 1 93.38 189 ASP B C 1
ATOM 3909 O O . ASP B 1 189 ? 8.055 27.156 22.422 1 93.38 189 ASP B O 1
ATOM 3913 N N . THR B 1 190 ? 7.934 28.234 20.484 1 95.5 190 THR B N 1
ATOM 3914 C CA . THR B 1 190 ? 8.477 27.172 19.656 1 95.5 190 THR B CA 1
ATOM 3915 C C . THR B 1 190 ? 9.891 26.797 20.125 1 95.5 190 THR B C 1
ATOM 3917 O O . THR B 1 190 ? 10.203 25.625 20.281 1 95.5 190 THR B O 1
ATOM 3920 N N . LEU B 1 191 ? 10.664 27.812 20.375 1 93.69 191 LEU B N 1
ATOM 3921 C CA . LEU B 1 191 ? 12.039 27.594 20.812 1 93.69 191 LEU B CA 1
ATOM 3922 C C . LEU B 1 191 ? 12.086 26.938 22.172 1 93.69 191 LEU B C 1
ATOM 3924 O O . LEU B 1 191 ? 12.914 26.047 22.422 1 93.69 191 LEU B O 1
ATOM 3928 N N . ARG B 1 192 ? 11.273 27.344 23.078 1 92.12 192 ARG B N 1
ATOM 3929 C CA . ARG B 1 192 ? 11.203 26.75 24.406 1 92.12 192 ARG B CA 1
ATOM 3930 C C . ARG B 1 192 ? 10.875 25.266 24.328 1 92.12 192 ARG B C 1
ATOM 3932 O O . ARG B 1 192 ? 11.516 24.453 25 1 92.12 192 ARG B O 1
ATOM 3939 N N . ARG B 1 193 ? 9.969 24.953 23.469 1 92.94 193 ARG B N 1
ATOM 3940 C CA . ARG B 1 193 ? 9.547 23.562 23.328 1 92.94 193 ARG B CA 1
ATOM 3941 C C . ARG B 1 193 ? 10.656 22.719 22.703 1 92.94 193 ARG B C 1
ATOM 3943 O O . ARG B 1 193 ? 10.852 21.562 23.078 1 92.94 193 ARG B O 1
ATOM 3950 N N . LEU B 1 194 ? 11.297 23.266 21.766 1 94.44 194 LEU B N 1
ATOM 3951 C CA . LEU B 1 194 ? 12.43 22.562 21.156 1 94.44 194 LEU B CA 1
ATOM 3952 C C . LEU B 1 194 ? 13.539 22.344 22.172 1 94.44 194 LEU B C 1
ATOM 3954 O O . LEU B 1 194 ? 14.172 21.281 22.188 1 94.44 194 LEU B O 1
ATOM 3958 N N . ASP B 1 195 ? 13.75 23.25 23 1 93.06 195 ASP B N 1
ATOM 3959 C CA . ASP B 1 195 ? 14.789 23.156 24.016 1 93.06 195 ASP B CA 1
ATOM 3960 C C . ASP B 1 195 ? 14.438 22.094 25.062 1 93.06 195 ASP B C 1
ATOM 3962 O O . ASP B 1 195 ? 15.32 21.5 25.672 1 93.06 195 ASP B O 1
ATOM 3966 N N . GLU B 1 196 ? 13.148 21.891 25.281 1 92.81 196 GLU B N 1
ATOM 3967 C CA . GLU B 1 196 ? 12.68 20.875 26.203 1 92.81 196 GLU B CA 1
ATOM 3968 C C . GLU B 1 196 ? 12.828 19.484 25.609 1 92.81 196 GLU B C 1
ATOM 3970 O O . GLU B 1 196 ? 12.586 18.469 26.281 1 92.81 196 GLU B O 1
ATOM 3975 N N . GLY B 1 197 ? 13.156 19.359 24.344 1 92 197 GLY B N 1
ATOM 3976 C CA . GLY B 1 197 ? 13.453 18.094 23.703 1 92 197 GLY B CA 1
ATOM 3977 C C . GLY B 1 197 ? 12.25 17.469 23.031 1 92 197 GLY B C 1
ATOM 3978 O O . GLY B 1 197 ? 12.219 16.25 22.812 1 92 197 GLY B O 1
ATOM 3979 N N . GLN B 1 198 ? 11.25 18.344 22.797 1 91 198 GLN B N 1
ATOM 3980 C CA . GLN B 1 198 ? 10.07 17.797 22.109 1 91 198 GLN B CA 1
ATOM 3981 C C . GLN B 1 198 ? 10.383 17.484 20.656 1 91 198 GLN B C 1
ATOM 3983 O O . GLN B 1 198 ? 11.133 18.219 20 1 91 198 GLN B O 1
ATOM 3988 N N . ASP B 1 199 ? 9.773 16.422 20.188 1 87.44 199 ASP B N 1
ATOM 3989 C CA . ASP B 1 199 ? 10 16 18.812 1 87.44 199 ASP B CA 1
ATOM 3990 C C . ASP B 1 199 ? 9.359 16.969 17.812 1 87.44 199 ASP B C 1
ATOM 3992 O O . ASP B 1 199 ? 8.234 17.422 18.031 1 87.44 199 ASP B O 1
ATOM 3996 N N . ALA B 1 200 ? 10.203 17.344 16.781 1 91.25 200 ALA B N 1
ATOM 3997 C CA . ALA B 1 200 ? 9.711 18.266 15.766 1 91.25 200 ALA B CA 1
ATOM 3998 C C . ALA B 1 200 ? 10.414 18.031 14.438 1 91.25 200 ALA B C 1
ATOM 4000 O O . ALA B 1 200 ? 11.508 17.469 14.391 1 91.25 200 ALA B O 1
ATOM 4001 N N . SER B 1 201 ? 9.688 18.422 13.398 1 90.19 201 SER B N 1
ATOM 4002 C CA . SER B 1 201 ? 10.289 18.375 12.07 1 90.19 201 SER B CA 1
ATOM 4003 C C . SER B 1 201 ? 11.109 19.641 11.797 1 90.19 201 SER B C 1
ATOM 4005 O O . SER B 1 201 ? 12.039 19.625 10.984 1 90.19 201 SER B O 1
ATOM 4007 N N . ILE B 1 202 ? 10.781 20.672 12.469 1 92.38 202 ILE B N 1
ATOM 4008 C CA . ILE B 1 202 ? 11.492 21.922 12.297 1 92.38 202 ILE B CA 1
ATOM 4009 C C . ILE B 1 202 ? 12.719 21.953 13.203 1 92.38 202 ILE B C 1
ATOM 4011 O O . ILE B 1 202 ? 12.672 21.469 14.336 1 92.38 202 ILE B O 1
ATOM 4015 N N . THR B 1 203 ? 13.758 22.531 12.719 1 92.19 203 THR B N 1
ATOM 4016 C CA . THR B 1 203 ? 14.992 22.609 13.492 1 92.19 203 THR B CA 1
ATOM 4017 C C . THR B 1 203 ? 15.062 23.938 14.25 1 92.19 203 THR B C 1
ATOM 4019 O O . THR B 1 203 ? 14.445 24.922 13.844 1 92.19 203 THR B O 1
ATOM 4022 N N . LYS B 1 204 ? 15.836 23.891 15.305 1 92.56 204 LYS B N 1
ATOM 4023 C CA . LYS B 1 204 ? 16.031 25.094 16.094 1 92.56 204 LYS B CA 1
ATOM 4024 C C . LYS B 1 204 ? 16.641 26.203 15.258 1 92.56 204 LYS B C 1
ATOM 4026 O O . LYS B 1 204 ? 16.266 27.375 15.383 1 92.56 204 LYS B O 1
ATOM 4031 N N . ASP B 1 205 ? 17.547 25.828 14.359 1 89.5 205 ASP B N 1
ATOM 4032 C CA . ASP B 1 205 ? 18.219 26.812 13.508 1 89.5 205 ASP B CA 1
ATOM 4033 C C . ASP B 1 205 ? 17.219 27.5 12.578 1 89.5 205 ASP B C 1
ATOM 4035 O O . ASP B 1 205 ? 17.312 28.703 12.344 1 89.5 205 ASP B O 1
ATOM 4039 N N . GLU B 1 206 ? 16.344 26.766 12.094 1 91.19 206 GLU B N 1
ATOM 4040 C CA . GLU B 1 206 ? 15.336 27.328 11.203 1 91.19 206 GLU B CA 1
ATOM 4041 C C . GLU B 1 206 ? 14.438 28.312 11.953 1 91.19 206 GLU B C 1
ATOM 4043 O O . GLU B 1 206 ? 14.078 29.359 11.406 1 91.19 206 GLU B O 1
ATOM 4048 N N . VAL B 1 207 ? 14.117 27.969 13.148 1 93.62 207 VAL B N 1
ATOM 4049 C CA . VAL B 1 207 ? 13.258 28.844 13.961 1 93.62 207 VAL B CA 1
ATOM 4050 C C . VAL B 1 207 ? 14.008 30.125 14.32 1 93.62 207 VAL B C 1
ATOM 4052 O O . VAL B 1 207 ? 13.445 31.219 14.258 1 93.62 207 VAL B O 1
ATOM 4055 N N . LEU B 1 208 ? 15.25 30.016 14.688 1 89.06 208 LEU B N 1
ATOM 4056 C CA . LEU B 1 208 ? 16.062 31.156 15.047 1 89.06 208 LEU B CA 1
ATOM 4057 C C . LEU B 1 208 ? 16.234 32.094 13.859 1 89.06 208 LEU B C 1
ATOM 4059 O O . LEU B 1 208 ? 16.203 33.344 14.023 1 89.06 208 LEU B O 1
ATOM 4063 N N . TYR B 1 209 ? 16.406 31.531 12.719 1 86.75 209 TYR B N 1
ATOM 4064 C CA . TYR B 1 209 ? 16.531 32.344 11.508 1 86.75 209 TYR B CA 1
ATOM 4065 C C . TYR B 1 209 ? 15.258 33.125 11.25 1 86.75 209 TYR B C 1
ATOM 4067 O O . TYR B 1 209 ? 15.32 34.312 10.953 1 86.75 209 TYR B O 1
ATOM 4075 N N . GLN B 1 210 ? 14.172 32.469 11.359 1 90.06 210 GLN B N 1
ATOM 4076 C CA . GLN B 1 210 ? 12.898 33.125 11.109 1 90.06 210 GLN B CA 1
ATOM 4077 C C . GLN B 1 210 ? 12.609 34.188 12.18 1 90.06 210 GLN B C 1
ATOM 4079 O O . GLN B 1 210 ? 12.055 35.25 11.883 1 90.06 210 GLN B O 1
ATOM 4084 N N . ARG B 1 211 ? 12.898 33.844 13.422 1 88.06 211 ARG B N 1
ATOM 4085 C CA . ARG B 1 211 ? 12.703 34.781 14.516 1 88.06 211 ARG B CA 1
ATOM 4086 C C . ARG B 1 211 ? 13.5 36.062 14.281 1 88.06 211 ARG B C 1
ATOM 4088 O O . ARG B 1 211 ? 13.008 37.156 14.531 1 88.06 211 ARG B O 1
ATOM 4095 N N . ALA B 1 212 ? 14.711 35.844 13.836 1 79.75 212 ALA B N 1
ATOM 4096 C CA . ALA B 1 212 ? 15.562 37 13.547 1 79.75 212 ALA B CA 1
ATOM 4097 C C . ALA B 1 212 ? 14.953 37.875 12.453 1 79.75 212 ALA B C 1
ATOM 4099 O O . ALA B 1 212 ? 15 39.094 12.531 1 79.75 212 ALA B O 1
ATOM 4100 N N . SER B 1 213 ? 14.477 37.25 11.477 1 80.19 213 SER B N 1
ATOM 4101 C CA . SER B 1 213 ? 13.836 37.969 10.383 1 80.19 213 SER B CA 1
ATOM 4102 C C . SER B 1 213 ? 12.633 38.75 10.867 1 80.19 213 SER B C 1
ATOM 4104 O O . SER B 1 213 ? 12.445 39.906 10.477 1 80.19 213 SER B O 1
ATOM 4106 N N . ILE B 1 214 ? 11.812 38.156 11.695 1 83.88 214 ILE B N 1
ATOM 4107 C CA . ILE B 1 214 ? 10.617 38.812 12.227 1 83.88 214 ILE B CA 1
ATOM 4108 C C . ILE B 1 214 ? 11.016 40 13.109 1 83.88 214 ILE B C 1
ATOM 4110 O O . ILE B 1 214 ? 10.391 41.062 13.055 1 83.88 214 ILE B O 1
ATOM 4114 N N . ASN B 1 215 ? 12.008 39.781 13.883 1 75.06 215 ASN B N 1
ATOM 4115 C CA . ASN B 1 215 ? 12.516 40.875 14.742 1 75.06 215 ASN B CA 1
ATOM 4116 C C . ASN B 1 215 ? 12.969 42.062 13.922 1 75.06 215 ASN B C 1
ATOM 4118 O O . ASN B 1 215 ? 12.727 43.219 14.297 1 75.06 215 ASN B O 1
ATOM 4122 N N . SER B 1 216 ? 13.594 41.75 12.867 1 71.19 216 SER B N 1
ATOM 4123 C CA . SER B 1 216 ? 14.047 42.844 11.977 1 71.19 216 SER B CA 1
ATOM 4124 C C . SER B 1 216 ? 12.867 43.594 11.383 1 71.19 216 SER B C 1
ATOM 4126 O O . SER B 1 216 ? 12.891 44.812 11.305 1 71.19 216 SER B O 1
ATOM 4128 N N . GLN B 1 217 ? 11.945 42.844 11.016 1 75.5 217 GLN B N 1
ATOM 4129 C CA . GLN B 1 217 ? 10.742 43.469 10.469 1 75.5 217 GLN B CA 1
ATOM 4130 C C . GLN B 1 217 ? 10.055 44.344 11.508 1 75.5 217 GLN B C 1
ATOM 4132 O O . GLN B 1 217 ? 9.602 45.469 11.188 1 75.5 217 GLN B O 1
ATOM 4137 N N . LEU B 1 218 ? 9.961 43.844 12.68 1 74.62 218 LEU B N 1
ATOM 4138 C CA . LEU B 1 218 ? 9.336 44.562 13.766 1 74.62 218 LEU B CA 1
ATOM 4139 C C . LEU B 1 218 ? 10.094 45.875 14.039 1 74.62 218 LEU B C 1
ATOM 4141 O O . LEU B 1 218 ? 9.484 46.906 14.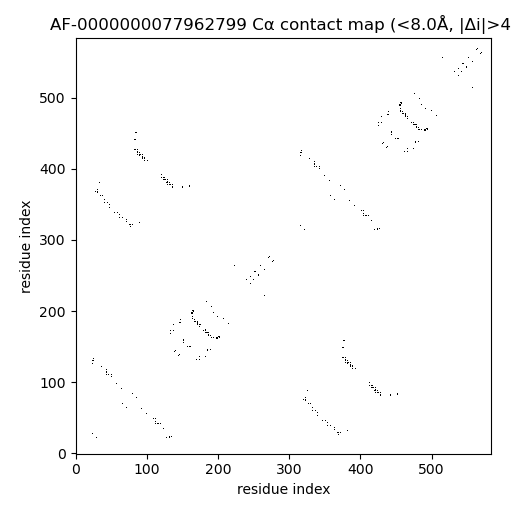297 1 74.62 218 LEU B O 1
ATOM 4145 N N . ALA B 1 219 ? 11.359 45.844 13.977 1 68.12 219 ALA B N 1
ATOM 4146 C CA . ALA B 1 219 ? 12.203 47.031 14.188 1 68.12 219 ALA B CA 1
ATOM 4147 C C . ALA B 1 219 ? 11.953 48.062 13.109 1 68.12 219 ALA B C 1
ATOM 4149 O O . ALA B 1 219 ? 11.852 49.25 13.406 1 68.12 219 ALA B O 1
ATOM 4150 N N . ILE B 1 220 ? 11.773 47.625 11.969 1 62 220 ILE B N 1
ATOM 4151 C CA . ILE B 1 220 ? 11.539 48.5 10.852 1 62 220 ILE B CA 1
ATOM 4152 C C . ILE B 1 220 ? 10.172 49.156 10.992 1 62 220 ILE B C 1
ATOM 4154 O O . ILE B 1 220 ? 10.023 50.375 10.758 1 62 220 ILE B O 1
ATOM 4158 N N . THR B 1 221 ? 9.156 48.406 11.383 1 64.44 221 THR B N 1
ATOM 4159 C CA . THR B 1 221 ? 7.797 48.906 11.523 1 64.44 221 THR B CA 1
ATOM 4160 C C . THR B 1 221 ? 7.727 49.938 12.641 1 64.44 221 THR B C 1
ATOM 4162 O O . THR B 1 221 ? 6.934 50.875 12.57 1 64.44 221 THR B O 1
ATOM 4165 N N . ARG B 1 222 ? 8.445 49.812 13.633 1 63.5 222 ARG B N 1
ATOM 4166 C CA . ARG B 1 222 ? 8.469 50.75 14.75 1 63.5 222 ARG B CA 1
ATOM 4167 C C . ARG B 1 222 ? 9.109 52.062 14.328 1 63.5 222 ARG B C 1
ATOM 4169 O O . ARG B 1 222 ? 8.695 53.125 14.789 1 63.5 222 ARG B O 1
ATOM 4176 N N . PHE B 1 223 ? 10.039 51.938 13.398 1 56.97 223 PHE B N 1
ATOM 4177 C CA . PHE B 1 223 ? 10.766 53.125 12.961 1 56.97 223 PHE B CA 1
ATOM 4178 C C . PHE B 1 223 ? 10 53.844 11.859 1 56.97 223 PHE B C 1
ATOM 4180 O O . PHE B 1 223 ? 10.109 55.062 11.719 1 56.97 223 PHE B O 1
ATOM 4187 N N . LEU B 1 224 ? 9.289 53.062 11.008 1 50.12 224 LEU B N 1
ATOM 4188 C CA . LEU B 1 224 ? 8.484 53.625 9.938 1 50.12 224 LEU B CA 1
ATOM 4189 C C . LEU B 1 224 ? 7.012 53.25 10.109 1 50.12 224 LEU B C 1
ATOM 4191 O O . LEU B 1 224 ? 6.496 52.406 9.391 1 50.12 224 LEU B O 1
ATOM 4195 N N . PRO B 1 225 ? 6.348 54.031 11.086 1 46.91 225 PRO B N 1
ATOM 4196 C CA . PRO B 1 225 ? 4.926 53.75 11.289 1 46.91 225 PRO B CA 1
ATOM 4197 C C . PRO B 1 225 ? 4.094 53.938 10.023 1 46.91 225 PRO B C 1
ATOM 4199 O O . PRO B 1 225 ? 4.367 54.875 9.25 1 46.91 225 PRO B O 1
ATOM 4202 N N . GLY B 1 226 ? 3.283 53.094 9.5 1 47.72 226 GLY B N 1
ATOM 4203 C CA . GLY B 1 226 ? 2.496 53.125 8.273 1 47.72 226 GLY B CA 1
ATOM 4204 C C . GLY B 1 226 ? 3.021 52.188 7.207 1 47.72 226 GLY B C 1
ATOM 4205 O O . GLY B 1 226 ? 2.391 52.031 6.164 1 47.72 226 GLY B O 1
ATOM 4206 N N . LEU B 1 227 ? 4.191 51.906 7.324 1 46.12 227 LEU B N 1
ATOM 4207 C CA . LEU B 1 227 ? 4.773 50.969 6.375 1 46.12 227 LEU B CA 1
ATOM 4208 C C . LEU B 1 227 ? 4.066 49.594 6.449 1 46.12 227 LEU B C 1
ATOM 4210 O O . LEU B 1 227 ? 4.281 48.75 5.598 1 46.12 227 LEU B O 1
ATOM 4214 N N . GLU B 1 228 ? 3.439 49.406 7.516 1 46.78 228 GLU B N 1
ATOM 4215 C CA . GLU B 1 228 ? 2.693 48.156 7.68 1 46.78 228 GLU B CA 1
ATOM 4216 C C . GLU B 1 228 ? 1.848 47.844 6.445 1 46.78 228 GLU B C 1
ATOM 4218 O O . GLU B 1 228 ? 1.519 46.688 6.184 1 46.78 228 GLU B O 1
ATOM 4223 N N . THR B 1 229 ? 1.455 48.969 5.797 1 42.31 229 THR B N 1
ATOM 4224 C CA . THR B 1 229 ? 0.66 48.781 4.59 1 42.31 229 THR B CA 1
ATOM 4225 C C . THR B 1 229 ? 1.555 48.469 3.398 1 42.31 229 THR B C 1
ATOM 4227 O O . THR B 1 229 ? 1.074 48.344 2.271 1 42.31 229 THR B O 1
ATOM 4230 N N . PHE B 1 230 ? 2.855 48.438 3.479 1 38.91 230 PHE B N 1
ATOM 4231 C CA . PHE B 1 230 ? 3.699 48.25 2.305 1 38.91 230 PHE B CA 1
ATOM 4232 C C . PHE B 1 230 ? 3.887 46.781 1.995 1 38.91 230 PHE B C 1
ATOM 4234 O O . PHE B 1 230 ? 3.85 45.938 2.898 1 38.91 230 PHE B O 1
ATOM 4241 N N . SER B 1 231 ? 3.92 46.344 0.693 1 42.66 231 SER B N 1
ATOM 4242 C CA . SER B 1 231 ? 3.975 45 0.081 1 42.66 231 SER B CA 1
ATOM 4243 C C . SER B 1 231 ? 5.156 44.219 0.608 1 42.66 231 SER B C 1
ATOM 4245 O O . SER B 1 231 ? 6.141 44.781 1.08 1 42.66 231 SER B O 1
ATOM 4247 N N . LYS B 1 232 ? 5.055 42.875 0.753 1 44.97 232 LYS B N 1
ATOM 4248 C CA . LYS B 1 232 ? 6.082 41.875 1.044 1 44.97 232 LYS B CA 1
ATOM 4249 C C . LYS B 1 232 ? 7.402 42.25 0.372 1 44.97 232 LYS B C 1
ATOM 4251 O O . LYS B 1 232 ? 8.477 42.031 0.949 1 44.97 232 LYS B O 1
ATOM 4256 N N . ASP B 1 233 ? 7.34 42.906 -0.727 1 44.53 233 ASP B N 1
ATOM 4257 C CA . ASP B 1 233 ? 8.5 43.188 -1.56 1 44.53 233 ASP B CA 1
ATOM 4258 C C . ASP B 1 233 ? 9.344 44.312 -0.953 1 44.53 233 ASP B C 1
ATOM 4260 O O . ASP B 1 233 ? 10.578 44.25 -0.983 1 44.53 233 ASP B O 1
ATOM 4264 N N . LEU B 1 234 ? 8.688 45.219 -0.462 1 44.91 234 LEU B N 1
ATOM 4265 C CA . LEU B 1 234 ? 9.461 46.344 0.091 1 44.91 234 LEU B CA 1
ATOM 4266 C C . LEU B 1 234 ? 10.203 45.906 1.354 1 44.91 234 LEU B C 1
ATOM 4268 O O . LEU B 1 234 ? 11.352 46.281 1.569 1 44.91 234 LEU B O 1
ATOM 4272 N N . TYR B 1 235 ? 9.594 45 1.978 1 43.47 235 TYR B N 1
ATOM 4273 C CA . TYR B 1 235 ? 10.203 44.469 3.191 1 43.47 235 TYR B CA 1
ATOM 4274 C C . TYR B 1 235 ? 11.43 43.625 2.861 1 43.47 235 TYR B C 1
ATOM 4276 O O . TYR B 1 235 ? 12.469 43.75 3.512 1 43.47 235 TYR B O 1
ATOM 4284 N N . SER B 1 236 ? 11.234 42.75 1.873 1 44.69 236 SER B N 1
ATOM 4285 C CA . SER B 1 236 ? 12.367 41.938 1.436 1 44.69 236 SER B CA 1
ATOM 4286 C C . SER B 1 236 ? 13.516 42.812 0.932 1 44.69 236 SER B C 1
ATOM 4288 O O . SER B 1 236 ? 14.68 42.531 1.216 1 44.69 236 SER B O 1
ATOM 4290 N N . GLY B 1 237 ? 13.148 43.781 0.248 1 43.91 237 GLY B N 1
ATOM 4291 C CA . GLY B 1 237 ? 14.148 44.719 -0.233 1 43.91 237 GLY B CA 1
ATOM 4292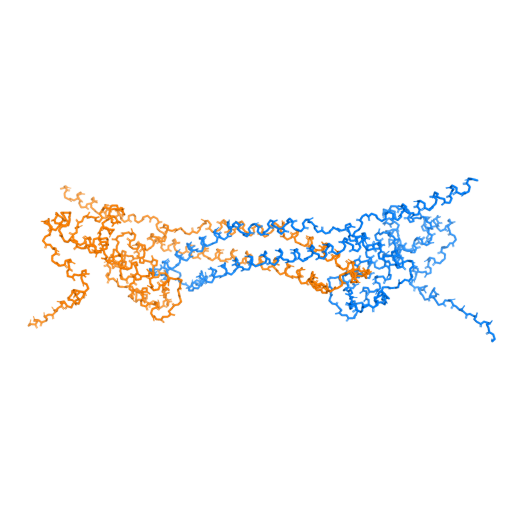 C C . GLY B 1 237 ? 14.836 45.469 0.882 1 43.91 237 GLY B C 1
ATOM 4293 O O . GLY B 1 237 ? 16.062 45.625 0.89 1 43.91 237 GLY B O 1
ATOM 4294 N N . LEU B 1 238 ? 14.109 45.938 1.757 1 45.25 238 LEU B N 1
ATOM 4295 C CA . LEU B 1 238 ? 14.688 46.688 2.865 1 45.25 238 LEU B CA 1
ATOM 4296 C C . LEU B 1 238 ? 15.508 45.781 3.77 1 45.25 238 LEU B C 1
ATOM 4298 O O . LEU B 1 238 ? 16.594 46.156 4.23 1 45.25 238 LEU B O 1
ATOM 4302 N N . TYR B 1 239 ? 15.109 44.531 3.844 1 44.66 239 TYR B N 1
ATOM 4303 C CA . TYR B 1 239 ? 15.859 43.531 4.586 1 44.66 239 TYR B CA 1
ATOM 4304 C C . TYR B 1 239 ? 17.188 43.219 3.906 1 44.66 239 TYR B C 1
ATOM 4306 O O . TYR B 1 239 ? 18.219 43.125 4.57 1 44.66 239 TYR B O 1
ATOM 4314 N N . GLN B 1 240 ? 17.109 43 2.648 1 46.19 240 GLN B N 1
ATOM 4315 C CA . GLN B 1 240 ? 18.344 42.781 1.891 1 46.19 240 GLN B CA 1
ATOM 4316 C C . GLN B 1 240 ? 19.266 44 2.02 1 46.19 240 GLN B C 1
ATOM 4318 O O . GLN B 1 240 ? 20.484 43.844 2.178 1 46.19 240 GLN B O 1
ATOM 4323 N N . ILE B 1 241 ? 18.75 45.062 2.018 1 46.06 241 ILE B N 1
ATOM 4324 C CA . ILE B 1 241 ? 19.547 46.281 2.166 1 46.06 241 ILE B CA 1
ATOM 4325 C C . ILE B 1 241 ? 20.125 46.344 3.576 1 46.06 241 ILE B C 1
ATOM 4327 O O . ILE B 1 241 ? 21.312 46.656 3.754 1 46.06 241 ILE B O 1
ATOM 4331 N N . LEU B 1 242 ? 19.297 45.906 4.438 1 44.56 242 LEU B N 1
ATOM 4332 C CA . LEU B 1 242 ? 19.75 45.969 5.82 1 44.56 242 LEU B CA 1
ATOM 4333 C C . LEU B 1 242 ? 20.781 44.875 6.098 1 44.56 242 LEU B C 1
ATOM 4335 O O . LEU B 1 242 ? 21.766 45.094 6.809 1 44.56 242 LEU B O 1
ATOM 4339 N N . THR B 1 243 ? 20.578 43.75 5.543 1 44.62 243 THR B N 1
ATOM 4340 C CA . THR B 1 243 ? 21.531 42.656 5.699 1 44.62 243 THR B CA 1
ATOM 4341 C C . THR B 1 243 ? 22.797 42.906 4.875 1 44.62 243 THR B C 1
ATOM 4343 O O . THR B 1 243 ? 23.906 42.562 5.293 1 44.62 243 THR B O 1
ATOM 4346 N N . GLU B 1 244 ? 22.688 43.312 3.703 1 44.88 244 GLU B N 1
ATOM 4347 C CA . GLU B 1 244 ? 23.859 43.688 2.895 1 44.88 244 GLU B CA 1
ATOM 4348 C C . GLU B 1 244 ? 24.562 44.906 3.477 1 44.88 244 GLU B C 1
ATOM 4350 O O . GLU B 1 244 ? 25.797 45 3.412 1 44.88 244 GLU B O 1
ATOM 4355 N N . SER B 1 245 ? 23.734 45.781 3.891 1 40.44 245 SER B N 1
ATOM 4356 C CA . SER B 1 245 ? 24.359 46.938 4.523 1 40.44 245 SER B CA 1
ATOM 4357 C C . SER B 1 245 ? 25.031 46.562 5.836 1 40.44 245 SER B C 1
ATOM 4359 O O . SER B 1 245 ? 26 47.219 6.258 1 40.44 245 SER B O 1
ATOM 4361 N N . THR B 1 246 ? 24.516 45.625 6.516 1 38.97 246 THR B N 1
ATOM 4362 C CA . THR B 1 246 ? 25.219 45.188 7.715 1 38.97 246 THR B CA 1
ATOM 4363 C C . THR B 1 246 ? 26.562 44.562 7.355 1 38.97 246 THR B C 1
ATOM 4365 O O . THR B 1 246 ? 27.438 44.438 8.211 1 38.97 246 THR B O 1
ATOM 4368 N N . LYS B 1 247 ? 26.797 43.969 6.25 1 39.84 247 LYS B N 1
ATOM 4369 C CA . LYS B 1 247 ? 28.172 43.562 5.934 1 39.84 247 LYS B CA 1
ATOM 4370 C C . LYS B 1 247 ? 29.062 44.781 5.738 1 39.84 247 LYS B C 1
ATOM 4372 O O . LYS B 1 247 ? 30.234 44.75 6.113 1 39.84 247 LYS B O 1
ATOM 4377 N N . THR B 1 248 ? 28.781 45.781 4.734 1 36.28 248 THR B N 1
ATOM 4378 C CA . THR B 1 248 ? 29.469 47.062 4.641 1 36.28 248 THR B CA 1
ATOM 4379 C C . THR B 1 248 ? 28.672 48.188 5.324 1 36.28 248 THR B C 1
ATOM 4381 O O . THR B 1 248 ? 27.719 48.719 4.746 1 36.28 248 THR B O 1
ATOM 4384 N N . TRP B 1 249 ? 28.297 48.188 6.508 1 34.97 249 TRP B N 1
ATOM 4385 C CA . TRP B 1 249 ? 27.609 49.188 7.309 1 34.97 249 TRP B CA 1
ATOM 4386 C C . TRP B 1 249 ? 28.203 50.594 7.082 1 34.97 249 TRP B C 1
ATOM 4388 O O . TRP B 1 249 ? 29.141 51 7.777 1 34.97 249 TRP B O 1
ATOM 4398 N N . ASP B 1 250 ? 28.656 50.906 5.883 1 35.34 250 ASP B N 1
ATOM 4399 C CA . ASP B 1 250 ? 28.922 52.344 5.754 1 35.34 250 ASP B CA 1
ATOM 4400 C C . ASP B 1 250 ? 27.641 53.156 6.004 1 35.34 250 ASP B C 1
ATOM 4402 O O . ASP B 1 250 ? 26.672 53.031 5.254 1 35.34 250 ASP B O 1
ATOM 4406 N N . MET B 1 251 ? 27.266 53.531 7.223 1 38 251 MET B N 1
ATOM 4407 C CA . MET B 1 251 ? 26.328 54.5 7.785 1 38 251 MET B CA 1
ATOM 4408 C C . MET B 1 251 ? 26.141 55.688 6.852 1 38 251 MET B C 1
ATOM 4410 O O . MET B 1 251 ? 25.328 56.562 7.113 1 38 251 MET B O 1
ATOM 4414 N N . THR B 1 252 ? 27.062 55.938 5.875 1 38.56 252 THR B N 1
ATOM 4415 C CA . THR B 1 252 ? 27.047 57.094 4.996 1 38.56 252 THR B CA 1
ATOM 4416 C C . THR B 1 252 ? 26.125 56.875 3.805 1 38.56 252 THR B C 1
ATOM 4418 O O . THR B 1 252 ? 26.109 57.656 2.867 1 38.56 252 THR B O 1
ATOM 4421 N N . SER B 1 253 ? 25.641 55.781 3.639 1 39.41 253 SER B N 1
ATOM 4422 C CA . SER B 1 253 ? 24.859 55.656 2.414 1 39.41 253 SER B CA 1
ATOM 4423 C C . SER B 1 253 ? 23.672 56.625 2.432 1 39.41 253 SER B C 1
ATOM 4425 O O . SER B 1 253 ? 23 56.781 3.455 1 39.41 253 SER B O 1
ATOM 4427 N N . PRO B 1 254 ? 23.578 57.562 1.567 1 41.59 254 PRO B N 1
ATOM 4428 C CA . PRO B 1 254 ? 22.547 58.594 1.497 1 41.59 254 PRO B CA 1
ATOM 4429 C C . PRO B 1 254 ? 21.141 58.031 1.792 1 41.59 254 PRO B C 1
ATOM 4431 O O . PRO B 1 254 ? 20.328 58.719 2.396 1 41.59 254 PRO B O 1
ATOM 4434 N N . LEU B 1 255 ? 20.875 56.875 1.357 1 39.25 255 LEU B N 1
ATOM 4435 C CA . LEU B 1 255 ? 19.531 56.375 1.617 1 39.25 255 LEU B CA 1
ATOM 4436 C C . LEU B 1 255 ? 19.312 56.125 3.109 1 39.25 255 LEU B C 1
ATOM 4438 O O . LEU B 1 255 ? 18.25 56.469 3.645 1 39.25 255 LEU B O 1
ATOM 4442 N N . LEU B 1 256 ? 20.266 55.625 3.865 1 41.06 256 LEU B N 1
ATOM 4443 C CA . LEU B 1 256 ? 20.203 55.531 5.32 1 41.06 256 LEU B CA 1
ATOM 4444 C C . LEU B 1 256 ? 20.266 56.938 5.945 1 41.06 256 LEU B C 1
ATOM 4446 O O . LEU B 1 256 ? 19.547 57.219 6.91 1 41.06 256 LEU B O 1
ATOM 4450 N N . ASN B 1 257 ? 21.078 57.844 5.445 1 42.34 257 ASN B N 1
ATOM 4451 C CA . ASN B 1 257 ? 21.062 59.219 5.867 1 42.34 257 ASN B CA 1
ATOM 4452 C C . ASN B 1 257 ? 19.703 59.875 5.578 1 42.34 257 ASN B C 1
ATOM 4454 O O . ASN B 1 257 ? 19.203 60.656 6.383 1 42.34 257 ASN B O 1
ATOM 4458 N N . HIS B 1 258 ? 19.109 59.688 4.41 1 40.84 258 HIS B N 1
ATOM 4459 C CA . HIS B 1 258 ? 17.781 60.219 4.117 1 40.84 258 HIS B CA 1
ATOM 4460 C C . HIS B 1 258 ? 16.719 59.594 5.02 1 40.84 258 HIS B C 1
ATOM 4462 O O . HIS B 1 258 ? 15.859 60.312 5.551 1 40.84 258 HIS B O 1
ATOM 4468 N N . VAL B 1 259 ? 16.719 58.281 5.184 1 40.56 259 VAL B N 1
ATOM 4469 C CA . VAL B 1 259 ? 15.828 57.688 6.156 1 40.56 259 VAL B CA 1
ATOM 4470 C C . VAL B 1 259 ? 16.234 58.094 7.57 1 40.56 259 VAL B C 1
ATOM 4472 O O . VAL B 1 259 ? 15.383 58.375 8.406 1 40.56 259 VAL B O 1
ATOM 4475 N N . ALA B 1 260 ? 17.484 58.156 7.945 1 40.03 260 ALA B N 1
ATOM 4476 C CA . ALA B 1 260 ? 18.016 58.656 9.211 1 40.03 260 ALA B CA 1
ATOM 4477 C C . ALA B 1 260 ? 17.672 60.125 9.398 1 40.03 260 ALA B C 1
ATOM 4479 O O . ALA B 1 260 ? 17.453 60.594 10.523 1 40.03 260 ALA B O 1
ATOM 4480 N N . SER B 1 261 ? 17.922 61 8.461 1 39.72 261 SER B N 1
ATOM 4481 C CA . SER B 1 261 ? 17.547 62.406 8.562 1 39.72 261 SER B CA 1
ATOM 4482 C C . SER B 1 261 ? 16.047 62.594 8.812 1 39.72 261 SER B C 1
ATOM 4484 O O . SER B 1 261 ? 15.609 63.625 9.32 1 39.72 261 SER B O 1
ATOM 4486 N N . LEU B 1 262 ? 15.258 61.781 8.234 1 36.75 262 LEU B N 1
ATOM 4487 C CA . LEU B 1 262 ? 13.836 61.969 8.508 1 36.75 262 LEU B CA 1
ATOM 4488 C C . LEU B 1 262 ? 13.508 61.594 9.953 1 36.75 262 LEU B C 1
ATOM 4490 O O . LEU B 1 262 ? 12.594 62.156 10.547 1 36.75 262 LEU B O 1
ATOM 4494 N N . HIS B 1 263 ? 13.758 60.344 10.508 1 34.38 263 HIS B N 1
ATOM 4495 C CA . HIS B 1 263 ? 13.422 60.125 11.906 1 34.38 263 HIS B CA 1
ATOM 4496 C C . HIS B 1 263 ? 14.664 60.125 12.789 1 34.38 263 HIS B C 1
ATOM 4498 O O . HIS B 1 263 ? 15.727 59.625 12.383 1 34.38 263 HIS B O 1
ATOM 4504 N N . PRO B 1 264 ? 14.797 61 13.828 1 36.28 264 PRO B N 1
ATOM 4505 C CA . PRO B 1 264 ? 15.836 61.125 14.859 1 36.28 264 PRO B CA 1
ATOM 4506 C C . PRO B 1 264 ? 16.297 59.75 15.375 1 36.28 264 PRO B C 1
ATOM 4508 O O . PRO B 1 264 ? 17.281 59.656 16.094 1 36.28 264 PRO B O 1
ATOM 4511 N N . MET B 1 265 ? 15.547 58.75 15.289 1 33.56 265 MET B N 1
ATOM 4512 C CA . MET B 1 265 ? 15.789 57.531 16.031 1 33.56 265 MET B CA 1
ATOM 4513 C C . MET B 1 265 ? 16.953 56.75 15.43 1 33.56 265 MET B C 1
ATOM 4515 O O . MET B 1 265 ? 17.062 55.531 15.633 1 33.56 265 MET B O 1
ATOM 4519 N N . GLU B 1 266 ? 17.844 57.188 14.859 1 39.38 266 GLU B N 1
ATOM 4520 C CA . GLU B 1 266 ? 19.031 56.625 14.227 1 39.38 266 GLU B CA 1
ATOM 4521 C C . GLU B 1 266 ? 19.922 55.938 15.25 1 39.38 266 GLU B C 1
ATOM 4523 O O . GLU B 1 266 ? 20.391 54.812 15.016 1 39.38 266 GLU B O 1
ATOM 4528 N N . LYS B 1 267 ? 20.234 56.656 16.328 1 40 267 LYS B N 1
ATOM 4529 C CA . LYS B 1 267 ? 21.188 56.156 17.312 1 40 267 LYS B CA 1
ATOM 4530 C C . LYS B 1 267 ? 20.688 54.844 17.922 1 40 267 LYS B C 1
ATOM 4532 O O . LYS B 1 267 ? 21.469 53.875 18.062 1 40 267 LYS B O 1
ATOM 4537 N N . THR B 1 268 ? 19.391 54.781 18.234 1 37.19 268 THR B N 1
ATOM 4538 C CA . THR B 1 268 ? 18.875 53.625 18.953 1 37.19 268 THR B CA 1
ATOM 4539 C C . THR B 1 268 ? 18.844 52.406 18.062 1 37.19 268 THR B C 1
ATOM 4541 O O . THR B 1 268 ? 19.156 51.312 18.516 1 37.19 268 THR B O 1
ATOM 4544 N N . TYR B 1 269 ? 18.656 52.594 16.828 1 36.03 269 TYR B N 1
ATOM 4545 C CA . TYR B 1 269 ? 18.703 51.469 15.906 1 36.03 269 TYR B CA 1
ATOM 4546 C C . TYR B 1 269 ? 20.109 50.875 15.812 1 36.03 269 TYR B C 1
ATOM 4548 O O . TYR B 1 269 ? 20.297 49.656 15.836 1 36.03 269 TYR B O 1
ATOM 4556 N N . ARG B 1 270 ? 21.094 51.688 15.766 1 39.09 270 ARG B N 1
ATOM 4557 C CA . ARG B 1 270 ? 22.484 51.25 15.688 1 39.09 270 ARG B CA 1
ATOM 4558 C C . ARG B 1 270 ? 22.875 50.469 16.922 1 39.09 270 ARG B C 1
ATOM 4560 O O . ARG B 1 270 ? 23.562 49.438 16.828 1 39.09 270 ARG B O 1
ATOM 4567 N N . ASP B 1 271 ? 22.328 50.844 18.109 1 39.25 271 ASP B N 1
ATOM 4568 C CA . ASP B 1 271 ? 22.672 50.156 19.359 1 39.25 271 ASP B CA 1
ATOM 4569 C C . ASP B 1 271 ? 22 48.781 19.422 1 39.25 271 ASP B C 1
ATOM 4571 O O . ASP B 1 271 ? 22.594 47.844 19.922 1 39.25 271 ASP B O 1
ATOM 4575 N N . LEU B 1 272 ? 20.781 48.688 18.953 1 34.84 272 LEU B N 1
ATOM 4576 C CA . LEU B 1 272 ? 20.016 47.438 19.016 1 34.84 272 LEU B CA 1
ATOM 4577 C C . LEU B 1 272 ? 20.578 46.406 18.031 1 34.84 272 LEU B C 1
ATOM 4579 O O . LEU B 1 272 ? 20.656 45.219 18.359 1 34.84 272 LEU B O 1
ATOM 4583 N N . CYS B 1 273 ? 20.969 46.812 16.906 1 34.66 273 CYS B N 1
ATOM 4584 C CA . CYS B 1 273 ? 21.531 45.906 15.922 1 34.66 273 CYS B CA 1
ATOM 4585 C C . CYS B 1 273 ? 22.953 45.5 16.312 1 34.66 273 CYS B C 1
ATOM 4587 O O . CYS B 1 273 ? 23.469 44.5 15.805 1 34.66 273 CYS B O 1
ATOM 4589 N N . SER B 1 274 ? 23.688 46.438 16.922 1 37.75 274 SER B N 1
ATOM 4590 C CA . SER B 1 274 ? 25.094 46.156 17.203 1 37.75 274 SER B CA 1
ATOM 4591 C C . SER B 1 274 ? 25.219 45.156 18.359 1 37.75 274 SER B C 1
ATOM 4593 O O . SER B 1 274 ? 26.328 44.75 18.703 1 37.75 274 SER B O 1
ATOM 4595 N N . GLY B 1 275 ? 24.328 44.125 18.703 1 34.34 275 GLY B N 1
ATOM 4596 C CA . GLY B 1 275 ? 24.406 43.156 19.797 1 34.34 275 GLY B CA 1
ATOM 4597 C C . GLY B 1 275 ? 24.625 43.812 21.156 1 34.34 275 GLY B C 1
ATOM 4598 O O . GLY B 1 275 ? 24.641 43.125 22.172 1 34.34 275 GLY B O 1
ATOM 4599 N N . THR B 1 276 ? 25.062 44.969 21.328 1 34.06 276 THR B N 1
ATOM 4600 C CA . THR B 1 276 ? 25.328 45.594 22.609 1 34.06 276 THR B CA 1
ATOM 4601 C C . THR B 1 276 ? 24.047 46.062 23.266 1 34.06 276 THR B C 1
ATOM 4603 O O . THR B 1 276 ? 23.969 46.188 24.484 1 34.06 276 THR B O 1
ATOM 4606 N N . GLY B 1 277 ? 23 46.469 22.625 1 32.12 277 GLY B N 1
ATOM 4607 C CA . GLY B 1 277 ? 21.812 47.094 23.203 1 32.12 277 GLY B CA 1
ATOM 4608 C C . GLY B 1 277 ? 20.719 46.062 23.531 1 32.12 277 GLY B C 1
ATOM 4609 O O . GLY B 1 277 ? 19.641 46.438 23.984 1 32.12 277 GLY B O 1
ATOM 4610 N N . ALA B 1 278 ? 20.734 44.844 23.297 1 31.94 278 ALA B N 1
ATOM 4611 C CA . ALA B 1 278 ? 19.734 43.875 23.703 1 31.94 278 ALA B CA 1
ATOM 4612 C C . ALA B 1 278 ? 19.562 43.875 25.219 1 31.94 278 ALA B C 1
ATOM 4614 O O . ALA B 1 278 ? 18.562 43.375 25.734 1 31.94 278 ALA B O 1
ATOM 4615 N N . GLY B 1 279 ? 20.422 44.281 26.109 1 29.14 279 GLY B N 1
ATOM 4616 C CA . GLY B 1 279 ? 20.281 44.281 27.562 1 29.14 279 GLY B CA 1
ATOM 4617 C C . GLY B 1 279 ? 19.281 45.281 28.078 1 29.14 279 GLY B C 1
ATOM 4618 O O . GLY B 1 279 ? 18.594 45.031 29.078 1 29.14 279 GLY B O 1
ATOM 4619 N N . LYS B 1 280 ? 19.25 46.5 27.641 1 31.97 280 LYS B N 1
ATOM 4620 C CA . LYS B 1 280 ? 18.609 47.594 28.391 1 31.97 280 LYS B CA 1
ATOM 4621 C C . LYS B 1 280 ? 17.125 47.656 28.094 1 31.97 280 LYS B C 1
ATOM 4623 O O . LYS B 1 280 ? 16.344 48.156 28.922 1 31.97 280 LYS B O 1
ATOM 4628 N N . VAL B 1 281 ? 16.625 47.312 26.984 1 30.75 281 VAL B N 1
ATOM 4629 C CA . VAL B 1 281 ? 15.219 47.625 26.781 1 30.75 281 VAL B CA 1
ATOM 4630 C C . VAL B 1 281 ? 14.359 46.656 27.578 1 30.75 281 VAL B C 1
ATOM 4632 O O . VAL B 1 281 ? 13.133 46.75 27.594 1 30.75 281 VAL B O 1
ATOM 4635 N N . MET B 1 282 ? 14.898 45.625 28.234 1 25.42 282 MET B N 1
ATOM 4636 C CA . MET B 1 282 ? 13.953 44.844 29.031 1 25.42 282 MET B CA 1
ATOM 4637 C C . MET B 1 282 ? 13.375 45.688 30.156 1 25.42 282 MET B C 1
ATOM 4639 O O . MET B 1 282 ? 12.18 45.625 30.438 1 25.42 282 MET B O 1
ATOM 4643 N N . LEU B 1 283 ? 14.172 46.062 31.219 1 24.84 283 LEU B N 1
ATOM 4644 C CA . LEU B 1 283 ? 13.891 46.125 32.656 1 24.84 283 LEU B CA 1
ATOM 4645 C C . LEU B 1 283 ? 13.297 47.469 33.031 1 24.84 283 LEU B C 1
ATOM 4647 O O . LEU B 1 283 ? 13.047 47.719 34.219 1 24.84 283 LEU B O 1
ATOM 4651 N N . SER B 1 284 ? 13.242 48.469 32.281 1 24.98 284 SER B N 1
ATOM 4652 C CA . SER B 1 284 ? 13.008 49.656 33.094 1 24.98 284 SER B CA 1
ATOM 4653 C C . SER B 1 284 ? 11.539 49.812 33.438 1 24.98 284 SER B C 1
ATOM 4655 O O . SER B 1 284 ? 11.102 50.875 33.875 1 24.98 284 SER B O 1
ATOM 4657 N N . HIS B 1 285 ? 10.531 48.938 33.281 1 24.12 285 HIS B N 1
ATOM 4658 C CA . HIS B 1 285 ? 9.32 49.312 34.031 1 24.12 285 HIS B CA 1
ATOM 4659 C C . HIS B 1 285 ? 9.562 49.25 35.531 1 24.12 285 HIS B C 1
ATOM 4661 O O . HIS B 1 285 ? 9.602 48.156 36.125 1 24.12 285 HIS B O 1
ATOM 4667 N N . ASP B 1 286 ? 10.414 49.969 36.219 1 24.09 286 ASP B N 1
ATOM 4668 C CA . ASP B 1 286 ? 10.406 50.312 37.625 1 24.09 286 ASP B CA 1
ATOM 4669 C C . ASP B 1 286 ? 9.047 50.844 38.062 1 24.09 286 ASP B C 1
ATOM 4671 O O . ASP B 1 286 ? 8.594 51.875 37.562 1 24.09 286 ASP B O 1
ATOM 4675 N N . SER B 1 287 ? 7.934 50.031 38.312 1 23.84 287 SER B N 1
ATOM 4676 C CA . SER B 1 287 ? 6.883 50.312 39.281 1 23.84 287 SER B CA 1
ATOM 4677 C C . SER B 1 287 ? 7.465 50.906 40.562 1 23.84 287 SER B C 1
ATOM 4679 O O . SER B 1 287 ? 8.141 50.219 41.312 1 23.84 287 SER B O 1
ATOM 4681 N N . THR B 1 288 ? 8.062 52.062 40.656 1 24.16 288 THR B N 1
ATOM 4682 C CA . THR B 1 288 ? 8.094 52.875 41.875 1 24.16 288 THR B CA 1
ATOM 4683 C C . THR B 1 288 ? 6.684 53.094 42.406 1 24.16 288 THR B C 1
ATOM 4685 O O . THR B 1 288 ? 5.82 53.656 41.75 1 24.16 288 THR B O 1
ATOM 4688 N N . ASN B 1 289 ? 6.023 52.094 43.188 1 21.39 289 ASN B N 1
ATOM 4689 C CA . ASN B 1 289 ? 5.137 52.156 44.344 1 21.39 289 ASN B CA 1
ATOM 4690 C C . ASN B 1 289 ? 5.555 53.281 45.312 1 21.39 289 ASN B C 1
ATOM 4692 O O . ASN B 1 289 ? 6.488 53.094 46.094 1 21.39 289 ASN B O 1
ATOM 4696 N N . ASP B 1 290 ? 5.754 54.5 44.875 1 21.05 290 ASP B N 1
ATOM 4697 C CA . ASP B 1 290 ? 5.496 55.562 45.812 1 21.05 290 ASP B CA 1
ATOM 4698 C C . ASP B 1 290 ? 4.02 55.656 46.188 1 21.05 290 ASP B C 1
ATOM 4700 O O . ASP B 1 290 ? 3.256 56.406 45.625 1 21.05 290 ASP B O 1
ATOM 4704 N N . LEU B 1 291 ? 3.15 54.594 46.156 1 21.02 291 LEU B N 1
ATOM 4705 C CA . LEU B 1 291 ? 1.948 54.781 46.969 1 21.02 291 LEU B CA 1
ATOM 4706 C C . LEU B 1 291 ? 2.305 55.031 48.438 1 21.02 291 LEU B C 1
ATOM 4708 O O . LEU B 1 291 ? 2.865 54.125 49.094 1 21.02 291 LEU B O 1
ATOM 4712 N N . LYS B 1 292 ? 2.518 56.281 48.719 1 19.3 292 LYS B N 1
ATOM 4713 C CA . LYS B 1 292 ? 1.918 56.906 49.906 1 19.3 292 LYS B CA 1
ATOM 4714 C C . LYS B 1 292 ? 0.394 56.844 49.844 1 19.3 292 LYS B C 1
ATOM 4716 O O . LYS B 1 292 ? -0.191 57.062 48.781 1 19.3 292 LYS B O 1
#

Radius of gyration: 41.45 Å; Cα contacts (8 Å, |Δi|>4): 453; chains: 2; bounding box: 62×139×103 Å

Nearest PDB structures (foldseek):
  2yq8-assembly1_A  TM=6.985E-01  e=6.862E-07  Homo sapiens
  2yq8-assembly1_B  TM=6.880E-01  e=5.624E-07  Homo sapiens
  4bt8-assembly1_A  TM=6.309E-01  e=2.537E-07  Homo sapiens
  2yq8-assembly1_A  TM=6.983E-01  e=4.885E-07  Homo sapiens
  2yq8-assembly1_B  TM=6.872E-01  e=4.202E-07  Homo sapiens